Protein 6IXQ (pdb70)

InterPro domains:
  IPR000048 IQ motif, EF-hand binding site [SM00015] (783-805)
  IPR000048 IQ motif, EF-hand binding site [SM00015] (806-828)
  IPR000048 IQ motif, EF-hand binding site [SM00015] (831-853)
  IPR000048 IQ motif, EF-hand binding site [SM00015] (902-924)
  IPR001609 Myosin head, motor domain-like [PF00063] (72-769)
  IPR001609 Myosin head, motor domain-like [PR00193] (100-119)
  IPR001609 Myosin head, motor domain-like [PR00193] (157-182)
  IPR001609 Myosin head, motor domain-like [PR00193] (210-237)
  IPR001609 Myosin head, motor domain-like [PR00193] (443-471)
  IPR001609 Myosin head, motor domain-like [PR00193] (496-524)
  IPR001609 Myosin head, motor domain-like [PS51456] (70-781)
  IPR001609 Myosin head, motor domain-like [SM00242] (64-782)
  IPR002710 Dilute domain [PF01843] (1382-1481)
  IPR002710 Dilute domain [PS51126] (1226-1501)
  IPR002710 Dilute domain [SM01132] (1381-1484)
  IPR004009 Myosin, SH3 domain [PS51844] (4-57)
  IPR027417 P-loop containing nucleoside triphosphate hydrolase [SSF52540] (44-826)
  IPR027417 P-loop containing nucleoside triphosphate hydrolase [SSF52540] (832-932)
  IPR036103 Class V myosin, motor domain [cd01380] (84-769)
  IPR036961 Kinesin motor domain superfamily [G3DSA:3.40.850.10] (73-700)

Foldseek 3Di:
DLVCLLVVLVVLLLDCVQVLCCLLVFDQLVDDADDFLPDADDLCNQQQSLLLLLLSLVSCVVVVVQVSSVVSVVSVLVSNLVNLLPDDDPCLQQVLLSSLLNLLSNLLSLVLVLCCLPPPPCNCPVDDPVVSVVVNVRSVVVNVSSVVSSLSSLQSSLLNLLVVCLVALLCAQQPDFDDPPPPSHHLVVVLVSLSSNLRSCVNNVHDCLQVQVSVLQSLLQSLQSNLQVLLPDAPRLALSSLVRNLVSLVVQVVSCVVRPHPCNCVSNLSSNLLSVLRNFDQADLVSVVVSCVSNVVADLVSSLSSLVRYDADPPGDDHDPVSNVVSVVVVVVVVVVDDNHDDRDSDDDDNSSVVDDRDNDDDRQLDHDPPTDRVSSNSSSVSVNVVVVVD/DDPDDCPVPDDDDDD

GO terms:
  GO:0051015 actin filament binding (F, IDA)
  GO:0000146 microfilament motor activity (F, IDA)
  GO:0005516 calmodulin binding (F, IDA)
  GO:0031982 vesicle (C, IDA)
  GO:0043332 mating projection tip (C, IDA)
  GO:0000131 incipient cellular bud site (C, IDA)
  GO:0000329 fungal-type vacuole membrane (C, IDA)
  GO:0005934 cellular bud tip (C, IDA)
  GO:0005935 cellular bud neck (C, IDA)
  GO:0030133 transport vesicle (C, IDA)
  GO:0031941 filamentous actin (C, IDA)
  GO:0048312 intracellular distribution of mitochondria (P, IGI)
  GO:0006904 vesicle docking involved in exocytosis (P, IGI)
  GO:0007107 membrane addition at site of cytokinesis (P, IGI)
  GO:0000001 mitochondrion inheritance (P, IGI)
  GO:0000011 vacuole inheritance (P, IGI)
  GO:0032432 actin filament bundle (C, IMP)
  GO:0043332 mating projection tip (C, HDA)
  GO:0045033 peroxisome inheritance (P, IMP)
  GO:0034993 meiotic nuclear membrane microtubule tethering complex (C, IMP)

Structure (mmCIF, N/CA/C/O backbone):
data_6IXQ
#
_entry.id   6IXQ
#
_cell.length_a   93.510
_cell.length_b   93.510
_cell.length_c   204.136
_cell.angle_alpha   90.000
_cell.angle_beta   90.000
_cell.angle_gamma   120.000
#
_symmetry.space_group_name_H-M   'P 32 2 1'
#
loop_
_entity.id
_entity.type
_entity.pdbx_description
1 polymer Myosin-2
2 polymer 'Kinesin-related protein SMY1'
#
loop_
_atom_site.group_PDB
_atom_site.id
_atom_site.type_symbol
_atom_site.label_atom_id
_atom_site.label_alt_id
_atom_site.label_comp_id
_atom_site.label_asym_id
_atom_site.label_entity_id
_atom_site.label_seq_id
_atom_site.pdbx_PDB_ins_code
_atom_site.Cartn_x
_atom_site.Cartn_y
_atom_site.Cartn_z
_atom_site.occupancy
_atom_site.B_iso_or_equiv
_atom_site.auth_seq_id
_atom_site.auth_comp_id
_atom_site.auth_asym_id
_atom_site.auth_atom_id
_atom_site.pdbx_PDB_model_num
ATOM 1 N N . ASN A 1 14 ? 65.894 33.210 212.382 1.00 204.40 1152 ASN A N 1
ATOM 2 C CA . ASN A 1 14 ? 66.789 32.465 211.505 1.00 209.45 1152 ASN A CA 1
ATOM 3 C C . ASN A 1 14 ? 68.229 32.947 211.609 1.00 203.91 1152 ASN A C 1
ATOM 4 O O . ASN A 1 14 ? 68.480 34.138 211.779 1.00 204.66 1152 ASN A O 1
ATOM 9 N N . ALA A 1 15 ? 69.171 32.016 211.500 1.00 206.12 1153 ALA A N 1
ATOM 10 C CA . ALA A 1 15 ? 70.587 32.365 211.478 1.00 210.93 1153 ALA A CA 1
ATOM 11 C C . ALA A 1 15 ? 70.962 32.935 210.114 1.00 223.10 1153 ALA A C 1
ATOM 12 O O . ALA A 1 15 ? 71.973 33.625 209.971 1.00 217.14 1153 ALA A O 1
ATOM 14 N N . THR A 1 16 ? 70.130 32.645 209.118 1.00 247.34 1154 THR A N 1
ATOM 15 C CA . THR A 1 16 ? 70.346 33.120 207.757 1.00 255.07 1154 THR A CA 1
ATOM 16 C C . THR A 1 16 ? 70.069 34.618 207.651 1.00 251.52 1154 THR A C 1
ATOM 17 O O . THR A 1 16 ? 70.567 35.290 206.744 1.00 257.00 1154 THR A O 1
ATOM 21 N N . GLN A 1 17 ? 69.282 35.139 208.588 1.00 217.38 1155 GLN A N 1
ATOM 22 C CA . GLN A 1 17 ? 68.829 36.522 208.509 1.00 186.73 1155 GLN A CA 1
ATOM 23 C C . GLN A 1 17 ? 69.247 37.370 209.701 1.00 182.75 1155 GLN A C 1
ATOM 24 O O . GLN A 1 17 ? 68.678 38.436 209.932 1.00 175.77 1155 GLN A O 1
ATOM 30 N N . ILE A 1 18 ? 70.241 36.908 210.452 1.00 190.84 1156 ILE A N 1
ATOM 31 C CA . ILE A 1 18 ? 70.742 37.683 211.582 1.00 183.75 1156 ILE A CA 1
ATOM 32 C C . ILE A 1 18 ? 71.490 38.919 211.095 1.00 177.36 1156 ILE A C 1
ATOM 33 O O . ILE A 1 18 ? 70.978 40.040 211.191 1.00 175.36 1156 ILE A O 1
ATOM 38 N N . ASN A 1 19 ? 72.688 38.697 210.555 1.00 174.50 1157 ASN A N 1
ATOM 39 C CA . ASN A 1 19 ? 73.563 39.773 210.096 1.00 172.18 1157 ASN A CA 1
ATOM 40 C C . ASN A 1 19 ? 72.848 40.754 209.181 1.00 174.21 1157 ASN A C 1
ATOM 41 O O . ASN A 1 19 ? 73.164 41.942 209.173 1.00 174.03 1157 ASN A O 1
ATOM 46 N N . GLU A 1 20 ? 71.884 40.249 208.416 1.00 177.40 1158 GLU A N 1
ATOM 47 C CA . GLU A 1 20 ? 71.041 41.092 207.579 1.00 164.14 1158 GLU A CA 1
ATOM 48 C C . GLU A 1 20 ? 70.263 42.106 208.426 1.00 156.65 1158 GLU A C 1
ATOM 49 O O . GLU A 1 20 ? 70.477 43.316 208.303 1.00 138.44 1158 GLU A O 1
ATOM 55 N N . GLU A 1 21 ? 69.383 41.608 209.296 1.00 167.43 1159 GLU A N 1
ATOM 56 C CA . GLU A 1 21 ? 68.578 42.471 210.166 1.00 171.42 1159 GLU A CA 1
ATOM 57 C C . GLU A 1 21 ? 69.445 43.432 210.971 1.00 151.93 1159 GLU A C 1
ATOM 58 O O . GLU A 1 21 ? 69.207 44.643 210.975 1.00 145.17 1159 GLU A O 1
ATOM 64 N N . LEU A 1 22 ? 70.451 42.876 211.642 1.00 139.50 1160 LEU A N 1
ATOM 65 C CA . LEU A 1 22 ? 71.450 43.663 212.354 1.00 142.97 1160 LEU A CA 1
ATOM 66 C C . LEU A 1 22 ? 71.985 44.809 211.483 1.00 146.98 1160 LEU A C 1
ATOM 67 O O . LEU A 1 22 ? 72.032 45.956 211.933 1.00 147.53 1160 LEU A O 1
ATOM 72 N N . TYR A 1 23 ? 72.351 44.505 210.235 1.00 145.93 1161 TYR A N 1
ATOM 73 C CA . TYR A 1 23 ? 72.837 45.525 209.299 1.00 146.60 1161 TYR A CA 1
ATOM 74 C C . TYR A 1 23 ? 71.786 46.621 209.169 1.00 141.40 1161 TYR A C 1
ATOM 75 O O . TYR A 1 23 ? 72.074 47.807 209.368 1.00 137.10 1161 TYR A O 1
ATOM 84 N N . ARG A 1 24 ? 70.553 46.205 208.893 1.00 145.87 1162 ARG A N 1
ATOM 85 C CA . ARG A 1 24 ? 69.452 47.137 208.692 1.00 153.82 1162 ARG A CA 1
ATOM 86 C C . ARG A 1 24 ? 69.155 47.937 209.959 1.00 163.75 1162 ARG A C 1
ATOM 87 O O . ARG A 1 24 ? 68.495 48.973 209.901 1.00 168.07 1162 ARG A O 1
ATOM 95 N N . LEU A 1 25 ? 69.657 47.462 211.097 1.00 162.23 1163 LEU A N 1
ATOM 96 C CA . LEU A 1 25 ? 69.508 48.181 212.362 1.00 158.83 1163 LEU A CA 1
ATOM 97 C C . LEU A 1 25 ? 70.584 49.244 212.515 1.00 155.51 1163 LEU A C 1
ATOM 98 O O . LEU A 1 25 ? 70.319 50.345 213.000 1.00 159.74 1163 LEU A O 1
ATOM 103 N N . LEU A 1 26 ? 71.799 48.907 212.095 1.00 153.39 1164 LEU A N 1
ATOM 104 C CA . LEU A 1 26 ? 72.938 49.793 212.284 1.00 158.66 1164 LEU A CA 1
ATOM 105 C C . LEU A 1 26 ? 72.960 50.871 211.209 1.00 169.75 1164 LEU A C 1
ATOM 106 O O . LEU A 1 26 ? 73.660 51.875 211.335 1.00 167.80 1164 LEU A O 1
ATOM 111 N N . GLU A 1 27 ? 72.177 50.657 210.157 1.00 183.13 1165 GLU A N 1
ATOM 112 C CA . GLU A 1 27 ? 72.137 51.572 209.022 1.00 191.05 1165 GLU A CA 1
ATOM 113 C C . GLU A 1 27 ? 71.276 52.796 209.326 1.00 192.43 1165 GLU A C 1
ATOM 114 O O . GLU A 1 27 ? 71.408 53.835 208.680 1.00 199.14 1165 GLU A O 1
ATOM 120 N N . ASP A 1 28 ? 70.402 52.668 210.318 1.00 189.45 1166 ASP A N 1
ATOM 121 C CA . ASP A 1 28 ? 69.482 53.741 210.672 1.00 190.23 1166 ASP A CA 1
ATOM 122 C C . ASP A 1 28 ? 70.035 54.584 211.818 1.00 199.85 1166 ASP A C 1
ATOM 123 O O . ASP A 1 28 ? 69.846 54.258 212.994 1.00 200.50 1166 ASP A O 1
ATOM 128 N N . THR A 1 29 ? 70.711 55.675 211.472 1.00 203.05 1167 THR A N 1
ATOM 129 C CA . THR A 1 29 ? 71.335 56.532 212.472 1.00 195.56 1167 THR A CA 1
ATOM 130 C C . THR A 1 29 ? 70.441 57.696 212.889 1.00 190.41 1167 THR A C 1
ATOM 131 O O . THR A 1 29 ? 70.923 58.682 213.440 1.00 197.85 1167 THR A O 1
ATOM 135 N N . GLU A 1 30 ? 69.143 57.588 212.621 1.00 182.11 1168 GLU A N 1
ATOM 136 C CA . GLU A 1 30 ? 68.197 58.585 213.110 1.00 180.14 1168 GLU A CA 1
ATOM 137 C C . GLU A 1 30 ? 67.432 58.029 214.300 1.00 185.21 1168 GLU A C 1
ATOM 138 O O . GLU A 1 30 ? 66.975 58.777 215.166 1.00 182.16 1168 GLU A O 1
ATOM 144 N N . ILE A 1 31 ? 67.299 56.708 214.337 1.00 180.81 1169 ILE A N 1
ATOM 145 C CA . ILE A 1 31 ? 66.699 56.032 215.480 1.00 173.20 1169 ILE A CA 1
ATOM 146 C C . ILE A 1 31 ? 67.765 55.677 216.510 1.00 166.97 1169 ILE A C 1
ATOM 147 O O . ILE A 1 31 ? 67.619 55.966 217.696 1.00 168.55 1169 ILE A O 1
ATOM 152 N N . LEU A 1 32 ? 68.842 55.056 216.041 1.00 165.84 1170 LEU A N 1
ATOM 153 C CA . LEU A 1 32 ? 69.925 54.620 216.911 1.00 161.04 1170 LEU A CA 1
ATOM 154 C C . LEU A 1 32 ? 70.574 55.791 217.638 1.00 164.00 1170 LEU A C 1
ATOM 155 O O . LEU A 1 32 ? 70.895 55.693 218.820 1.00 168.80 1170 LEU A O 1
ATOM 160 N N . ASN A 1 33 ? 70.763 56.900 216.931 1.00 164.76 1171 ASN A N 1
ATOM 161 C CA . ASN A 1 33 ? 71.373 58.084 217.527 1.00 167.62 1171 ASN A CA 1
ATOM 162 C C . ASN A 1 33 ? 70.489 58.698 218.604 1.00 163.75 1171 ASN A C 1
ATOM 163 O O . ASN A 1 33 ? 70.986 59.199 219.613 1.00 171.68 1171 ASN A O 1
ATOM 168 N N . GLN A 1 34 ? 69.178 58.646 218.391 1.00 165.84 1172 GLN A N 1
ATOM 169 C CA . GLN A 1 34 ? 68.222 59.155 219.367 1.00 167.54 1172 GLN A CA 1
ATOM 170 C C . GLN A 1 34 ? 68.290 58.331 220.654 1.00 167.41 1172 GLN A C 1
ATOM 171 O O . GLN A 1 34 ? 68.451 58.880 221.746 1.00 168.30 1172 GLN A O 1
ATOM 177 N N . GLU A 1 35 ? 68.187 57.011 220.518 1.00 164.95 1173 GLU A N 1
ATOM 178 C CA . GLU A 1 35 ? 68.230 56.119 221.674 1.00 163.80 1173 GLU A CA 1
ATOM 179 C C . GLU A 1 35 ? 69.565 56.197 222.409 1.00 162.49 1173 GLU A C 1
ATOM 180 O O . GLU A 1 35 ? 69.602 56.223 223.636 1.00 166.16 1173 GLU A O 1
ATOM 186 N N . ILE A 1 36 ? 70.660 56.234 221.657 1.00 157.14 1174 ILE A N 1
ATOM 187 C CA . ILE A 1 36 ? 71.990 56.261 222.256 1.00 155.39 1174 ILE A CA 1
ATOM 188 C C . ILE A 1 36 ? 72.281 57.574 222.977 1.00 156.08 1174 ILE A C 1
ATOM 189 O O . ILE A 1 36 ? 72.717 57.565 224.128 1.00 157.98 1174 ILE A O 1
ATOM 194 N N . THR A 1 37 ? 72.035 58.699 222.311 1.00 156.83 1175 THR A N 1
ATOM 195 C CA . THR A 1 37 ? 72.420 59.990 222.877 1.00 159.98 1175 THR A CA 1
ATOM 196 C C . THR A 1 37 ? 71.421 60.510 223.903 1.00 166.48 1175 THR A C 1
ATOM 197 O O . THR A 1 37 ? 71.813 61.151 224.879 1.00 165.32 1175 THR A O 1
ATOM 201 N N . GLU A 1 38 ? 70.138 60.236 223.695 1.00 172.38 1176 GLU A N 1
ATOM 202 C CA . GLU A 1 38 ? 69.116 60.761 224.595 1.00 179.74 1176 GLU A CA 1
ATOM 203 C C . GLU A 1 38 ? 68.756 59.755 225.688 1.00 181.19 1176 GLU A C 1
ATOM 204 O O . GLU A 1 38 ? 68.544 60.130 226.838 1.00 186.44 1176 GLU A O 1
ATOM 210 N N . GLY A 1 39 ? 68.706 58.477 225.330 1.00 178.64 1177 GLY A N 1
ATOM 211 C CA . GLY A 1 39 ? 68.314 57.440 226.268 1.00 175.39 1177 GLY A CA 1
ATOM 212 C C . GLY A 1 39 ? 69.461 56.868 227.080 1.00 169.34 1177 GLY A C 1
ATOM 213 O O . GLY A 1 39 ? 69.401 56.821 228.308 1.00 178.47 1177 GLY A O 1
ATOM 214 N N . LEU A 1 40 ? 70.507 56.427 226.390 1.00 162.08 1178 LEU A N 1
ATOM 215 C CA . LEU A 1 40 ? 71.646 55.799 227.046 1.00 155.56 1178 LEU A CA 1
ATOM 216 C C . LEU A 1 40 ? 72.535 56.820 227.749 1.00 156.70 1178 LEU A C 1
ATOM 217 O O . LEU A 1 40 ? 72.830 56.679 228.937 1.00 163.21 1178 LEU A O 1
ATOM 222 N N . LEU A 1 41 ? 72.952 57.847 227.014 1.00 151.53 1179 LEU A N 1
ATOM 223 C CA . LEU A 1 41 ? 73.925 58.812 227.522 1.00 146.04 1179 LEU A CA 1
ATOM 224 C C . LEU A 1 41 ? 73.314 59.851 228.467 1.00 147.57 1179 LEU A C 1
ATOM 225 O O . LEU A 1 41 ? 73.706 59.939 229.631 1.00 160.83 1179 LEU A O 1
ATOM 230 N N . LYS A 1 42 ? 72.364 60.639 227.972 1.00 142.80 1180 LYS A N 1
ATOM 231 C CA . LYS A 1 42 ? 71.739 61.681 228.789 1.00 146.54 1180 LYS A CA 1
ATOM 232 C C . LYS A 1 42 ? 70.873 61.091 229.905 1.00 157.93 1180 LYS A C 1
ATOM 233 O O . LYS A 1 42 ? 70.719 61.694 230.968 1.00 162.58 1180 LYS A O 1
ATOM 239 N N . GLY A 1 43 ? 70.306 59.916 229.653 1.00 159.90 1181 GLY A N 1
ATOM 240 C CA . GLY A 1 43 ? 69.482 59.236 230.637 1.00 169.62 1181 GLY A CA 1
ATOM 241 C C . GLY A 1 43 ? 70.261 58.141 231.338 1.00 176.46 1181 GLY A C 1
ATOM 242 O O . GLY A 1 43 ? 69.833 56.988 231.389 1.00 180.36 1181 GLY A O 1
ATOM 243 N N . PHE A 1 44 ? 71.417 58.511 231.878 1.00 176.24 1182 PHE A N 1
ATOM 244 C CA . PHE A 1 44 ? 72.290 57.563 232.555 1.00 172.15 1182 PHE A CA 1
ATOM 245 C C . PHE A 1 44 ? 71.984 57.503 234.046 1.00 170.19 1182 PHE A C 1
ATOM 246 O O . PHE A 1 44 ? 71.558 58.493 234.640 1.00 162.94 1182 PHE A O 1
ATOM 254 N N . GLU A 1 45 ? 72.201 56.334 234.640 1.00 171.08 1183 GLU A N 1
ATOM 255 C CA . GLU A 1 45 ? 71.985 56.138 236.069 1.00 172.03 1183 GLU A CA 1
ATOM 256 C C . GLU A 1 45 ? 73.250 55.610 236.737 1.00 162.73 1183 GLU A C 1
ATOM 257 O O . GLU A 1 45 ? 73.764 54.553 236.366 1.00 156.74 1183 GLU A O 1
ATOM 263 N N . VAL A 1 46 ? 73.748 56.353 237.720 1.00 162.80 1184 VAL A N 1
ATOM 264 C CA . VAL A 1 46 ? 74.976 55.984 238.408 1.00 159.38 1184 VAL A CA 1
ATOM 265 C C . VAL A 1 46 ? 74.685 54.991 239.533 1.00 174.83 1184 VAL A C 1
ATOM 266 O O . VAL A 1 46 ? 73.784 55.213 240.343 1.00 178.38 1184 VAL A O 1
ATOM 270 N N . PRO A 1 47 ? 75.440 53.882 239.574 1.00 182.90 1185 PRO A N 1
ATOM 271 C CA . PRO A 1 47 ? 75.293 52.850 240.609 1.00 197.29 1185 PRO A CA 1
ATOM 272 C C . PRO A 1 47 ? 75.711 53.326 242.004 1.00 220.76 1185 PRO A C 1
ATOM 273 O O . PRO A 1 47 ? 76.326 54.384 242.134 1.00 220.10 1185 PRO A O 1
ATOM 277 N N . ASP A 1 48 ? 75.374 52.543 243.028 1.00 243.52 1186 ASP A N 1
ATOM 278 C CA . ASP A 1 48 ? 75.697 52.881 244.413 1.00 252.35 1186 ASP A CA 1
ATOM 279 C C . ASP A 1 48 ? 77.134 52.506 244.767 1.00 245.42 1186 ASP A C 1
ATOM 280 O O . ASP A 1 48 ? 77.540 51.354 244.615 1.00 251.50 1186 ASP A O 1
ATOM 285 N N . ALA A 1 49 ? 77.898 53.485 245.242 1.00 231.46 1187 ALA A N 1
ATOM 286 C CA . ALA A 1 49 ? 79.266 53.242 245.688 1.00 216.18 1187 ALA A CA 1
ATOM 287 C C . ALA A 1 49 ? 79.342 53.172 247.217 1.00 213.38 1187 ALA A C 1
ATOM 288 O O . ALA A 1 49 ? 80.398 53.390 247.817 1.00 205.11 1187 ALA A O 1
ATOM 290 N N . VAL A 1 51 ? 80.148 53.799 251.694 1.00 316.23 1189 VAL A N 1
ATOM 291 C CA . VAL A 1 51 ? 81.496 53.453 252.129 1.00 313.30 1189 VAL A CA 1
ATOM 292 C C . VAL A 1 51 ? 82.025 52.264 251.330 1.00 303.01 1189 VAL A C 1
ATOM 293 O O . VAL A 1 51 ? 82.367 52.399 250.154 1.00 301.58 1189 VAL A O 1
ATOM 297 N N . ALA A 1 52 ? 82.078 51.098 251.968 1.00 281.09 1190 ALA A N 1
ATOM 298 C CA . ALA A 1 52 ? 82.603 49.899 251.327 1.00 255.34 1190 ALA A CA 1
ATOM 299 C C . ALA A 1 52 ? 81.507 49.117 250.608 1.00 253.71 1190 ALA A C 1
ATOM 300 O O . ALA A 1 52 ? 80.904 48.207 251.178 1.00 248.26 1190 ALA A O 1
ATOM 302 N N . ILE A 1 53 ? 81.256 49.481 249.354 1.00 258.29 1191 ILE A N 1
ATOM 303 C CA . ILE A 1 53 ? 80.301 48.767 248.515 1.00 259.07 1191 ILE A CA 1
ATOM 304 C C . ILE A 1 53 ? 80.993 48.260 247.254 1.00 254.96 1191 ILE A C 1
ATOM 305 O O . ILE A 1 53 ? 81.557 49.043 246.491 1.00 252.56 1191 ILE A O 1
ATOM 310 N N . GLN A 1 54 ? 80.950 46.948 247.042 1.00 256.68 1192 GLN A N 1
ATOM 311 C CA . GLN A 1 54 ? 81.629 46.333 245.905 1.00 252.78 1192 GLN A CA 1
ATOM 312 C C . GLN A 1 54 ? 80.792 46.345 244.629 1.00 244.08 1192 GLN A C 1
ATOM 313 O O . GLN A 1 54 ? 79.618 45.974 244.639 1.00 247.71 1192 GLN A O 1
ATOM 316 N N . LEU A 1 55 ? 81.411 46.772 243.532 1.00 229.25 1193 LEU A N 1
ATOM 317 C CA . LEU A 1 55 ? 80.747 46.825 242.233 1.00 216.96 1193 LEU A CA 1
ATOM 318 C C . LEU A 1 55 ? 81.574 46.141 241.152 1.00 216.66 1193 LEU A C 1
ATOM 319 O O . LEU A 1 55 ? 82.756 46.441 240.984 1.00 214.23 1193 LEU A O 1
ATOM 324 N N . SER A 1 56 ? 80.948 45.227 240.417 1.00 219.34 1194 SER A N 1
ATOM 325 C CA . SER A 1 56 ? 81.598 44.614 239.265 1.00 218.42 1194 SER A CA 1
ATOM 326 C C . SER A 1 56 ? 81.784 45.666 238.177 1.00 210.17 1194 SER A C 1
ATOM 327 O O . SER A 1 56 ? 81.026 46.633 238.106 1.00 209.89 1194 SER A O 1
ATOM 330 N N . LYS A 1 57 ? 82.794 45.476 237.333 1.00 204.57 1195 LYS A N 1
ATOM 331 C CA . LYS A 1 57 ? 83.139 46.470 236.319 1.00 194.32 1195 LYS A CA 1
ATOM 332 C C . LYS A 1 57 ? 82.036 46.641 235.279 1.00 187.80 1195 LYS A C 1
ATOM 333 O O . LYS A 1 57 ? 81.970 47.661 234.600 1.00 186.08 1195 LYS A O 1
ATOM 339 N N . ARG A 1 58 ? 81.164 45.644 235.171 1.00 184.54 1196 ARG A N 1
ATOM 340 C CA . ARG A 1 58 ? 80.077 45.672 234.197 1.00 181.23 1196 ARG A CA 1
ATOM 341 C C . ARG A 1 58 ? 78.893 46.527 234.652 1.00 180.44 1196 ARG A C 1
ATOM 342 O O . ARG A 1 58 ? 78.045 46.901 233.845 1.00 173.62 1196 ARG A O 1
ATOM 350 N N . ASP A 1 59 ? 78.838 46.837 235.943 1.00 191.00 1197 ASP A N 1
ATOM 351 C CA . ASP A 1 59 ? 77.767 47.674 236.481 1.00 196.23 1197 ASP A CA 1
ATOM 352 C C . ASP A 1 59 ? 78.099 49.159 236.362 1.00 181.56 1197 ASP A C 1
ATOM 353 O O . ASP A 1 59 ? 77.261 50.014 236.644 1.00 175.48 1197 ASP A O 1
ATOM 358 N N . VAL A 1 60 ? 79.323 49.459 235.942 1.00 175.26 1198 VAL A N 1
ATOM 359 C CA . VAL A 1 60 ? 79.801 50.836 235.899 1.00 169.36 1198 VAL A CA 1
ATOM 360 C C . VAL A 1 60 ? 79.860 51.394 234.482 1.00 163.37 1198 VAL A C 1
ATOM 361 O O . VAL A 1 60 ? 79.291 52.446 234.198 1.00 163.30 1198 VAL A O 1
ATOM 365 N N . VAL A 1 61 ? 80.559 50.692 233.598 1.00 158.29 1199 VAL A N 1
ATOM 366 C CA . VAL A 1 61 ? 80.785 51.193 232.248 1.00 149.61 1199 VAL A CA 1
ATOM 367 C C . VAL A 1 61 ? 79.842 50.583 231.214 1.00 146.45 1199 VAL A C 1
ATOM 368 O O . VAL A 1 61 ? 80.261 50.277 230.099 1.00 148.73 1199 VAL A O 1
ATOM 372 N N . TYR A 1 62 ? 78.571 50.420 231.573 1.00 145.20 1200 TYR A N 1
ATOM 373 C CA . TYR A 1 62 ? 77.608 49.825 230.650 1.00 155.47 1200 TYR A CA 1
ATOM 374 C C . TYR A 1 62 ? 77.391 50.637 229.352 1.00 159.16 1200 TYR A C 1
ATOM 375 O O . TYR A 1 62 ? 77.262 50.032 228.274 1.00 160.46 1200 TYR A O 1
ATOM 384 N N . PRO A 1 63 ? 77.370 51.992 229.425 1.00 155.96 1201 PRO A N 1
ATOM 385 C CA . PRO A 1 63 ? 77.203 52.668 228.134 1.00 152.07 1201 PRO A CA 1
ATOM 386 C C . PRO A 1 63 ? 78.427 52.480 227.253 1.00 148.97 1201 PRO A C 1
ATOM 387 O O . PRO A 1 63 ? 78.289 52.355 226.039 1.00 145.67 1201 PRO A O 1
ATOM 391 N N . ALA A 1 64 ? 79.606 52.458 227.867 1.00 145.17 1202 ALA A N 1
ATOM 392 C CA . ALA A 1 64 ? 80.845 52.222 227.136 1.00 138.78 1202 ALA A CA 1
ATOM 393 C C . ALA A 1 64 ? 80.795 50.874 226.421 1.00 141.82 1202 ALA A C 1
ATOM 394 O O . ALA A 1 64 ? 81.155 50.772 225.251 1.00 137.90 1202 ALA A O 1
ATOM 396 N N . ARG A 1 65 ? 80.337 49.849 227.131 1.00 145.07 1203 ARG A N 1
ATOM 397 C CA . ARG A 1 65 ? 80.218 48.511 226.564 1.00 153.91 1203 ARG A CA 1
ATOM 398 C C . ARG A 1 65 ? 79.261 48.506 225.375 1.00 150.11 1203 ARG A C 1
ATOM 399 O O . ARG A 1 65 ? 79.581 47.967 224.311 1.00 153.76 1203 ARG A O 1
ATOM 407 N N . ILE A 1 66 ? 78.090 49.110 225.562 1.00 142.91 1204 ILE A N 1
ATOM 408 C CA . ILE A 1 66 ? 77.095 49.182 224.495 1.00 139.02 1204 ILE A CA 1
ATOM 409 C C . ILE A 1 66 ? 77.645 49.887 223.250 1.00 145.85 1204 ILE A C 1
ATOM 410 O O . ILE A 1 66 ? 77.545 49.368 222.127 1.00 145.65 1204 ILE A O 1
ATOM 415 N N . LEU A 1 67 ? 78.230 51.064 223.462 1.00 142.90 1205 LEU A N 1
ATOM 416 C CA . LEU A 1 67 ? 78.857 51.825 222.387 1.00 138.75 1205 LEU A CA 1
ATOM 417 C C . LEU A 1 67 ? 79.904 50.986 221.669 1.00 145.51 1205 LEU A C 1
ATOM 418 O O . LEU A 1 67 ? 79.976 50.994 220.442 1.00 153.73 1205 LEU A O 1
ATOM 423 N N . ILE A 1 68 ? 80.704 50.253 222.438 1.00 139.92 1206 ILE A N 1
ATOM 424 C CA . ILE A 1 68 ? 81.746 49.410 221.865 1.00 142.94 1206 ILE A CA 1
ATOM 425 C C . ILE A 1 68 ? 81.135 48.320 220.983 1.00 146.35 1206 ILE A C 1
ATOM 426 O O . ILE A 1 68 ? 81.648 48.032 219.898 1.00 149.37 1206 ILE A O 1
ATOM 431 N N . ILE A 1 69 ? 80.026 47.739 221.432 1.00 145.16 1207 ILE A N 1
ATOM 432 C CA . ILE A 1 69 ? 79.327 46.731 220.636 1.00 146.94 1207 ILE A CA 1
ATOM 433 C C . ILE A 1 69 ? 78.825 47.302 219.309 1.00 152.28 1207 ILE A C 1
ATOM 434 O O . ILE A 1 69 ? 79.143 46.775 218.237 1.00 160.52 1207 ILE A O 1
ATOM 439 N N . VAL A 1 70 ? 78.048 48.381 219.391 1.00 150.47 1208 VAL A N 1
ATOM 440 C CA . VAL A 1 70 ? 77.485 49.017 218.201 1.00 145.95 1208 VAL A CA 1
ATOM 441 C C . VAL A 1 70 ? 78.579 49.431 217.211 1.00 142.58 1208 VAL A C 1
ATOM 442 O O . VAL A 1 70 ? 78.470 49.195 216.004 1.00 138.64 1208 VAL A O 1
ATOM 446 N N . LEU A 1 71 ? 79.642 50.030 217.736 1.00 138.99 1209 LEU A N 1
ATOM 447 C CA . LEU A 1 71 ? 80.757 50.485 216.913 1.00 136.87 1209 LEU A CA 1
ATOM 448 C C . LEU A 1 71 ? 81.488 49.322 216.242 1.00 135.96 1209 LEU A C 1
ATOM 449 O O . LEU A 1 71 ? 81.829 49.387 215.059 1.00 145.01 1209 LEU A O 1
ATOM 454 N N . SER A 1 72 ? 81.728 48.260 217.004 1.00 138.78 1210 SER A N 1
ATOM 455 C CA . SER A 1 72 ? 82.380 47.069 216.472 1.00 142.32 1210 SER A CA 1
ATOM 456 C C . SER A 1 72 ? 81.569 46.468 215.332 1.00 143.76 1210 SER A C 1
ATOM 457 O O . SER A 1 72 ? 82.108 46.154 214.264 1.00 149.20 1210 SER A O 1
ATOM 460 N N . GLU A 1 73 ? 80.267 46.315 215.558 1.00 141.28 1211 GLU A N 1
ATOM 461 C CA . GLU A 1 73 ? 79.399 45.732 214.542 1.00 145.93 1211 GLU A CA 1
ATOM 462 C C . GLU A 1 73 ? 79.233 46.650 213.327 1.00 143.00 1211 GLU A C 1
ATOM 463 O O . GLU A 1 73 ? 78.991 46.180 212.219 1.00 139.90 1211 GLU A O 1
ATOM 469 N N . MET A 1 74 ? 79.367 47.957 213.532 1.00 139.68 1212 MET A N 1
ATOM 470 C CA . MET A 1 74 ? 79.345 48.903 212.418 1.00 133.80 1212 MET A CA 1
ATOM 471 C C . MET A 1 74 ? 80.598 48.762 211.568 1.00 139.15 1212 MET A C 1
ATOM 472 O O . MET A 1 74 ? 80.540 48.822 210.339 1.00 141.93 1212 MET A O 1
ATOM 477 N N . TRP A 1 75 ? 81.735 48.585 212.233 1.00 139.50 1213 TRP A N 1
ATOM 478 C CA . TRP A 1 75 ? 83.001 48.414 211.533 1.00 138.97 1213 TRP A CA 1
ATOM 479 C C . TRP A 1 75 ? 83.067 47.073 210.810 1.00 143.15 1213 TRP A C 1
ATOM 480 O O . TRP A 1 75 ? 83.731 46.945 209.779 1.00 143.38 1213 TRP A O 1
ATOM 491 N N . ARG A 1 76 ? 82.379 46.075 211.357 1.00 142.45 1214 ARG A N 1
ATOM 492 C CA . ARG A 1 76 ? 82.339 44.756 210.740 1.00 143.89 1214 ARG A CA 1
ATOM 493 C C . ARG A 1 76 ? 81.668 44.823 209.377 1.00 151.05 1214 ARG A C 1
ATOM 494 O O . ARG A 1 76 ? 82.103 44.175 208.425 1.00 158.26 1214 ARG A O 1
ATOM 502 N N . PHE A 1 77 ? 80.603 45.615 209.297 1.00 149.41 1215 PHE A N 1
ATOM 503 C CA . PHE A 1 77 ? 79.797 45.715 208.086 1.00 149.37 1215 PHE A CA 1
ATOM 504 C C . PHE A 1 77 ? 80.283 46.819 207.147 1.00 152.20 1215 PHE A C 1
ATOM 505 O O . PHE A 1 77 ? 79.686 47.060 206.094 1.00 166.11 1215 PHE A O 1
ATOM 513 N N . GLY A 1 78 ? 81.373 47.478 207.526 1.00 145.95 1216 GLY A N 1
ATOM 514 C CA . GLY A 1 78 ? 81.955 48.520 206.700 1.00 136.39 1216 GLY A CA 1
ATOM 515 C C . GLY A 1 78 ? 81.158 49.812 206.673 1.00 142.77 1216 GLY A C 1
ATOM 516 O O . GLY A 1 78 ? 81.396 50.676 205.832 1.00 145.62 1216 GLY A O 1
ATOM 517 N N . LEU A 1 79 ? 80.210 49.945 207.596 1.00 143.83 1217 LEU A N 1
ATOM 518 C CA . LEU A 1 79 ? 79.409 51.157 207.707 1.00 138.29 1217 LEU A CA 1
ATOM 519 C C . LEU A 1 79 ? 80.235 52.286 208.309 1.00 144.20 1217 LEU A C 1
ATOM 520 O O . LEU A 1 79 ? 80.086 52.615 209.488 1.00 151.90 1217 LEU A O 1
ATOM 525 N N . THR A 1 80 ? 81.102 52.879 207.493 1.00 145.11 1218 THR A N 1
ATOM 526 C CA . THR A 1 80 ? 82.086 53.833 207.991 1.00 156.14 1218 THR A CA 1
ATOM 527 C C . THR A 1 80 ? 81.496 55.205 208.300 1.00 163.43 1218 THR A C 1
ATOM 528 O O . THR A 1 80 ? 81.606 55.687 209.430 1.00 168.53 1218 THR A O 1
ATOM 532 N N . LYS A 1 81 ? 80.881 55.830 207.299 1.00 165.02 1219 LYS A N 1
ATOM 533 C CA . LYS A 1 81 ? 80.343 57.180 207.449 1.00 168.41 1219 LYS A CA 1
ATOM 534 C C . LYS A 1 81 ? 79.309 57.248 208.574 1.00 173.87 1219 LYS A C 1
ATOM 535 O O . LYS A 1 81 ? 79.263 58.215 209.349 1.00 176.48 1219 LYS A O 1
ATOM 537 N N . GLN A 1 82 ? 78.498 56.200 208.666 1.00 171.40 1220 GLN A N 1
ATOM 538 C CA . GLN A 1 82 ? 77.453 56.111 209.677 1.00 172.54 1220 GLN A CA 1
ATOM 539 C C . GLN A 1 82 ? 78.046 56.021 211.080 1.00 161.14 1220 GLN A C 1
ATOM 540 O O . GLN A 1 82 ? 77.567 56.677 212.008 1.00 158.66 1220 GLN A O 1
ATOM 546 N N . SER A 1 83 ? 79.097 55.218 211.225 1.00 156.41 1221 SER A N 1
ATOM 547 C CA . SER A 1 83 ? 79.804 55.112 212.496 1.00 147.95 1221 SER A CA 1
ATOM 548 C C . SER A 1 83 ? 80.458 56.442 212.847 1.00 142.31 1221 SER A C 1
ATOM 549 O O . SER A 1 83 ? 80.557 56.796 214.015 1.00 140.90 1221 SER A O 1
ATOM 552 N N . GLU A 1 84 ? 80.892 57.179 211.829 1.00 145.46 1222 GLU A N 1
ATOM 553 C CA . GLU A 1 84 ? 81.529 58.476 212.037 1.00 150.72 1222 GLU A CA 1
ATOM 554 C C . GLU A 1 84 ? 80.521 59.494 212.585 1.00 147.95 1222 GLU A C 1
ATOM 555 O O . GLU A 1 84 ? 80.827 60.240 213.522 1.00 151.88 1222 GLU A O 1
ATOM 561 N N . SER A 1 85 ? 79.320 59.515 212.010 1.00 153.50 1223 SER A N 1
ATOM 562 C CA . SER A 1 85 ? 78.253 60.388 212.509 1.00 165.37 1223 SER A CA 1
ATOM 563 C C . SER A 1 85 ? 77.862 60.000 213.929 1.00 168.31 1223 SER A C 1
ATOM 564 O O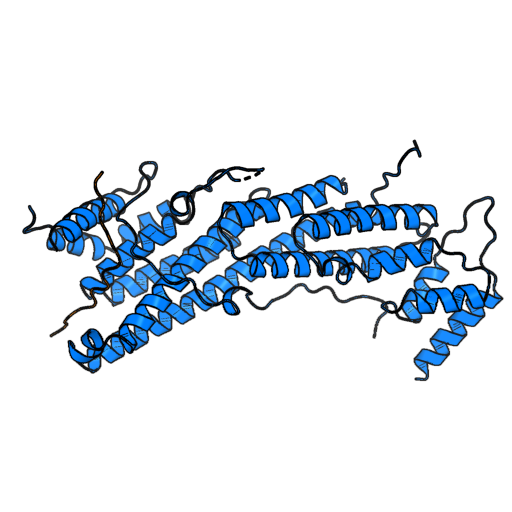 . SER A 1 85 ? 77.752 60.852 214.825 1.00 173.68 1223 SER A O 1
ATOM 567 N N . PHE A 1 86 ? 77.650 58.699 214.110 1.00 160.70 1224 PHE A N 1
ATOM 568 C CA . PHE A 1 86 ? 77.320 58.112 215.402 1.00 149.01 1224 PHE A CA 1
ATOM 569 C C . PHE A 1 86 ? 78.290 58.570 216.489 1.00 147.69 1224 PHE A C 1
ATOM 570 O O . PHE A 1 86 ? 77.881 59.122 217.514 1.00 157.01 1224 PHE A O 1
ATOM 578 N N . LEU A 1 87 ? 79.578 58.358 216.245 1.00 133.77 1225 LEU A N 1
ATOM 579 C CA . LEU A 1 87 ? 80.611 58.711 217.210 1.00 133.58 1225 LEU A CA 1
ATOM 580 C C . LEU A 1 87 ? 80.716 60.218 217.418 1.00 138.78 1225 LEU A C 1
ATOM 581 O O . LEU A 1 87 ? 81.005 60.672 218.523 1.00 152.81 1225 LEU A O 1
ATOM 586 N N . ALA A 1 88 ? 80.483 60.995 216.363 1.00 135.30 1226 ALA A N 1
ATOM 587 C CA . ALA A 1 88 ? 80.500 62.454 216.495 1.00 134.03 1226 ALA A CA 1
ATOM 588 C C . ALA A 1 88 ? 79.441 62.920 217.497 1.00 133.91 1226 ALA A C 1
ATOM 589 O O . ALA A 1 88 ? 79.727 63.694 218.433 1.00 130.15 1226 ALA A O 1
ATOM 591 N N . GLN A 1 89 ? 78.220 62.428 217.304 1.00 139.86 1227 GLN A N 1
ATOM 592 C CA . GLN A 1 89 ? 77.116 62.791 218.184 1.00 148.01 1227 GLN A CA 1
ATOM 593 C C . GLN A 1 89 ? 77.334 62.232 219.593 1.00 151.52 1227 GLN A C 1
ATOM 594 O O . GLN A 1 89 ? 76.935 62.853 220.580 1.00 151.70 1227 GLN A O 1
ATOM 600 N N . VAL A 1 90 ? 77.979 61.071 219.686 1.00 147.38 1228 VAL A N 1
ATOM 601 C CA . VAL A 1 90 ? 78.292 60.485 220.989 1.00 146.10 1228 VAL A CA 1
ATOM 602 C C . VAL A 1 90 ? 79.268 61.371 221.769 1.00 146.36 1228 VAL A C 1
ATOM 603 O O . VAL A 1 90 ? 79.034 61.680 222.938 1.00 148.50 1228 VAL A O 1
ATOM 607 N N . LEU A 1 91 ? 80.356 61.776 221.117 1.00 142.25 1229 LEU A N 1
ATOM 608 C CA . LEU A 1 91 ? 81.338 62.678 221.719 1.00 140.36 1229 LEU A CA 1
ATOM 609 C C . LEU A 1 91 ? 80.688 63.965 222.205 1.00 141.25 1229 LEU A C 1
ATOM 610 O O . LEU A 1 91 ? 80.844 64.357 223.375 1.00 147.77 1229 LEU A O 1
ATOM 615 N N . THR A 1 92 ? 79.965 64.620 221.298 1.00 134.88 1230 THR A N 1
ATOM 616 C CA . THR A 1 92 ? 79.281 65.864 221.634 1.00 137.98 1230 THR A CA 1
ATOM 617 C C . THR A 1 92 ? 78.364 65.678 222.839 1.00 137.24 1230 THR A C 1
ATOM 618 O O . THR A 1 92 ? 78.380 66.488 223.774 1.00 136.33 1230 THR A O 1
ATOM 622 N N . THR A 1 93 ? 77.593 64.594 222.826 1.00 138.61 1231 THR A N 1
ATOM 623 C CA . THR A 1 93 ? 76.653 64.313 223.906 1.00 138.27 1231 THR A CA 1
ATOM 624 C C . THR A 1 93 ? 77.362 64.099 225.248 1.00 142.05 1231 THR A C 1
ATOM 625 O O . THR A 1 93 ? 76.958 64.676 226.257 1.00 141.28 1231 THR A O 1
ATOM 629 N N . ILE A 1 94 ? 78.415 63.284 225.262 1.00 137.69 1232 ILE A N 1
ATOM 630 C CA . ILE A 1 94 ? 79.149 63.014 226.499 1.00 136.05 1232 ILE A CA 1
ATOM 631 C C . ILE A 1 94 ? 79.727 64.300 227.083 1.00 139.32 1232 ILE A C 1
ATOM 632 O O . ILE A 1 94 ? 79.524 64.606 228.267 1.00 144.49 1232 ILE A O 1
ATOM 637 N N . GLN A 1 95 ? 80.438 65.060 226.254 1.00 132.77 1233 GLN A N 1
ATOM 638 C CA . GLN A 1 95 ? 81.012 66.318 226.722 1.00 131.64 1233 GLN A CA 1
ATOM 639 C C . GLN A 1 95 ?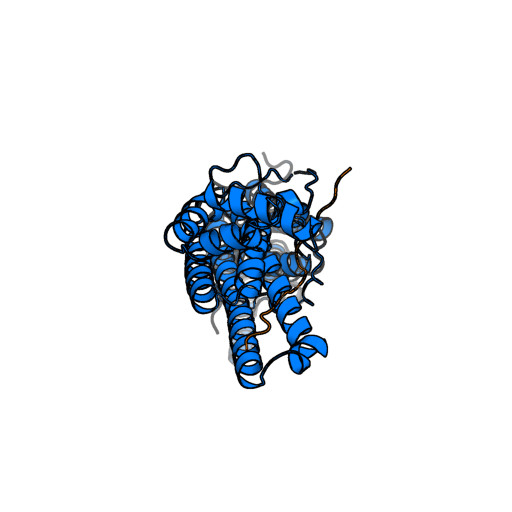 79.931 67.262 227.256 1.00 133.17 1233 GLN A C 1
ATOM 640 O O . GLN A 1 95 ? 80.123 67.913 228.285 1.00 129.22 1233 GLN A O 1
ATOM 646 N N . LYS A 1 96 ? 78.795 67.325 226.564 1.00 137.11 1234 LYS A N 1
ATOM 647 C CA . LYS A 1 96 ? 77.688 68.181 226.991 1.00 153.01 1234 LYS A CA 1
ATOM 648 C C . LYS A 1 96 ? 77.148 67.747 228.352 1.00 156.49 1234 LYS A C 1
ATOM 649 O O . LYS A 1 96 ? 76.861 68.581 229.211 1.00 161.32 1234 LYS A O 1
ATOM 655 N N . VAL A 1 97 ? 77.008 66.438 228.536 1.00 151.46 1235 VAL A N 1
ATOM 656 C CA . VAL A 1 97 ? 76.501 65.874 229.782 1.00 142.01 1235 VAL A CA 1
ATOM 657 C C . VAL A 1 97 ? 77.419 66.212 230.951 1.00 136.28 1235 VAL A C 1
ATOM 658 O O . VAL A 1 97 ? 76.956 66.692 231.989 1.00 146.82 1235 VAL A O 1
ATOM 662 N N . VAL A 1 98 ? 78.716 65.967 230.779 1.00 124.86 1236 VAL A N 1
ATOM 663 C CA . VAL A 1 98 ? 79.689 66.321 231.810 1.00 129.06 1236 VAL A CA 1
ATOM 664 C C . VAL A 1 98 ? 79.645 67.823 232.103 1.00 133.32 1236 VAL A C 1
ATOM 665 O O . VAL A 1 98 ? 79.746 68.241 233.255 1.00 137.24 1236 VAL A O 1
ATOM 669 N N . THR A 1 99 ? 79.467 68.628 231.060 1.00 138.59 1237 THR A N 1
ATOM 670 C CA . THR A 1 99 ? 79.401 70.080 231.210 1.00 140.32 1237 THR A CA 1
ATOM 671 C C . THR A 1 99 ? 78.228 70.533 232.084 1.00 146.43 1237 THR A C 1
ATOM 672 O O . THR A 1 99 ? 78.362 71.458 232.887 1.00 139.26 1237 THR A O 1
ATOM 676 N N . GLN A 1 100 ? 77.085 69.871 231.939 1.00 157.34 1238 GLN A N 1
ATOM 677 C CA . GLN A 1 100 ? 75.881 70.281 232.656 1.00 165.05 1238 GLN A CA 1
ATOM 678 C C . GLN A 1 100 ? 75.824 69.747 234.088 1.00 168.35 1238 GLN A C 1
ATOM 679 O O . GLN A 1 100 ? 74.858 70.000 234.816 1.00 168.40 1238 GLN A O 1
ATOM 685 N N . LEU A 1 101 ? 76.864 69.021 234.491 1.00 166.83 1239 LEU A N 1
ATOM 686 C CA . LEU A 1 101 ? 76.948 68.476 235.844 1.00 160.21 1239 LEU A CA 1
ATOM 687 C C . LEU A 1 101 ? 77.066 69.562 236.903 1.00 166.79 1239 LEU A C 1
ATOM 688 O O . LEU A 1 101 ? 77.943 70.423 236.829 1.00 168.67 1239 LEU A O 1
ATOM 693 N N . LYS A 1 102 ? 76.182 69.511 237.893 1.00 165.82 1240 LYS A N 1
ATOM 694 C CA . LYS A 1 102 ? 76.225 70.456 239.001 1.00 161.62 1240 LYS A CA 1
ATOM 695 C C . LYS A 1 102 ? 75.531 69.889 240.232 1.00 158.30 1240 LYS A C 1
ATOM 696 O O . LYS A 1 102 ? 74.713 68.972 240.132 1.00 147.93 1240 LYS A O 1
ATOM 702 N N . GLY A 1 103 ? 75.871 70.434 241.396 1.00 161.14 1241 GLY A N 1
ATOM 703 C CA . GLY A 1 103 ? 75.235 70.029 242.634 1.00 161.50 1241 GLY A CA 1
ATOM 704 C C . GLY A 1 103 ? 75.837 68.784 243.258 1.00 159.99 1241 GLY A C 1
ATOM 705 O O . GLY A 1 103 ? 76.989 68.434 242.990 1.00 158.65 1241 GLY A O 1
ATOM 706 N N . ASN A 1 104 ? 75.039 68.107 244.079 1.00 166.15 1242 ASN A N 1
ATOM 707 C CA . ASN A 1 104 ? 75.503 66.969 244.867 1.00 169.36 1242 ASN A CA 1
ATOM 708 C C . ASN A 1 104 ? 76.017 65.809 244.025 1.00 161.95 1242 ASN A C 1
ATOM 709 O O . ASN A 1 104 ? 76.795 64.984 244.506 1.00 157.01 1242 ASN A O 1
ATOM 714 N N . ASP A 1 105 ? 75.585 65.753 242.769 1.00 164.76 1243 ASP A N 1
ATOM 715 C CA . ASP A 1 105 ? 75.975 64.673 241.872 1.00 165.01 1243 ASP A CA 1
ATOM 716 C C . ASP A 1 105 ? 77.302 64.951 241.167 1.00 151.87 1243 ASP A C 1
ATOM 717 O O . ASP A 1 105 ? 77.773 64.122 240.386 1.00 153.16 1243 ASP A O 1
ATOM 722 N N . LEU A 1 106 ? 77.899 66.111 241.442 1.00 144.21 1244 LEU A N 1
ATOM 723 C CA . LEU A 1 106 ? 79.119 66.531 240.748 1.00 142.10 1244 LEU A CA 1
ATOM 724 C C . LEU A 1 106 ? 80.232 65.486 240.801 1.00 149.21 1244 LEU A C 1
ATOM 725 O O . LEU A 1 106 ? 80.845 65.161 239.779 1.00 152.67 1244 LEU A O 1
ATOM 730 N N . ILE A 1 107 ? 80.485 64.958 241.993 1.00 149.64 1245 ILE A N 1
ATOM 731 C CA . ILE A 1 107 ? 81.584 64.019 242.191 1.00 148.58 1245 ILE A CA 1
ATOM 732 C C . ILE A 1 107 ? 81.314 62.620 241.605 1.00 149.86 1245 ILE A C 1
ATOM 733 O O . ILE A 1 107 ? 82.123 62.132 240.815 1.00 148.04 1245 ILE A O 1
ATOM 738 N N . PRO A 1 108 ? 80.188 61.971 241.970 1.00 151.08 1246 PRO A N 1
ATOM 739 C CA . PRO A 1 108 ? 80.031 60.617 241.424 1.00 154.09 1246 PRO A CA 1
ATOM 740 C C . PRO A 1 108 ? 79.872 60.598 239.898 1.00 147.40 1246 PRO A C 1
ATOM 741 O O . PRO A 1 108 ? 80.704 59.976 239.226 1.00 145.59 1246 PRO A O 1
ATOM 745 N N . SER A 1 109 ? 78.853 61.282 239.376 1.00 142.82 1247 SER A N 1
ATOM 746 C CA . SER A 1 109 ? 78.593 61.338 237.934 1.00 146.55 1247 SER A CA 1
ATOM 747 C C . SER A 1 109 ? 79.865 61.588 237.133 1.00 143.11 1247 SER A C 1
ATOM 748 O O . SER A 1 109 ? 80.205 60.813 236.239 1.00 141.47 1247 SER A O 1
ATOM 751 N N . GLY A 1 110 ? 80.564 62.667 237.476 1.00 140.57 1248 GLY A N 1
ATOM 752 C CA . GLY A 1 110 ? 81.844 62.982 236.871 1.00 137.23 1248 GLY A CA 1
ATOM 753 C C . GLY A 1 110 ? 82.741 61.763 236.791 1.00 141.00 1248 GLY A C 1
ATOM 754 O O . GLY A 1 110 ? 83.093 61.323 235.688 1.00 154.46 1248 GLY A O 1
ATOM 755 N N . VAL A 1 111 ? 83.065 61.191 237.952 1.00 138.45 1249 VAL A N 1
ATOM 756 C CA . VAL A 1 111 ? 83.932 60.019 238.017 1.00 136.32 1249 VAL A CA 1
ATOM 757 C C . VAL A 1 111 ? 83.394 58.935 237.094 1.00 131.07 1249 VAL A C 1
ATOM 758 O O . VAL A 1 111 ? 84.146 58.361 236.300 1.00 132.17 1249 VAL A O 1
ATOM 762 N N . PHE A 1 112 ? 82.082 58.708 237.171 1.00 136.96 1250 PHE A N 1
ATOM 763 C CA . PHE A 1 112 ? 81.401 57.717 236.339 1.00 146.69 1250 PHE A CA 1
ATOM 764 C C . PHE A 1 112 ? 81.800 57.901 234.878 1.00 142.27 1250 PHE A C 1
ATOM 765 O O . PHE A 1 112 ? 82.325 56.976 234.249 1.00 142.41 1250 PHE A O 1
ATOM 773 N N . TRP A 1 113 ? 81.621 59.113 234.361 1.00 139.74 1251 TRP A N 1
ATOM 774 C CA . TRP A 1 113 ? 81.944 59.368 232.965 1.00 138.81 1251 TRP A CA 1
ATOM 775 C C . TRP A 1 113 ? 83.436 59.209 232.712 1.00 138.22 1251 TRP A C 1
ATOM 776 O O . TRP A 1 113 ? 83.840 58.618 231.705 1.00 145.35 1251 TRP A O 1
ATOM 787 N N . LEU A 1 114 ? 84.248 59.691 233.649 1.00 128.50 1252 LEU A N 1
ATOM 788 C CA . LEU A 1 114 ? 85.697 59.572 233.532 1.00 128.18 1252 LEU A CA 1
ATOM 789 C C . LEU A 1 114 ? 86.100 58.113 233.371 1.00 139.19 1252 LEU A C 1
ATOM 790 O O . LEU A 1 114 ? 87.134 57.815 232.772 1.00 144.23 1252 LEU A O 1
ATOM 795 N N . ALA A 1 115 ? 85.276 57.203 233.889 1.00 142.46 1253 ALA A N 1
ATOM 796 C CA . ALA A 1 115 ? 85.542 55.787 233.702 1.00 141.21 1253 ALA A CA 1
ATOM 797 C C . ALA A 1 115 ? 85.201 55.406 232.273 1.00 138.41 1253 ALA A C 1
ATOM 798 O O . ALA A 1 115 ? 86.058 54.923 231.527 1.00 140.27 1253 ALA A O 1
ATOM 800 N N . ASN A 1 116 ? 83.952 55.669 231.893 1.00 134.95 1254 ASN A N 1
ATOM 801 C CA . ASN A 1 116 ? 83.417 55.240 230.605 1.00 136.52 1254 ASN A CA 1
ATOM 802 C C . ASN A 1 116 ? 84.278 55.664 229.426 1.00 135.03 1254 ASN A C 1
ATOM 803 O O . ASN A 1 116 ? 84.744 54.822 228.651 1.00 136.53 1254 ASN A O 1
ATOM 808 N N . VAL A 1 117 ? 84.482 56.972 229.308 1.00 128.56 1255 VAL A N 1
ATOM 809 C CA . VAL A 1 117 ? 85.356 57.536 228.295 1.00 126.80 1255 VAL A CA 1
ATOM 810 C C . VAL A 1 117 ? 86.670 56.768 228.253 1.00 131.89 1255 VAL A C 1
ATOM 811 O O . VAL A 1 117 ? 87.075 56.286 227.189 1.00 142.47 1255 VAL A O 1
ATOM 815 N N . ARG A 1 118 ? 87.298 56.607 229.419 1.00 127.25 1256 ARG A N 1
ATOM 816 C CA . ARG A 1 118 ? 88.585 55.919 229.494 1.00 128.85 1256 ARG A CA 1
ATOM 817 C C . ARG A 1 118 ? 88.474 54.527 228.881 1.00 132.16 1256 ARG A C 1
ATOM 818 O O . ARG A 1 118 ? 89.292 54.144 228.039 1.00 136.45 1256 ARG A O 1
ATOM 826 N N . GLU A 1 119 ? 87.432 53.800 229.280 1.00 135.08 1257 GLU A N 1
ATOM 827 C CA . GLU A 1 119 ? 87.156 52.476 228.735 1.00 149.35 1257 GLU A CA 1
ATOM 828 C C . GLU A 1 119 ? 87.154 52.536 227.219 1.00 150.84 1257 GLU A C 1
ATOM 829 O O . GLU A 1 119 ? 87.899 51.798 226.558 1.00 153.46 1257 GLU A O 1
ATOM 835 N N . LEU A 1 120 ? 86.341 53.448 226.684 1.00 146.07 1258 LEU A N 1
ATOM 836 C CA . LEU A 1 120 ? 86.239 53.637 225.244 1.00 138.47 1258 LEU A CA 1
ATOM 837 C C . LEU A 1 120 ? 87.627 53.783 224.648 1.00 137.89 1258 LEU A C 1
ATOM 838 O O . LEU A 1 120 ? 87.984 53.056 223.712 1.00 142.98 1258 LEU A O 1
ATOM 843 N N . TYR A 1 121 ? 88.420 54.681 225.234 1.00 133.39 1259 TYR A N 1
ATOM 844 C CA . TYR A 1 121 ? 89.747 54.975 224.713 1.00 136.15 1259 TYR A CA 1
ATOM 845 C C . TYR A 1 121 ? 90.523 53.681 224.549 1.00 142.65 1259 TYR A C 1
ATOM 846 O O . TYR A 1 121 ? 91.047 53.400 223.466 1.00 149.67 1259 TYR A O 1
ATOM 855 N N . SER A 1 122 ? 90.525 52.867 225.606 1.00 145.33 1260 SER A N 1
ATOM 856 C CA . SER A 1 122 ? 91.282 51.621 225.606 1.00 152.35 1260 SER A CA 1
ATOM 857 C C . SER A 1 122 ? 90.907 50.797 224.386 1.00 151.15 1260 SER A C 1
ATOM 858 O O . SER A 1 122 ? 91.782 50.392 223.610 1.00 150.11 1260 SER A O 1
ATOM 861 N N . PHE A 1 123 ? 89.602 50.611 224.191 1.00 146.47 1261 PHE A N 1
ATOM 862 C CA . PHE A 1 123 ? 89.099 49.846 223.059 1.00 145.35 1261 PHE A CA 1
ATOM 863 C C . PHE A 1 123 ? 89.714 50.339 221.760 1.00 142.63 1261 PHE A C 1
ATOM 864 O O . PHE A 1 123 ? 90.305 49.557 221.005 1.00 144.20 1261 PHE A O 1
ATOM 872 N N . VAL A 1 124 ? 89.612 51.645 221.527 1.00 134.58 1262 VAL A N 1
ATOM 873 C CA . VAL A 1 124 ? 90.096 52.217 220.283 1.00 128.59 1262 VAL A CA 1
ATOM 874 C C . VAL A 1 124 ? 91.579 51.916 220.124 1.00 138.82 1262 VAL A C 1
ATOM 875 O O . VAL A 1 124 ? 92.018 51.498 219.046 1.00 152.37 1262 VAL A O 1
ATOM 879 N N . VAL A 1 125 ? 92.334 52.082 221.210 1.00 137.10 1263 VAL A N 1
ATOM 880 C CA . VAL A 1 125 ? 93.762 51.792 221.187 1.00 142.92 1263 VAL A CA 1
ATOM 881 C C . VAL A 1 125 ? 93.962 50.365 220.709 1.00 152.27 1263 VAL A C 1
ATOM 882 O O . VAL A 1 125 ? 94.700 50.119 219.749 1.00 154.55 1263 VAL A O 1
ATOM 886 N N . PHE A 1 126 ? 93.248 49.442 221.352 1.00 156.71 1264 PHE A N 1
ATOM 887 C CA . PHE A 1 126 ? 93.292 48.033 220.991 1.00 164.60 1264 PHE A CA 1
ATOM 888 C C . PHE A 1 126 ? 93.034 47.875 219.504 1.00 170.37 1264 PHE A C 1
ATOM 889 O O . PHE A 1 126 ? 93.813 47.222 218.800 1.00 179.38 1264 PHE A O 1
ATOM 897 N N . ALA A 1 127 ? 91.972 48.525 219.027 1.00 165.47 1265 ALA A N 1
ATOM 898 C CA . ALA A 1 127 ? 91.605 48.454 217.619 1.00 155.43 1265 ALA A CA 1
ATOM 899 C C . ALA A 1 127 ? 92.801 48.832 216.762 1.00 146.62 1265 ALA A C 1
ATOM 900 O O . ALA A 1 127 ? 93.195 48.079 215.869 1.00 154.27 1265 ALA A O 1
ATOM 902 N N . LEU A 1 128 ? 93.403 49.976 217.073 1.00 138.99 1266 LEU A N 1
ATOM 903 C CA . LEU A 1 128 ? 94.542 50.454 216.307 1.00 143.59 1266 LEU A CA 1
ATOM 904 C C . LEU A 1 128 ? 95.674 49.436 216.400 1.00 160.83 1266 LEU A C 1
ATOM 905 O O . LEU A 1 128 ? 96.276 49.072 215.387 1.00 164.27 1266 LEU A O 1
ATOM 910 N N . ASN A 1 129 ? 95.920 48.938 217.610 1.00 178.72 1267 ASN A N 1
ATOM 911 C CA . ASN A 1 129 ? 97.001 47.985 217.830 1.00 190.70 1267 ASN A CA 1
ATOM 912 C C . ASN A 1 129 ? 96.722 46.658 217.146 1.00 193.52 1267 ASN A C 1
ATOM 913 O O . ASN A 1 129 ? 97.628 45.849 216.959 1.00 203.21 1267 ASN A O 1
ATOM 918 N N . SER A 1 130 ? 95.466 46.436 216.773 1.00 186.15 1268 SER A N 1
ATOM 919 C CA . SER A 1 130 ? 95.123 45.245 216.012 1.00 184.61 1268 SER A CA 1
ATOM 920 C C . SER A 1 130 ? 95.397 45.490 214.535 1.00 182.84 1268 SER A C 1
ATOM 921 O O . SER A 1 130 ? 95.876 44.607 213.826 1.00 182.12 1268 SER A O 1
ATOM 924 N N . ILE A 1 131 ? 95.109 46.705 214.082 1.00 178.44 1269 ILE A N 1
ATOM 925 C CA . ILE A 1 131 ? 95.206 47.029 212.665 1.00 175.57 1269 ILE A CA 1
ATOM 926 C C . ILE A 1 131 ? 96.656 47.036 212.191 1.00 181.92 1269 ILE A C 1
ATOM 927 O O . ILE A 1 131 ? 96.956 46.617 211.069 1.00 195.74 1269 ILE A O 1
ATOM 932 N N . LEU A 1 132 ? 97.558 47.483 213.057 1.00 174.18 1270 LEU A N 1
ATOM 933 C CA . LEU A 1 132 ? 98.949 47.667 212.667 1.00 172.55 1270 LEU A CA 1
ATOM 934 C C . LEU A 1 132 ? 99.834 46.463 212.987 1.00 181.51 1270 LEU A C 1
ATOM 935 O O . LEU A 1 132 ? 100.769 46.163 212.244 1.00 184.96 1270 LEU A O 1
ATOM 940 N N . THR A 1 133 ? 99.543 45.774 214.087 1.00 187.84 1271 THR A N 1
ATOM 941 C CA . THR A 1 133 ? 100.362 44.639 214.506 1.00 202.68 1271 THR A CA 1
ATOM 942 C C . THR A 1 133 ? 99.974 43.354 213.783 1.00 211.74 1271 THR A C 1
ATOM 943 O O . THR A 1 133 ? 100.821 42.688 213.187 1.00 213.09 1271 THR A O 1
ATOM 947 N N . GLU A 1 134 ? 98.692 43.009 213.846 1.00 221.99 1272 GLU A N 1
ATOM 948 C CA . GLU A 1 134 ? 98.200 41.781 213.233 1.00 235.45 1272 GLU A CA 1
ATOM 949 C C . GLU A 1 134 ? 98.337 41.842 211.716 1.00 238.22 1272 GLU A C 1
ATOM 950 O O . GLU A 1 134 ? 97.831 42.760 211.069 1.00 237.53 1272 GLU A O 1
ATOM 956 N N . GLU A 1 135 ? 99.028 40.854 211.159 1.00 240.83 1273 GLU A N 1
ATOM 957 C CA . GLU A 1 135 ? 99.322 40.816 209.733 1.00 237.89 1273 GLU A CA 1
ATOM 958 C C . GLU A 1 135 ? 98.063 40.636 208.887 1.00 226.19 1273 GLU A C 1
ATOM 959 O O . GLU A 1 135 ? 97.958 41.190 207.791 1.00 233.81 1273 GLU A O 1
ATOM 965 N N . THR A 1 136 ? 97.110 39.872 209.414 1.00 212.24 1274 THR A N 1
ATOM 966 C CA . THR A 1 136 ? 95.900 39.503 208.680 1.00 200.89 1274 THR A CA 1
ATOM 967 C C . THR A 1 136 ? 95.093 40.698 208.174 1.00 197.41 1274 THR A C 1
ATOM 968 O O . THR A 1 136 ? 94.448 40.622 207.129 1.00 195.33 1274 THR A O 1
ATOM 972 N N . PHE A 1 137 ? 95.129 41.800 208.914 1.00 201.28 1275 PHE A N 1
ATOM 973 C CA . PHE A 1 137 ? 94.368 42.984 208.533 1.00 201.96 1275 PHE A CA 1
ATOM 974 C C . PHE A 1 137 ? 95.026 43.719 207.366 1.00 204.32 1275 PHE A C 1
ATOM 975 O O . PHE A 1 137 ? 94.376 44.006 206.362 1.00 195.35 1275 PHE A O 1
ATOM 983 N N . LYS A 1 138 ? 96.317 44.008 207.497 1.00 218.34 1276 LYS A N 1
ATOM 984 C CA . LYS A 1 138 ? 97.054 44.707 206.448 1.00 226.51 1276 LYS A CA 1
ATOM 985 C C . LYS A 1 138 ? 97.180 43.854 205.191 1.00 233.21 1276 LYS A C 1
ATOM 986 O O . LYS A 1 138 ? 97.362 44.379 204.092 1.00 232.30 1276 LYS A O 1
ATOM 988 N N . ASN A 1 139 ? 97.076 42.539 205.360 1.00 240.49 1277 ASN A N 1
ATOM 989 C CA . ASN A 1 139 ? 97.241 41.606 204.252 1.00 248.13 1277 ASN A CA 1
ATOM 990 C C . ASN A 1 139 ? 95.922 41.233 203.573 1.00 240.85 1277 ASN A C 1
ATOM 991 O O . ASN A 1 139 ? 95.897 40.925 202.381 1.00 251.70 1277 ASN A O 1
ATOM 996 N N . GLY A 1 140 ? 94.829 41.274 204.328 1.00 223.15 1278 GLY A N 1
ATOM 997 C CA . GLY A 1 140 ? 93.555 40.764 203.850 1.00 209.77 1278 GLY A CA 1
ATOM 998 C C . GLY A 1 140 ? 92.688 41.718 203.046 1.00 193.48 1278 GLY A C 1
ATOM 999 O O . GLY A 1 140 ? 91.650 41.316 202.517 1.00 188.86 1278 GLY A O 1
ATOM 1000 N N . MET A 1 141 ? 93.100 42.978 202.948 1.00 189.29 1279 MET A N 1
ATOM 1001 C CA . MET A 1 141 ? 92.307 43.975 202.233 1.00 187.49 1279 MET A CA 1
ATOM 1002 C C . MET A 1 141 ? 93.178 44.951 201.451 1.00 187.33 1279 MET A C 1
ATOM 1003 O O . MET A 1 141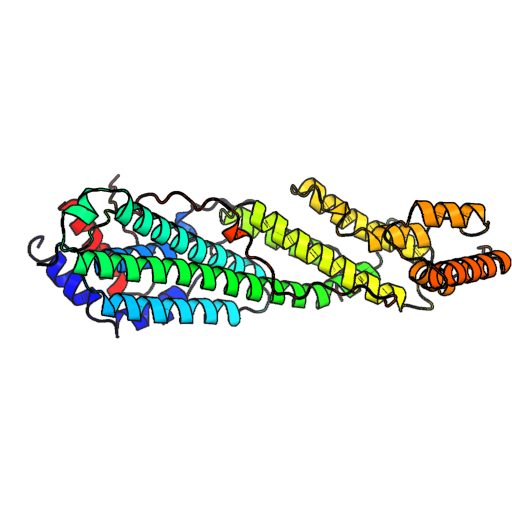 ? 94.392 45.006 201.645 1.00 181.33 1279 MET A O 1
ATOM 1008 N N . THR A 1 142 ? 92.541 45.722 200.573 1.00 193.68 1280 THR A N 1
ATOM 1009 C CA . THR A 1 142 ? 93.242 46.662 199.703 1.00 205.54 1280 THR A CA 1
ATOM 1010 C C . THR A 1 142 ? 93.996 47.718 200.505 1.00 219.03 1280 THR A C 1
ATOM 1011 O O . THR A 1 142 ? 93.619 48.038 201.630 1.00 219.33 1280 THR A O 1
ATOM 1015 N N . ASP A 1 143 ? 95.061 48.257 199.921 1.00 229.83 1281 ASP A N 1
ATOM 1016 C CA . ASP A 1 143 ? 95.867 49.272 200.590 1.00 232.47 1281 ASP A CA 1
ATOM 1017 C C . ASP A 1 143 ? 95.094 50.575 200.762 1.00 230.85 1281 ASP A C 1
ATOM 1018 O O . ASP A 1 143 ? 95.350 51.343 201.691 1.00 237.03 1281 ASP A O 1
ATOM 1023 N N . GLU A 1 144 ? 94.142 50.816 199.867 1.00 225.05 1282 GLU A N 1
ATOM 1024 C CA . GLU A 1 144 ? 93.309 52.010 199.936 1.00 221.67 1282 GLU A CA 1
ATOM 1025 C C . GLU A 1 144 ? 92.346 51.932 201.118 1.00 206.46 1282 GLU A C 1
ATOM 1026 O O . GLU A 1 144 ? 92.239 52.869 201.916 1.00 203.33 1282 GLU A O 1
ATOM 1032 N N . GLU A 1 145 ? 91.648 50.805 201.219 1.00 198.34 1283 GLU A N 1
ATOM 1033 C CA . GLU A 1 145 ? 90.730 50.552 202.324 1.00 193.79 1283 GLU A CA 1
ATOM 1034 C C . GLU A 1 145 ? 91.472 50.519 203.658 1.00 185.81 1283 GLU A C 1
ATOM 1035 O O . GLU A 1 145 ? 90.998 51.056 204.658 1.00 182.75 1283 GLU A O 1
ATOM 1041 N N . TYR A 1 146 ? 92.641 49.885 203.657 1.00 182.39 1284 TYR A N 1
ATOM 1042 C CA . TYR A 1 146 ? 93.502 49.833 204.832 1.00 181.80 1284 TYR A CA 1
ATOM 1043 C C . TYR A 1 146 ? 93.901 51.239 205.264 1.00 184.31 1284 TYR A C 1
ATOM 1044 O O . TYR A 1 146 ? 93.859 51.565 206.451 1.00 186.21 1284 TYR A O 1
ATOM 1053 N N . LYS A 1 147 ? 94.273 52.073 204.295 1.00 186.62 1285 LYS A N 1
ATOM 1054 C CA . LYS A 1 147 ? 94.616 53.464 204.577 1.00 188.51 1285 LYS A CA 1
ATOM 1055 C C . LYS A 1 147 ? 93.430 54.192 205.208 1.00 190.44 1285 LYS A C 1
ATOM 1056 O O . LYS A 1 147 ? 93.582 54.929 206.192 1.00 192.30 1285 LYS A O 1
ATOM 1058 N N . GLU A 1 148 ? 92.246 53.965 204.643 1.00 188.42 1286 GLU A N 1
ATOM 1059 C CA . GLU A 1 148 ? 91.019 54.560 205.165 1.00 186.90 1286 GLU A CA 1
ATOM 1060 C C . GLU A 1 148 ? 90.769 54.171 206.619 1.00 177.00 1286 GLU A C 1
ATOM 1061 O O . GLU A 1 148 ? 90.511 55.030 207.461 1.00 182.05 1286 GLU A O 1
ATOM 1067 N N . TYR A 1 149 ? 90.850 52.874 206.905 1.00 164.68 1287 TYR A N 1
ATOM 1068 C CA . TYR A 1 149 ? 90.598 52.360 208.248 1.00 160.81 1287 TYR A CA 1
ATOM 1069 C C . TYR A 1 149 ? 91.617 52.876 209.263 1.00 161.48 1287 TYR A C 1
ATOM 1070 O O . TYR A 1 149 ? 91.253 53.250 210.380 1.00 153.81 1287 TYR A O 1
ATOM 1079 N N . VAL A 1 150 ? 92.889 52.888 208.874 1.00 164.19 1288 VAL A N 1
ATOM 1080 C CA . VAL A 1 150 ? 93.934 53.433 209.733 1.00 163.39 1288 VAL A CA 1
ATOM 1081 C C . VAL A 1 150 ? 93.638 54.894 210.057 1.00 167.54 1288 VAL A C 1
ATOM 1082 O O . VAL A 1 150 ? 93.632 55.284 211.228 1.00 167.84 1288 VAL A O 1
ATOM 1086 N N . SER A 1 151 ? 93.376 55.691 209.022 1.00 177.99 1289 SER A N 1
ATOM 1087 C CA . SER A 1 151 ? 93.051 57.105 209.204 1.00 185.37 1289 SER A CA 1
ATOM 1088 C C . SER A 1 151 ? 91.869 57.298 210.163 1.00 177.78 1289 SER A C 1
ATOM 1089 O O . SER A 1 151 ? 91.929 58.107 211.100 1.00 174.01 1289 SER A O 1
ATOM 1092 N N . LEU A 1 152 ? 90.808 56.530 209.930 1.00 169.72 1290 LEU A N 1
ATOM 1093 C CA . LEU A 1 152 ? 89.590 56.604 210.731 1.00 166.69 1290 LEU A CA 1
ATOM 1094 C C . LEU A 1 152 ? 89.831 56.278 212.201 1.00 159.71 1290 LEU A C 1
ATOM 1095 O O . LEU A 1 152 ? 89.520 57.085 213.085 1.00 148.95 1290 LEU A O 1
ATOM 1100 N N . VAL A 1 153 ? 90.382 55.093 212.453 1.00 160.56 1291 VAL A N 1
ATOM 1101 C CA . VAL A 1 153 ? 90.635 54.626 213.816 1.00 151.10 1291 VAL A CA 1
ATOM 1102 C C . VAL A 1 153 ? 91.592 55.550 214.562 1.00 156.40 1291 VAL A C 1
ATOM 1103 O O . VAL A 1 153 ? 91.362 55.873 215.724 1.00 164.88 1291 VAL A O 1
ATOM 1107 N N . THR A 1 154 ? 92.656 55.983 213.890 1.00 155.37 1292 THR A N 1
ATOM 1108 C CA . THR A 1 154 ? 93.599 56.928 214.487 1.00 157.19 1292 THR A CA 1
ATOM 1109 C C . THR A 1 154 ? 92.900 58.221 214.900 1.00 161.52 1292 THR A C 1
ATOM 1110 O O . THR A 1 154 ? 93.048 58.691 216.040 1.00 175.99 1292 THR A O 1
ATOM 1114 N N . GLU A 1 155 ? 92.135 58.784 213.967 1.00 161.81 1293 GLU A N 1
ATOM 1115 C CA . GLU A 1 155 ? 91.377 60.006 214.224 1.00 167.43 1293 GLU A CA 1
ATOM 1116 C C . GLU A 1 155 ? 90.441 59.831 215.419 1.00 158.71 1293 GLU A C 1
ATOM 1117 O O . GLU A 1 155 ? 90.251 60.754 216.212 1.00 156.13 1293 GLU A O 1
ATOM 1123 N N . LEU A 1 156 ? 89.873 58.636 215.548 1.00 151.11 1294 LEU A N 1
ATOM 1124 C CA . LEU A 1 156 ? 88.994 58.319 216.668 1.00 145.78 1294 LEU A CA 1
ATOM 1125 C C . LEU A 1 156 ? 89.750 58.249 217.999 1.00 156.60 1294 LEU A C 1
ATOM 1126 O O . LEU A 1 156 ? 89.270 58.738 219.025 1.00 164.13 1294 LEU A O 1
ATOM 1131 N N . LYS A 1 157 ? 90.926 57.627 217.972 1.00 153.77 1295 LYS A N 1
ATOM 1132 C CA . LYS A 1 157 ? 91.793 57.541 219.144 1.00 152.66 1295 LYS A CA 1
ATOM 1133 C C . LYS A 1 157 ? 92.117 58.934 219.662 1.00 153.89 1295 LYS A C 1
ATOM 1134 O O . LYS A 1 157 ? 91.921 59.234 220.851 1.00 154.37 1295 LYS A O 1
ATOM 1140 N N . ASP A 1 158 ? 92.601 59.786 218.761 1.00 154.28 1296 ASP A N 1
ATOM 1141 C CA . ASP A 1 158 ? 92.873 61.176 219.109 1.00 157.80 1296 ASP A CA 1
ATOM 1142 C C . ASP A 1 158 ? 91.603 61.878 219.611 1.00 154.72 1296 ASP A C 1
ATOM 1143 O O . ASP A 1 158 ? 91.660 62.703 220.540 1.00 150.90 1296 ASP A O 1
ATOM 1148 N N . ASP A 1 159 ? 90.467 61.552 218.993 1.00 158.75 1297 ASP A N 1
ATOM 1149 C CA . ASP A 1 159 ? 89.182 62.120 219.395 1.00 163.37 1297 ASP A CA 1
ATOM 1150 C C . ASP A 1 159 ? 88.861 61.850 220.864 1.00 159.38 1297 ASP A C 1
ATOM 1151 O O . ASP A 1 159 ? 88.495 62.771 221.610 1.00 158.99 1297 ASP A O 1
ATOM 1156 N N . PHE A 1 160 ? 88.993 60.590 221.272 1.00 152.65 1298 PHE A N 1
ATOM 1157 C CA . PHE A 1 160 ? 88.716 60.203 222.656 1.00 137.57 1298 PHE A CA 1
ATOM 1158 C C . PHE A 1 160 ? 89.754 60.755 223.622 1.00 132.70 1298 PHE A C 1
ATOM 1159 O O . PHE A 1 160 ? 89.423 61.099 224.758 1.00 137.88 1298 PHE A O 1
ATOM 1167 N N . GLU A 1 161 ? 91.002 60.841 223.168 1.00 128.45 1299 GLU A N 1
ATOM 1168 C CA . GLU A 1 161 ? 92.042 61.514 223.940 1.00 136.11 1299 GLU A CA 1
ATOM 1169 C C . GLU A 1 161 ? 91.574 62.931 224.307 1.00 146.51 1299 GLU A C 1
ATOM 1170 O O . GLU A 1 161 ? 91.566 63.326 225.497 1.00 152.77 1299 GLU A O 1
ATOM 1176 N N . ALA A 1 162 ? 91.143 63.671 223.286 1.00 144.58 1300 ALA A N 1
ATOM 1177 C CA . ALA A 1 162 ? 90.662 65.037 223.481 1.00 145.12 1300 ALA A CA 1
ATOM 1178 C C . ALA A 1 162 ? 89.435 65.090 224.394 1.00 141.39 1300 ALA A C 1
ATOM 1179 O O . ALA A 1 162 ? 89.314 66.001 225.227 1.00 137.61 1300 ALA A O 1
ATOM 1181 N N . LEU A 1 163 ? 88.530 64.122 224.239 1.00 138.81 1301 LEU A N 1
ATOM 1182 C CA . LEU A 1 163 ? 87.334 64.063 225.084 1.00 137.34 1301 LEU A CA 1
ATOM 1183 C C . LEU A 1 163 ? 87.680 63.895 226.566 1.00 145.77 1301 LEU A C 1
ATOM 1184 O O . LEU A 1 163 ? 87.180 64.638 227.415 1.00 148.23 1301 LEU A O 1
ATOM 1189 N N . SER A 1 164 ? 88.530 62.915 226.867 1.00 149.13 1302 SER A N 1
ATOM 1190 C CA . SER A 1 164 ? 88.954 62.662 228.242 1.00 152.06 1302 SER A CA 1
ATOM 1191 C C . SER A 1 164 ? 89.612 63.905 228.829 1.00 149.64 1302 SER A C 1
ATOM 1192 O O . SER A 1 164 ? 89.316 64.293 229.967 1.00 159.29 1302 SER A O 1
ATOM 1195 N N . TYR A 1 165 ? 90.492 64.534 228.047 1.00 143.05 1303 TYR A N 1
ATOM 1196 C CA . TYR A 1 165 ? 91.110 65.791 228.476 1.00 143.23 1303 TYR A CA 1
ATOM 1197 C C . TYR A 1 165 ? 90.049 66.825 228.866 1.00 147.79 1303 TYR A C 1
ATOM 1198 O O . TYR A 1 165 ? 90.098 67.431 229.955 1.00 144.02 1303 TYR A O 1
ATOM 1207 N N . ASN A 1 166 ? 89.080 67.005 227.972 1.00 152.68 1304 ASN A N 1
ATOM 1208 C CA . ASN A 1 166 ? 88.021 67.984 228.172 1.00 154.39 1304 ASN A CA 1
ATOM 1209 C C . ASN A 1 166 ? 87.209 67.726 229.439 1.00 140.98 1304 ASN A C 1
ATOM 1210 O O . ASN A 1 166 ? 87.149 68.590 230.317 1.00 139.66 1304 ASN A O 1
ATOM 1215 N N . ILE A 1 167 ? 86.607 66.541 229.547 1.00 135.97 1305 ILE A N 1
ATOM 1216 C CA . ILE A 1 167 ? 85.748 66.240 230.692 1.00 139.12 1305 ILE A CA 1
ATOM 1217 C C . ILE A 1 167 ? 86.530 66.252 232.004 1.00 142.08 1305 ILE A C 1
ATOM 1218 O O . ILE A 1 167 ? 85.998 66.669 233.037 1.00 146.16 1305 ILE A O 1
ATOM 1223 N N . TYR A 1 168 ? 87.790 65.818 231.967 1.00 136.34 1306 TYR A N 1
ATOM 1224 C CA . TYR A 1 168 ? 88.616 65.878 233.166 1.00 126.78 1306 TYR A CA 1
ATOM 1225 C C . TYR A 1 168 ? 88.744 67.327 233.613 1.00 115.34 1306 TYR A C 1
ATOM 1226 O O . TYR A 1 168 ? 88.444 67.653 234.761 1.00 126.83 1306 TYR A O 1
ATOM 1235 N N . ASN A 1 169 ? 89.171 68.201 232.704 1.00 118.68 1307 ASN A N 1
ATOM 1236 C CA . ASN A 1 169 ? 89.382 69.597 233.085 1.00 126.22 1307 ASN A CA 1
ATOM 1237 C C . ASN A 1 169 ? 88.100 70.329 233.497 1.00 131.15 1307 ASN A C 1
ATOM 1238 O O . ASN A 1 169 ? 88.125 71.191 234.383 1.00 132.11 1307 ASN A O 1
ATOM 1243 N N . ILE A 1 170 ? 86.987 69.975 232.864 1.00 136.50 1308 ILE A N 1
ATOM 1244 C CA . ILE A 1 170 ? 85.689 70.550 233.200 1.00 142.22 1308 ILE A CA 1
ATOM 1245 C C . ILE A 1 170 ? 85.295 70.167 234.619 1.00 136.42 1308 ILE A C 1
ATOM 1246 O O . ILE A 1 170 ? 85.014 71.032 235.462 1.00 140.49 1308 ILE A O 1
ATOM 1251 N N . TRP A 1 171 ? 85.296 68.858 234.865 1.00 132.99 1309 TRP A N 1
ATOM 1252 C CA . TRP A 1 171 ? 84.965 68.290 236.168 1.00 133.76 1309 TRP A CA 1
ATOM 1253 C C . TRP A 1 171 ? 85.838 68.869 237.277 1.00 131.54 1309 TRP A C 1
ATOM 1254 O O . TRP A 1 171 ? 85.334 69.366 238.284 1.00 124.20 1309 TRP A O 1
ATOM 1265 N N . LEU A 1 172 ? 87.150 68.816 237.070 1.00 125.22 1310 LEU A N 1
ATOM 1266 C CA . LEU A 1 172 ? 88.106 69.333 238.038 1.00 124.08 1310 LEU A CA 1
ATOM 1267 C C . LEU A 1 172 ? 87.867 70.817 238.319 1.00 133.07 1310 LEU A C 1
ATOM 1268 O O . LEU A 1 172 ? 87.924 71.253 239.473 1.00 144.76 1310 LEU A O 1
ATOM 1273 N N . LYS A 1 173 ? 87.581 71.589 237.273 1.00 134.48 1311 LYS A N 1
ATOM 1274 C CA . LYS A 1 173 ? 87.281 73.010 237.460 1.00 141.10 1311 LYS A CA 1
ATOM 1275 C C . LYS A 1 173 ? 86.028 73.211 238.320 1.00 134.64 1311 LYS A C 1
ATOM 1276 O O . LYS A 1 173 ? 85.987 74.107 239.175 1.00 138.57 1311 LYS A O 1
ATOM 1282 N N . LYS A 1 174 ? 85.012 72.377 238.104 1.00 123.72 1312 LYS A N 1
ATOM 1283 C CA . LYS A 1 174 ? 83.794 72.464 238.910 1.00 128.00 1312 LYS A CA 1
ATOM 1284 C C . LYS A 1 174 ? 84.071 72.131 240.382 1.00 135.27 1312 LYS A C 1
ATOM 1285 O O . LYS A 1 174 ? 83.640 72.857 241.295 1.00 136.26 1312 LYS A O 1
ATOM 1291 N N . LEU A 1 175 ? 84.795 71.035 240.602 1.00 131.22 1313 LEU A N 1
ATOM 1292 C CA . LEU A 1 175 ? 85.224 70.639 241.941 1.00 120.17 1313 LEU A CA 1
ATOM 1293 C C . LEU A 1 175 ? 85.935 71.792 242.645 1.00 132.05 1313 LEU A C 1
ATOM 1294 O O . LEU A 1 175 ? 85.661 72.086 243.813 1.00 144.95 1313 LEU A O 1
ATOM 1299 N N . GLN A 1 176 ? 86.843 72.448 241.928 1.00 122.62 1314 GLN A N 1
ATOM 1300 C CA . GLN A 1 176 ? 87.509 73.627 242.468 1.00 129.59 1314 GLN A CA 1
ATOM 1301 C C . GLN A 1 176 ? 86.499 74.712 242.825 1.00 142.74 1314 GLN A C 1
ATOM 1302 O O . GLN A 1 176 ? 86.633 75.380 243.853 1.00 147.28 1314 GLN A O 1
ATOM 1308 N N . LYS A 1 177 ? 85.486 74.884 241.977 1.00 146.55 1315 LYS A N 1
ATOM 1309 C CA . LYS A 1 177 ? 84.500 75.938 242.203 1.00 158.91 1315 LYS A CA 1
ATOM 1310 C C . LYS A 1 177 ? 83.682 75.678 243.468 1.00 154.24 1315 LYS A C 1
ATOM 1311 O O . LYS A 1 177 ? 83.232 76.625 244.117 1.00 152.84 1315 LYS A O 1
ATOM 1317 N N . GLN A 1 178 ? 83.493 74.408 243.826 1.00 151.89 1316 GLN A N 1
ATOM 1318 C CA . GLN A 1 178 ? 82.806 74.092 245.086 1.00 146.34 1316 GLN A CA 1
ATOM 1319 C C . GLN A 1 178 ? 83.740 74.209 246.292 1.00 142.80 1316 GLN A C 1
ATOM 1320 O O . GLN A 1 178 ? 83.363 74.752 247.340 1.00 136.93 1316 GLN A O 1
ATOM 1326 N N . LEU A 1 179 ? 84.962 73.705 246.141 1.00 146.28 1317 LEU A N 1
ATOM 1327 C CA . LEU A 1 179 ? 85.954 73.807 247.209 1.00 144.74 1317 LEU A CA 1
ATOM 1328 C C . LEU A 1 179 ? 86.218 75.257 247.595 1.00 145.92 1317 LEU A C 1
ATOM 1329 O O . LEU A 1 179 ? 86.467 75.548 248.756 1.00 145.35 1317 LEU A O 1
ATOM 1334 N N . GLN A 1 180 ? 86.162 76.169 246.630 1.00 151.23 1318 GLN A N 1
ATOM 1335 C CA . GLN A 1 180 ? 86.336 77.584 246.947 1.00 155.73 1318 GLN A CA 1
ATOM 1336 C C . GLN A 1 180 ? 85.161 78.087 247.782 1.00 158.03 1318 GLN A C 1
ATOM 1337 O O . GLN A 1 180 ? 85.297 79.035 248.554 1.00 159.64 1318 GLN A O 1
ATOM 1343 N N . LYS A 1 181 ? 84.010 77.437 247.632 1.00 164.21 1319 LYS A N 1
ATOM 1344 C CA . LYS A 1 181 ? 82.799 77.860 248.327 1.00 168.18 1319 LYS A CA 1
ATOM 1345 C C . LYS A 1 181 ? 82.716 77.267 249.739 1.00 159.12 1319 LYS A C 1
ATOM 1346 O O . LYS A 1 181 ? 82.044 77.822 250.612 1.00 154.66 1319 LYS A O 1
ATOM 1352 N N . LYS A 1 182 ? 83.415 76.158 249.974 1.00 144.81 1320 LYS A N 1
ATOM 1353 C CA . LYS A 1 182 ? 83.381 75.521 251.296 1.00 136.02 1320 LYS A CA 1
ATOM 1354 C C . LYS A 1 182 ? 84.652 75.738 252.136 1.00 135.68 1320 LYS A C 1
ATOM 1355 O O . LYS A 1 182 ? 84.597 76.197 253.284 1.00 138.28 1320 LYS A O 1
ATOM 1361 N N . ALA A 1 183 ? 85.796 75.398 251.552 1.00 132.40 1321 ALA A N 1
ATOM 1362 C CA . ALA A 1 183 ? 87.058 75.293 252.282 1.00 130.39 1321 ALA A CA 1
ATOM 1363 C C . ALA A 1 183 ? 87.597 76.609 252.834 1.00 139.22 1321 ALA A C 1
ATOM 1364 O O . ALA A 1 183 ? 88.401 76.601 253.764 1.00 139.09 1321 ALA A O 1
ATOM 1366 N N . ILE A 1 184 ? 87.185 77.738 252.271 1.00 143.74 1322 ILE A N 1
ATOM 1367 C CA . ILE A 1 184 ? 87.652 79.012 252.803 1.00 156.54 1322 ILE A CA 1
ATOM 1368 C C . ILE A 1 184 ? 87.117 79.187 254.219 1.00 160.98 1322 ILE A C 1
ATOM 1369 O O . ILE A 1 184 ? 87.885 79.361 255.167 1.00 162.68 1322 ILE A O 1
ATOM 1374 N N . ASN A 1 185 ? 85.798 79.099 254.359 1.00 164.64 1323 ASN A N 1
ATOM 1375 C CA . ASN A 1 185 ? 85.153 79.220 255.661 1.00 159.45 1323 ASN A CA 1
ATOM 1376 C C . ASN A 1 185 ? 85.483 78.051 256.588 1.00 146.91 1323 ASN A C 1
ATOM 1377 O O . ASN A 1 185 ? 85.678 78.239 257.789 1.00 154.64 1323 ASN A O 1
ATOM 1382 N N . ALA A 1 186 ? 85.549 76.845 256.032 1.00 141.44 1324 ALA A N 1
ATOM 1383 C CA . ALA A 1 186 ? 85.890 75.674 256.839 1.00 139.33 1324 ALA A CA 1
ATOM 1384 C C . ALA A 1 186 ? 87.297 75.769 257.436 1.00 145.75 1324 ALA A C 1
ATOM 1385 O O . ALA A 1 186 ? 87.483 75.588 258.635 1.00 155.69 1324 ALA A O 1
ATOM 1387 N N . VAL A 1 187 ? 88.285 76.051 256.597 1.00 138.63 1325 VAL A N 1
ATOM 1388 C CA . VAL A 1 187 ? 89.676 76.053 257.041 1.00 137.50 1325 VAL A CA 1
ATOM 1389 C C . VAL A 1 187 ? 90.045 77.304 257.830 1.00 146.74 1325 VAL A C 1
ATOM 1390 O O . VAL A 1 187 ? 90.630 77.215 258.910 1.00 156.14 1325 VAL A O 1
ATOM 1394 N N . VAL A 1 188 ? 89.708 78.469 257.290 1.00 150.12 1326 VAL A N 1
ATOM 1395 C CA . VAL A 1 188 ? 90.140 79.723 257.897 1.00 160.93 1326 VAL A CA 1
ATOM 1396 C C . VAL A 1 188 ? 89.258 80.147 259.069 1.00 172.27 1326 VAL A C 1
ATOM 1397 O O . VAL A 1 188 ? 89.755 80.421 260.165 1.00 173.06 1326 VAL A O 1
ATOM 1401 N N . ILE A 1 189 ? 87.950 80.182 258.839 1.00 155.56 1327 ILE A N 1
ATOM 1402 C CA . ILE A 1 189 ? 87.022 80.783 259.792 1.00 161.12 1327 ILE A CA 1
ATOM 1403 C C . ILE A 1 189 ? 86.499 79.805 260.849 1.00 164.04 1327 ILE A C 1
ATOM 1404 O O . ILE A 1 189 ? 86.424 80.145 262.028 1.00 165.42 1327 ILE A O 1
ATOM 1409 N N . SER A 1 190 ? 86.142 78.596 260.430 1.00 163.46 1328 SER A N 1
ATOM 1410 C CA . SER A 1 190 ? 85.599 77.600 261.351 1.00 161.15 1328 SER A CA 1
ATOM 1411 C C . SER A 1 190 ? 86.559 77.311 262.501 1.00 161.59 1328 SER A C 1
ATOM 1412 O O . SER A 1 190 ? 87.744 77.057 262.285 1.00 153.66 1328 SER A O 1
ATOM 1415 N N . GLU A 1 191 ? 86.037 77.361 263.722 1.00 177.89 1329 GLU A N 1
ATOM 1416 C CA . GLU A 1 191 ? 86.833 77.075 264.911 1.00 190.00 1329 GLU A CA 1
ATOM 1417 C C . GLU A 1 191 ? 86.216 75.944 265.736 1.00 182.59 1329 GLU A C 1
ATOM 1418 O O . GLU A 1 191 ? 85.052 76.005 266.129 1.00 183.65 1329 GLU A O 1
ATOM 1424 N N . SER A 1 192 ? 87.007 74.905 265.981 1.00 171.24 1330 SER A N 1
ATOM 1425 C CA . SER A 1 192 ? 86.563 73.763 266.772 1.00 177.40 1330 SER A CA 1
ATOM 1426 C C . SER A 1 192 ? 87.748 73.083 267.451 1.00 180.61 1330 SER A C 1
ATOM 1427 O O . SER A 1 192 ? 88.333 72.144 266.911 1.00 179.18 1330 SER A O 1
ATOM 1430 N N . LEU A 1 193 ? 88.099 73.569 268.637 1.00 182.15 1331 LEU A N 1
ATOM 1431 C CA . LEU A 1 193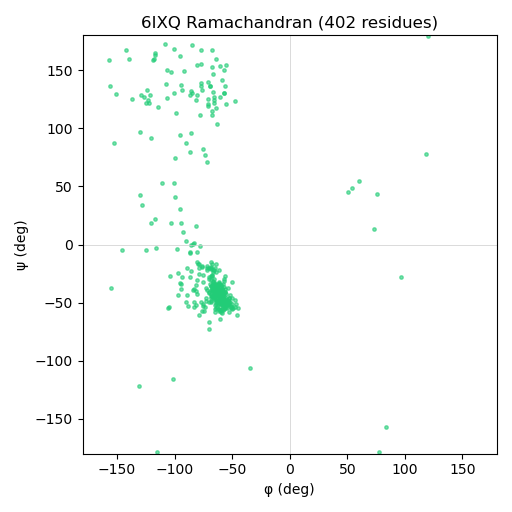 ? 89.220 73.024 269.394 1.00 177.64 1331 LEU A CA 1
ATOM 1432 C C . LEU A 1 193 ? 88.723 72.200 270.580 1.00 187.95 1331 LEU A C 1
ATOM 1433 O O . LEU A 1 193 ? 87.649 72.471 271.117 1.00 198.81 1331 LEU A O 1
ATOM 1438 N N . PRO A 1 194 ? 89.502 71.185 270.990 1.00 186.66 1332 PRO A N 1
ATOM 1439 C CA . PRO A 1 194 ? 89.106 70.332 272.117 1.00 186.44 1332 PRO A CA 1
ATOM 1440 C C . PRO A 1 194 ? 89.092 71.062 273.459 1.00 194.87 1332 PRO A C 1
ATOM 1441 O O . PRO A 1 194 ? 90.138 71.499 273.940 1.00 188.99 1332 PRO A O 1
ATOM 1445 N N . GLY A 1 195 ? 87.907 71.190 274.050 1.00 205.78 1333 GLY A N 1
ATOM 1446 C CA . GLY A 1 195 ? 87.765 71.743 275.386 1.00 208.85 1333 GLY A CA 1
ATOM 1447 C C . GLY A 1 195 ? 87.908 73.250 275.488 1.00 206.14 1333 GLY A C 1
ATOM 1448 O O . GLY A 1 195 ? 88.556 73.755 276.407 1.00 206.83 1333 GLY A O 1
ATOM 1449 N N . PHE A 1 196 ? 87.295 73.973 274.557 1.00 195.70 1334 PHE A N 1
ATOM 1450 C CA . PHE A 1 196 ? 87.329 75.430 274.596 1.00 191.31 1334 PHE A CA 1
ATOM 1451 C C . PHE A 1 196 ? 85.941 76.033 274.783 1.00 208.95 1334 PHE A C 1
ATOM 1452 O O . PHE A 1 196 ? 85.796 77.251 274.894 1.00 211.45 1334 PHE A O 1
ATOM 1460 N N . SER A 1 197 ? 84.924 75.176 274.818 1.00 217.83 1335 SER A N 1
ATOM 1461 C CA . SER A 1 197 ? 83.553 75.624 275.043 1.00 222.37 1335 SER A CA 1
ATOM 1462 C C . SER A 1 197 ? 82.863 74.794 276.125 1.00 225.67 1335 SER A C 1
ATOM 1463 O O . SER A 1 197 ? 83.002 75.067 277.319 1.00 226.85 1335 SER A O 1
ATOM 1466 N N . GLU A 1 208 ? 77.603 78.082 255.778 1.00 195.52 1352 GLU A N 1
ATOM 1467 C CA . GLU A 1 208 ? 78.165 77.835 257.101 1.00 201.36 1352 GLU A CA 1
ATOM 1468 C C . GLU A 1 208 ? 78.793 76.447 257.163 1.00 192.96 1352 GLU A C 1
ATOM 1469 O O . GLU A 1 208 ? 78.210 75.509 257.709 1.00 190.84 1352 GLU A O 1
ATOM 1475 N N . TYR A 1 209 ? 79.992 76.330 256.601 1.00 184.29 1353 TYR A N 1
ATOM 1476 C CA . TYR A 1 209 ? 80.638 75.034 256.417 1.00 173.88 1353 TYR A CA 1
ATOM 1477 C C . TYR A 1 209 ? 81.741 74.757 257.438 1.00 162.83 1353 TYR A C 1
ATOM 1478 O O . TYR A 1 209 ? 82.428 75.671 257.893 1.00 156.69 1353 TYR A O 1
ATOM 1487 N N . THR A 1 210 ? 81.907 73.482 257.777 1.00 159.55 1354 THR A N 1
ATOM 1488 C CA . THR A 1 210 ? 82.935 73.044 258.710 1.00 157.40 1354 THR A CA 1
ATOM 1489 C C . THR A 1 210 ? 83.948 72.148 258.001 1.00 154.26 1354 THR A C 1
ATOM 1490 O O . THR A 1 210 ? 83.842 71.911 256.799 1.00 160.87 1354 THR A O 1
ATOM 1494 N N . MET A 1 211 ? 84.930 71.651 258.746 1.00 145.67 1355 MET A N 1
ATOM 1495 C CA . MET A 1 211 ? 85.949 70.769 258.177 1.00 143.48 1355 MET A CA 1
ATOM 1496 C C . MET A 1 211 ? 85.367 69.412 257.815 1.00 155.67 1355 MET A C 1
ATOM 1497 O O . MET A 1 211 ? 85.860 68.740 256.914 1.00 169.63 1355 MET A O 1
ATOM 1502 N N . ASP A 1 212 ? 84.317 69.015 258.523 1.00 158.89 1356 ASP A N 1
ATOM 1503 C CA . ASP A 1 212 ? 83.654 67.740 258.266 1.00 167.41 1356 ASP A CA 1
ATOM 1504 C C . ASP A 1 212 ? 83.080 67.686 256.857 1.00 161.97 1356 ASP A C 1
ATOM 1505 O O . ASP A 1 212 ? 83.028 66.625 256.236 1.00 160.38 1356 ASP A O 1
ATOM 1510 N N . ASP A 1 213 ? 82.652 68.840 256.361 1.00 159.01 1357 ASP A N 1
ATOM 1511 C CA . ASP A 1 213 ? 82.112 68.942 255.016 1.00 160.90 1357 ASP A CA 1
ATOM 1512 C C . ASP A 1 213 ? 83.216 68.722 253.983 1.00 153.65 1357 ASP A C 1
ATOM 1513 O O . ASP A 1 213 ? 83.004 68.073 252.952 1.00 152.45 1357 ASP A O 1
ATOM 1518 N N . ILE A 1 214 ? 84.398 69.255 254.279 1.00 139.11 1358 ILE A N 1
ATOM 1519 C CA . ILE A 1 214 ? 85.564 69.084 253.420 1.00 137.69 1358 ILE A CA 1
ATOM 1520 C C . ILE A 1 214 ? 86.010 67.630 253.401 1.00 145.37 1358 ILE A C 1
ATOM 1521 O O . ILE A 1 214 ? 86.285 67.062 252.338 1.00 151.03 1358 ILE A O 1
ATOM 1526 N N . LEU A 1 215 ? 86.085 67.035 254.588 1.00 143.42 1359 LEU A N 1
ATOM 1527 C CA . LEU A 1 215 ? 86.463 65.635 254.721 1.00 146.90 1359 LEU A CA 1
ATOM 1528 C C . LEU A 1 215 ? 85.455 64.730 254.010 1.00 149.58 1359 LEU A C 1
ATOM 1529 O O . LEU A 1 215 ? 85.830 63.723 253.410 1.00 147.61 1359 LEU A O 1
ATOM 1534 N N . THR A 1 216 ? 84.178 65.100 254.074 1.00 153.58 1360 THR A N 1
ATOM 1535 C CA . THR A 1 216 ? 83.128 64.341 253.402 1.00 155.15 1360 THR A CA 1
ATOM 1536 C C . THR A 1 216 ? 83.282 64.465 251.888 1.00 156.28 1360 THR A C 1
ATOM 1537 O O . THR A 1 216 ? 83.063 63.502 251.153 1.00 156.98 1360 THR A O 1
ATOM 1541 N N . PHE A 1 217 ? 83.665 65.656 251.437 1.00 159.99 1361 PHE A N 1
ATOM 1542 C CA . PHE A 1 217 ? 83.948 65.925 250.025 1.00 151.55 1361 PHE A CA 1
ATOM 1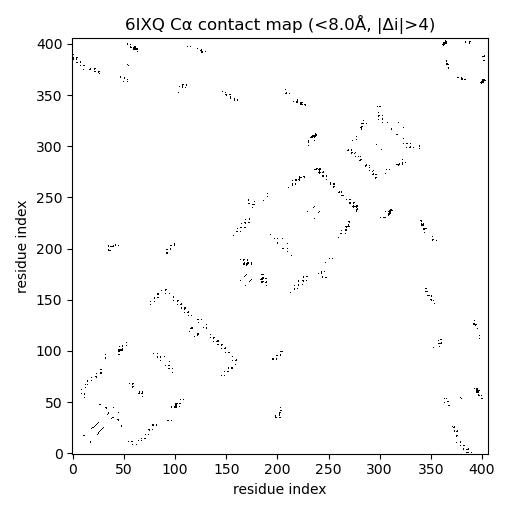543 C C . PHE A 1 217 ? 85.066 65.015 249.500 1.00 145.42 1361 PHE A C 1
ATOM 1544 O O . PHE A 1 217 ? 84.873 64.226 248.557 1.00 144.22 1361 PHE A O 1
ATOM 1552 N N . PHE A 1 218 ? 86.234 65.115 250.129 1.00 137.51 1362 PHE A N 1
ATOM 1553 C CA . PHE A 1 218 ? 87.379 64.305 249.726 1.00 133.85 1362 PHE A CA 1
ATOM 1554 C C . PHE A 1 218 ? 87.108 62.801 249.866 1.00 139.19 1362 PHE A C 1
ATOM 1555 O O . PHE A 1 218 ? 87.596 61.999 249.064 1.00 148.90 1362 PHE A O 1
ATOM 1563 N N . ASN A 1 219 ? 86.325 62.421 250.871 1.00 144.27 1363 ASN A N 1
ATOM 1564 C CA . ASN A 1 219 ? 85.959 61.019 251.048 1.00 150.35 1363 ASN A CA 1
ATOM 1565 C C . ASN A 1 219 ? 85.053 60.547 249.931 1.00 155.42 1363 ASN A C 1
ATOM 1566 O O . ASN A 1 219 ? 85.140 59.400 249.493 1.00 159.97 1363 ASN A O 1
ATOM 1571 N N . SER A 1 220 ? 84.178 61.438 249.476 1.00 157.54 1364 SER A N 1
ATOM 1572 C CA . SER A 1 220 ? 83.308 61.137 248.352 1.00 158.06 1364 SER A CA 1
ATOM 1573 C C . SER A 1 220 ? 84.161 60.867 247.119 1.00 157.33 1364 SER A C 1
ATOM 1574 O O . SER A 1 220 ? 83.967 59.857 246.431 1.00 160.10 1364 SER A O 1
ATOM 1577 N N . ILE A 1 221 ? 85.119 61.756 246.855 1.00 149.69 1365 ILE A N 1
ATOM 1578 C CA . ILE A 1 221 ? 86.020 61.541 245.720 1.00 144.03 1365 ILE A CA 1
ATOM 1579 C C . ILE A 1 221 ? 86.757 60.199 245.842 1.00 148.24 1365 ILE A C 1
ATOM 1580 O O . ILE A 1 221 ? 86.808 59.424 244.879 1.00 158.03 1365 ILE A O 1
ATOM 1585 N N . TYR A 1 222 ? 87.300 59.914 247.026 1.00 138.56 1366 TYR A N 1
ATOM 1586 C CA . TYR A 1 222 ? 88.026 58.660 247.249 1.00 139.49 1366 TYR A CA 1
ATOM 1587 C C . TYR A 1 222 ? 87.170 57.422 246.991 1.00 141.52 1366 TYR A C 1
ATOM 1588 O O . TYR A 1 222 ? 87.548 56.557 246.201 1.00 147.13 1366 TYR A O 1
ATOM 1597 N N . TRP A 1 223 ? 86.028 57.328 247.665 1.00 147.38 1367 TRP A N 1
ATOM 1598 C CA . TRP A 1 223 ? 85.199 56.132 247.559 1.00 162.89 1367 TRP A CA 1
ATOM 1599 C C . TRP A 1 223 ? 84.620 55.984 246.152 1.00 164.01 1367 TRP A C 1
ATOM 1600 O O . TRP A 1 223 ? 84.419 54.866 245.674 1.00 160.57 1367 TRP A O 1
ATOM 1611 N N . CYS A 1 224 ? 84.367 57.106 245.485 1.00 164.54 1368 CYS A N 1
ATOM 1612 C CA . CYS A 1 224 ? 83.880 57.055 244.110 1.00 154.52 1368 CYS A CA 1
ATOM 1613 C C . CYS A 1 224 ? 84.949 56.534 243.150 1.00 152.09 1368 CYS A C 1
ATOM 1614 O O . CYS A 1 224 ? 84.672 55.671 242.317 1.00 149.04 1368 CYS A O 1
ATOM 1617 N N . MET A 1 225 ? 86.170 57.051 243.268 1.00 157.27 1369 MET A N 1
ATOM 1618 C CA . MET A 1 225 ? 87.257 56.606 242.395 1.00 163.50 1369 MET A CA 1
ATOM 1619 C C . MET A 1 225 ? 87.728 55.191 242.731 1.00 169.57 1369 MET A C 1
ATOM 1620 O O . MET A 1 225 ? 88.348 54.522 241.906 1.00 167.53 1369 MET A O 1
ATOM 1625 N N . LYS A 1 226 ? 87.434 54.739 243.946 1.00 178.70 1370 LYS A N 1
ATOM 1626 C CA . LYS A 1 226 ? 87.816 53.398 244.371 1.00 178.62 1370 LYS A CA 1
ATOM 1627 C C . LYS A 1 226 ? 86.798 52.368 243.895 1.00 174.38 1370 LYS A C 1
ATOM 1628 O O . LYS A 1 226 ? 87.163 51.345 243.311 1.00 172.66 1370 LYS A O 1
ATOM 1634 N N . SER A 1 227 ? 85.522 52.652 244.142 1.00 177.93 1371 SER A N 1
ATOM 1635 C CA . SER A 1 227 ? 84.442 51.731 243.798 1.00 182.83 1371 SER A CA 1
ATOM 1636 C C . SER A 1 227 ? 84.223 51.619 242.293 1.00 178.28 1371 SER A C 1
ATOM 1637 O O . SER A 1 227 ? 83.630 50.648 241.821 1.00 177.55 1371 SER A O 1
ATOM 1640 N N . PHE A 1 228 ? 84.700 52.610 241.543 1.00 176.68 1372 PHE A N 1
ATOM 1641 C CA . PHE A 1 228 ? 84.526 52.621 240.089 1.00 173.00 1372 PHE A CA 1
ATOM 1642 C C . PHE A 1 228 ? 85.797 52.213 239.344 1.00 169.34 1372 PHE A C 1
ATOM 1643 O O . PHE A 1 228 ? 85.942 52.497 238.159 1.00 164.69 1372 PHE A O 1
ATOM 1651 N N . HIS A 1 229 ? 86.709 51.555 240.053 1.00 178.34 1373 HIS A N 1
ATOM 1652 C CA . HIS A 1 229 ? 87.920 50.980 239.466 1.00 180.98 1373 HIS A CA 1
ATOM 1653 C C . HIS A 1 229 ? 88.758 51.984 238.663 1.00 172.83 1373 HIS A C 1
ATOM 1654 O O . HIS A 1 229 ? 89.155 51.705 237.534 1.00 184.76 1373 HIS A O 1
ATOM 1661 N N . ILE A 1 230 ? 89.023 53.146 239.251 1.00 156.08 1374 ILE A N 1
ATOM 1662 C CA . ILE A 1 230 ? 89.858 54.165 238.615 1.00 150.01 1374 ILE A CA 1
ATOM 1663 C C . ILE A 1 230 ? 91.308 54.048 239.078 1.00 166.67 1374 ILE A C 1
ATOM 1664 O O . ILE A 1 230 ? 91.572 53.848 240.263 1.00 177.95 1374 ILE A O 1
ATOM 1669 N N . GLU A 1 231 ? 92.243 54.173 238.140 1.00 177.96 1375 GLU A N 1
ATOM 1670 C CA . GLU A 1 231 ? 93.669 54.117 238.450 1.00 187.21 1375 GLU A CA 1
ATOM 1671 C C . GLU A 1 231 ? 94.053 55.170 239.495 1.00 185.27 1375 GLU A C 1
ATOM 1672 O O . GLU A 1 231 ? 93.611 56.316 239.421 1.00 183.49 1375 GLU A O 1
ATOM 1678 N N . ASN A 1 232 ? 94.871 54.771 240.467 1.00 180.28 1376 ASN A N 1
ATOM 1679 C CA . ASN A 1 232 ? 95.184 55.624 241.613 1.00 178.30 1376 ASN A CA 1
ATOM 1680 C C . ASN A 1 232 ? 96.016 56.857 241.265 1.00 171.88 1376 ASN A C 1
ATOM 1681 O O . ASN A 1 232 ? 96.053 57.816 242.040 1.00 177.02 1376 ASN A O 1
ATOM 1686 N N . GLU A 1 233 ? 96.685 56.834 240.114 1.00 165.35 1377 GLU A N 1
ATOM 1687 C CA . GLU A 1 233 ? 97.469 57.985 239.672 1.00 156.54 1377 GLU A CA 1
ATOM 1688 C C . GLU A 1 233 ? 96.564 59.182 239.409 1.00 147.53 1377 GLU A C 1
ATOM 1689 O O . GLU A 1 233 ? 96.931 60.330 239.685 1.00 144.35 1377 GLU A O 1
ATOM 1695 N N . VAL A 1 234 ? 95.378 58.902 238.877 1.00 146.92 1378 VAL A N 1
ATOM 1696 C CA . VAL A 1 234 ? 94.386 59.940 238.628 1.00 145.19 1378 VAL A CA 1
ATOM 1697 C C . VAL A 1 234 ? 93.927 60.544 239.951 1.00 145.65 1378 VAL A C 1
ATOM 1698 O O . VAL A 1 234 ? 93.819 61.765 240.081 1.00 143.00 1378 VAL A O 1
ATOM 1702 N N . PHE A 1 235 ? 93.669 59.680 240.931 1.00 149.03 1379 PHE A N 1
ATOM 1703 C CA . PHE A 1 235 ? 93.291 60.122 242.268 1.00 148.92 1379 PHE A CA 1
ATOM 1704 C C . PHE A 1 235 ? 94.360 61.038 242.864 1.00 139.08 1379 PHE A C 1
ATOM 1705 O O . PHE A 1 235 ? 94.057 62.144 243.322 1.00 131.24 1379 PHE A O 1
ATOM 1713 N N . HIS A 1 236 ? 95.604 60.563 242.846 1.00 142.45 1380 HIS A N 1
ATOM 1714 C CA . HIS A 1 236 ? 96.767 61.347 243.255 1.00 153.72 1380 HIS A CA 1
ATOM 1715 C C . HIS A 1 236 ? 96.756 62.737 242.612 1.00 154.29 1380 HIS A C 1
ATOM 1716 O O . HIS A 1 236 ? 96.836 63.748 243.316 1.00 150.38 1380 HIS A O 1
ATOM 1723 N N . ALA A 1 237 ? 96.649 62.777 241.283 1.00 155.98 1381 ALA A N 1
ATOM 1724 C CA . ALA A 1 237 ? 96.652 64.037 240.542 1.00 148.27 1381 ALA A CA 1
ATOM 1725 C C . ALA A 1 237 ? 95.532 64.977 240.998 1.00 143.94 1381 ALA A C 1
ATOM 1726 O O . ALA A 1 237 ? 95.790 66.122 241.399 1.00 141.07 1381 ALA A O 1
ATOM 1728 N N . VAL A 1 238 ? 94.298 64.482 240.931 1.00 135.54 1382 VAL A N 1
ATOM 1729 C CA . VAL A 1 238 ? 93.118 65.240 241.344 1.00 136.27 1382 VAL A CA 1
ATOM 1730 C C . VAL A 1 238 ? 93.249 65.839 242.748 1.00 145.68 1382 VAL A C 1
ATOM 1731 O O . VAL A 1 238 ? 93.087 67.054 242.934 1.00 142.91 1382 VAL A O 1
ATOM 1735 N N . VAL A 1 239 ? 93.546 64.988 243.728 1.00 146.19 1383 VAL A N 1
ATOM 1736 C CA . VAL A 1 239 ? 93.608 65.436 245.113 1.00 140.74 1383 VAL A CA 1
ATOM 1737 C C . VAL A 1 239 ? 94.769 66.402 245.322 1.00 137.57 1383 VAL A C 1
ATOM 1738 O O . VAL A 1 239 ? 94.624 67.380 246.044 1.00 135.32 1383 VAL A O 1
ATOM 1742 N N . THR A 1 240 ? 95.908 66.141 244.685 1.00 137.84 1384 THR A N 1
ATOM 1743 C CA . THR A 1 240 ? 97.044 67.060 244.771 1.00 139.65 1384 THR A CA 1
ATOM 1744 C C . THR A 1 240 ? 96.655 68.447 244.261 1.00 142.13 1384 THR A C 1
ATOM 1745 O O . THR A 1 240 ? 96.921 69.461 244.918 1.00 143.06 1384 THR A O 1
ATOM 1749 N N . THR A 1 241 ? 96.012 68.474 243.095 1.00 146.12 1385 THR A N 1
ATOM 1750 C CA . THR A 1 241 ? 95.531 69.710 242.482 1.00 146.13 1385 THR A CA 1
ATOM 1751 C C . THR A 1 241 ? 94.584 70.471 243.406 1.00 141.14 1385 THR A C 1
ATOM 1752 O O . THR A 1 241 ? 94.746 71.679 243.629 1.00 137.96 1385 THR A O 1
ATOM 1756 N N . LEU A 1 242 ? 93.603 69.751 243.946 1.00 138.31 1386 LEU A N 1
ATOM 1757 C CA . LEU A 1 242 ? 92.611 70.345 244.835 1.00 138.56 1386 LEU A CA 1
ATOM 1758 C C . LEU A 1 242 ? 93.221 70.846 246.144 1.00 140.94 1386 LEU A C 1
ATOM 1759 O O . LEU A 1 242 ? 92.805 71.874 246.675 1.00 138.94 1386 LEU A O 1
ATOM 1764 N N . LEU A 1 243 ? 94.206 70.118 246.658 1.00 142.48 1387 LEU A N 1
ATOM 1765 C CA . LEU A 1 243 ? 94.879 70.494 247.895 1.00 144.01 1387 LEU A CA 1
ATOM 1766 C C . LEU A 1 243 ? 95.691 71.757 247.696 1.00 144.78 1387 LEU A C 1
ATOM 1767 O O . LEU A 1 243 ? 95.607 72.677 248.503 1.00 142.25 1387 LEU A O 1
ATOM 1772 N N . ASN A 1 244 ? 96.483 71.791 246.625 1.00 143.90 1388 ASN A N 1
ATOM 1773 C CA . ASN A 1 244 ? 97.232 72.991 246.272 1.00 140.01 1388 ASN A CA 1
ATOM 1774 C C . ASN A 1 244 ? 96.290 74.179 246.111 1.00 139.17 1388 ASN A C 1
ATOM 1775 O O . ASN A 1 244 ? 96.592 75.288 246.557 1.00 140.72 1388 ASN A O 1
ATOM 1780 N N . TYR A 1 245 ? 95.138 73.935 245.490 1.00 139.24 1389 TYR A N 1
ATOM 1781 C CA . TYR A 1 245 ? 94.140 74.984 245.306 1.00 138.84 1389 TYR A CA 1
ATOM 1782 C C . TYR A 1 245 ? 93.633 75.517 246.653 1.00 132.43 1389 TYR A C 1
ATOM 1783 O O . TYR A 1 245 ? 93.569 76.735 246.875 1.00 113.72 1389 TYR A O 1
ATOM 1792 N N . VAL A 1 246 ? 93.279 74.595 247.546 1.00 148.52 1390 VAL A N 1
ATOM 1793 C CA . VAL A 1 246 ? 92.817 74.947 248.884 1.00 142.86 1390 VAL A CA 1
ATOM 1794 C C . VAL A 1 246 ? 93.874 75.760 249.625 1.00 134.72 1390 VAL A C 1
ATOM 1795 O O . VAL A 1 246 ? 93.571 76.807 250.212 1.00 138.12 1390 VAL A O 1
ATOM 1799 N N . ASP A 1 247 ? 95.110 75.270 249.587 1.00 131.15 1391 ASP A N 1
ATOM 1800 C CA . ASP A 1 247 ? 96.244 75.947 250.202 1.00 135.53 1391 ASP A CA 1
ATOM 1801 C C . ASP A 1 247 ? 96.343 77.385 249.713 1.00 138.53 1391 ASP A C 1
ATOM 1802 O O . ASP A 1 247 ? 96.468 78.322 250.512 1.00 142.62 1391 ASP A O 1
ATOM 1807 N N . ALA A 1 248 ? 96.269 77.544 248.394 1.00 134.13 1392 ALA A N 1
ATOM 1808 C CA . ALA A 1 248 ? 96.390 78.852 247.767 1.00 128.48 1392 ALA A CA 1
ATOM 1809 C C . ALA A 1 248 ? 95.287 79.805 248.207 1.00 124.58 1392 ALA A C 1
ATOM 1810 O O . ALA A 1 248 ? 95.572 80.885 248.727 1.00 123.76 1392 ALA A O 1
ATOM 1812 N N . ILE A 1 249 ? 94.031 79.413 248.002 1.00 128.09 1393 ILE A N 1
ATOM 1813 C CA . ILE A 1 249 ? 92.919 80.317 248.290 1.00 133.30 1393 ILE A CA 1
ATOM 1814 C C . ILE A 1 249 ? 92.817 80.647 249.779 1.00 135.56 1393 ILE A C 1
ATOM 1815 O O . ILE A 1 249 ? 92.492 81.780 250.151 1.00 134.10 1393 ILE A O 1
ATOM 1820 N N . CYS A 1 250 ? 93.117 79.668 250.629 1.00 143.13 1394 CYS A N 1
ATOM 1821 C CA . CYS A 1 250 ? 93.024 79.879 252.068 1.00 139.36 1394 CYS A CA 1
ATOM 1822 C C . CYS A 1 250 ? 94.162 80.765 252.562 1.00 137.80 1394 CYS A C 1
ATOM 1823 O O . CYS A 1 250 ? 93.960 81.602 253.445 1.00 137.92 1394 CYS A O 1
ATOM 1826 N N . PHE A 1 251 ? 95.351 80.594 251.987 1.00 135.22 1395 PHE A N 1
ATOM 1827 C CA . PHE A 1 251 ? 96.460 81.490 252.304 1.00 135.83 1395 PHE A CA 1
ATOM 1828 C C . PHE A 1 251 ? 96.169 82.922 251.851 1.00 138.17 1395 PHE A C 1
ATOM 1829 O O . PHE A 1 251 ? 96.442 83.877 252.577 1.00 137.81 1395 PHE A O 1
ATOM 1837 N N . ASN A 1 252 ? 95.624 83.067 250.647 1.00 140.18 1396 ASN A N 1
ATOM 1838 C CA . ASN A 1 252 ? 95.299 84.386 250.112 1.00 141.93 1396 ASN A CA 1
ATOM 1839 C C . ASN A 1 252 ? 94.150 85.034 250.872 1.00 140.24 1396 ASN A C 1
ATOM 1840 O O . ASN A 1 252 ? 93.966 86.252 250.817 1.00 139.15 1396 ASN A O 1
ATOM 1845 N N . GLU A 1 253 ? 93.367 84.212 251.567 1.00 140.02 1397 GLU A N 1
ATOM 1846 C CA . GLU A 1 253 ? 92.310 84.729 252.430 1.00 145.37 1397 GLU A CA 1
ATOM 1847 C C . GLU A 1 253 ? 92.870 85.160 253.777 1.00 146.65 1397 GLU A C 1
ATOM 1848 O O . GLU A 1 253 ? 92.469 86.190 254.319 1.00 139.72 1397 GLU A O 1
ATOM 1854 N N . LEU A 1 254 ? 93.801 84.366 254.303 1.00 150.70 1398 LEU A N 1
ATOM 1855 C CA . LEU A 1 254 ? 94.399 84.605 255.616 1.00 148.40 1398 LEU A CA 1
ATOM 1856 C C . LEU A 1 254 ? 95.260 85.862 255.673 1.00 148.12 1398 LEU A C 1
ATOM 1857 O O . LEU A 1 254 ? 95.181 86.632 256.627 1.00 141.04 1398 LEU A O 1
ATOM 1862 N N . ILE A 1 255 ? 96.086 86.060 254.650 1.00 157.64 1399 ILE A N 1
ATOM 1863 C CA . ILE A 1 255 ? 97.091 87.118 254.674 1.00 159.23 1399 ILE A CA 1
ATOM 1864 C C . ILE A 1 255 ? 96.456 88.508 254.620 1.00 157.24 1399 ILE A C 1
ATOM 1865 O O . ILE A 1 255 ? 97.073 89.494 255.026 1.00 158.41 1399 ILE A O 1
ATOM 1870 N N . MET A 1 256 ? 95.220 88.581 254.134 1.00 153.34 1400 MET A N 1
ATOM 1871 C CA . MET A 1 256 ? 94.509 89.853 254.073 1.00 150.27 1400 MET A CA 1
ATOM 1872 C C . MET A 1 256 ? 93.560 90.016 255.257 1.00 157.43 1400 MET A C 1
ATOM 1873 O O . MET A 1 256 ? 92.925 91.061 255.412 1.00 163.26 1400 MET A O 1
ATOM 1878 N N . LYS A 1 257 ? 93.475 88.982 256.092 1.00 154.50 1401 LYS A N 1
ATOM 1879 C CA . LYS A 1 257 ? 92.702 89.055 257.329 1.00 153.61 1401 LYS A CA 1
ATOM 1880 C C . LYS A 1 257 ? 93.397 89.961 258.329 1.00 166.84 1401 LYS A C 1
ATOM 1881 O O . LYS A 1 257 ? 94.621 89.932 258.461 1.00 175.53 1401 LYS A O 1
ATOM 1887 N N . ARG A 1 258 ? 92.617 90.762 259.039 1.00 169.76 1402 ARG A N 1
ATOM 1888 C CA . ARG A 1 258 ? 93.174 91.593 260.094 1.00 170.27 1402 ARG A CA 1
ATOM 1889 C C . ARG A 1 258 ? 92.236 91.599 261.282 1.00 173.98 1402 ARG A C 1
ATOM 1890 O O . ARG A 1 258 ? 91.043 91.313 261.136 1.00 178.95 1402 ARG A O 1
ATOM 1898 N N . ASN A 1 259 ? 92.775 91.955 262.446 1.00 168.86 1403 ASN A N 1
ATOM 1899 C CA . ASN A 1 259 ? 92.061 91.804 263.708 1.00 159.54 1403 ASN A CA 1
ATOM 1900 C C . ASN A 1 259 ? 91.523 90.388 263.800 1.00 157.28 1403 ASN A C 1
ATOM 1901 O O . ASN A 1 259 ? 90.367 90.171 264.164 1.00 156.64 1403 ASN A O 1
ATOM 1906 N N . PHE A 1 260 ? 92.375 89.429 263.452 1.00 152.43 1404 PHE A N 1
ATOM 1907 C CA . PHE A 1 260 ? 91.944 88.053 263.288 1.00 146.71 1404 PHE A CA 1
ATOM 1908 C C . PHE A 1 260 ? 93.091 87.068 263.491 1.00 153.47 1404 PHE A C 1
ATOM 1909 O O . PHE A 1 260 ? 92.901 85.986 264.047 1.00 155.40 1404 PHE A O 1
ATOM 1917 N N . LEU A 1 261 ? 94.279 87.441 263.030 1.00 152.89 1405 LEU A N 1
ATOM 1918 C CA . LEU A 1 261 ? 95.437 86.558 263.113 1.00 156.82 1405 LEU A CA 1
ATOM 1919 C C . LEU A 1 261 ? 96.000 86.479 264.529 1.00 158.98 1405 LEU A C 1
ATOM 1920 O O . LEU A 1 261 ? 96.977 87.153 264.855 1.00 163.73 1405 LEU A O 1
ATOM 1925 N N . SER A 1 262 ? 95.385 85.644 265.361 1.00 156.76 1406 SER A N 1
ATOM 1926 C CA . SER A 1 262 ? 95.825 85.464 266.742 1.00 146.85 1406 SER A CA 1
ATOM 1927 C C . SER A 1 262 ? 96.493 84.104 266.938 1.00 142.68 1406 SER A C 1
ATOM 1928 O O . SER A 1 262 ? 96.498 83.272 266.031 1.00 138.33 1406 SER A O 1
ATOM 1931 N N . TRP A 1 263 ? 97.062 83.890 268.122 1.00 149.76 1407 TRP A N 1
ATOM 1932 C CA . TRP A 1 263 ? 97.680 82.611 268.453 1.00 150.64 1407 TRP A CA 1
ATOM 1933 C C . TRP A 1 263 ? 96.633 81.503 268.458 1.00 152.08 1407 TRP A C 1
ATOM 1934 O O . TRP A 1 263 ? 96.894 80.388 268.000 1.00 149.22 1407 TRP A O 1
ATOM 1945 N N . LYS A 1 264 ? 95.455 81.818 268.993 1.00 165.12 1408 LYS A N 1
ATOM 1946 C CA . LYS A 1 264 ? 94.334 80.884 269.035 1.00 164.47 1408 LYS A CA 1
ATOM 1947 C C . LYS A 1 264 ? 93.956 80.460 267.610 1.00 173.21 1408 LYS A C 1
ATOM 1948 O O . LYS A 1 264 ? 93.759 79.272 267.324 1.00 177.19 1408 LYS A O 1
ATOM 1954 N N . ARG A 1 265 ? 93.885 81.439 266.713 1.00 160.69 1409 ARG A N 1
ATOM 1955 C CA . ARG A 1 265 ? 93.558 81.174 265.319 1.00 158.69 1409 ARG A CA 1
ATOM 1956 C C . ARG A 1 265 ? 94.645 80.340 264.640 1.00 152.63 1409 ARG A C 1
ATOM 1957 O O . ARG A 1 265 ? 94.348 79.511 263.775 1.00 163.06 1409 ARG A O 1
ATOM 1965 N N . GLY A 1 266 ? 95.897 80.562 265.029 1.00 136.02 1410 GLY A N 1
ATOM 1966 C CA . GLY A 1 266 ? 97.000 79.777 264.502 1.00 138.24 1410 GLY A CA 1
ATOM 1967 C C . GLY A 1 266 ? 96.887 78.325 264.929 1.00 146.82 1410 GLY A C 1
ATOM 1968 O O . GLY A 1 266 ? 97.127 77.403 264.137 1.00 154.08 1410 GLY A O 1
ATOM 1969 N N . LEU A 1 267 ? 96.512 78.129 266.191 1.00 145.09 1411 LEU A N 1
ATOM 1970 C CA . LEU A 1 267 ? 96.295 76.797 266.744 1.00 146.16 1411 LEU A CA 1
ATOM 1971 C C . LEU A 1 267 ? 95.164 76.078 266.014 1.00 143.13 1411 LEU A C 1
ATOM 1972 O O . LEU A 1 267 ? 95.280 74.894 265.676 1.00 144.30 1411 LEU A O 1
ATOM 1977 N N . GLN A 1 268 ? 94.073 76.804 265.773 1.00 144.11 1412 GLN A N 1
ATOM 1978 C CA . GLN A 1 268 ? 92.916 76.248 265.076 1.00 148.54 1412 GLN A CA 1
ATOM 1979 C C . GLN A 1 268 ? 93.266 75.850 263.641 1.00 145.89 1412 GLN A C 1
ATOM 1980 O O . GLN A 1 268 ? 92.923 74.752 263.180 1.00 147.03 1412 GLN A O 1
ATOM 1986 N N . LEU A 1 269 ? 93.954 76.751 262.944 1.00 142.55 1413 LEU A N 1
ATOM 1987 C CA . LEU A 1 269 ? 94.405 76.491 261.583 1.00 147.82 1413 LEU A CA 1
ATOM 1988 C C . LEU A 1 269 ? 95.273 75.242 261.534 1.00 149.00 1413 LEU A C 1
ATOM 1989 O O . LEU A 1 269 ? 95.067 74.357 260.692 1.00 149.73 1413 LEU A O 1
ATOM 1994 N N . ASN A 1 270 ? 96.240 75.182 262.446 1.00 145.80 1414 ASN A N 1
ATOM 1995 C CA . ASN A 1 270 ? 97.124 74.030 262.561 1.00 148.73 1414 ASN A CA 1
ATOM 1996 C C . ASN A 1 270 ? 96.330 72.747 262.773 1.00 147.79 1414 ASN A C 1
ATOM 1997 O O . ASN A 1 270 ? 96.659 71.695 262.220 1.00 149.06 1414 ASN A O 1
ATOM 2002 N N . TYR A 1 271 ? 95.268 72.850 263.565 1.00 146.52 1415 TYR A N 1
ATOM 2003 C CA . TYR A 1 271 ? 94.392 71.713 263.825 1.00 158.21 1415 TYR A CA 1
ATOM 2004 C C . TYR A 1 271 ? 93.706 71.217 262.544 1.00 156.97 1415 TYR A C 1
ATOM 2005 O O . TYR A 1 271 ? 93.789 70.028 262.204 1.00 161.37 1415 TYR A O 1
ATOM 2014 N N . ASN A 1 272 ? 93.041 72.127 261.833 1.00 151.38 1416 ASN A N 1
ATOM 2015 C CA . ASN A 1 272 ? 92.352 71.781 260.586 1.00 139.10 1416 ASN A CA 1
ATOM 2016 C C . ASN A 1 272 ? 93.292 71.168 259.538 1.00 138.99 1416 ASN A C 1
ATOM 2017 O O . ASN A 1 272 ? 93.037 70.078 258.984 1.00 149.10 1416 ASN A O 1
ATOM 2022 N N . VAL A 1 273 ? 94.383 71.883 259.278 1.00 136.53 1417 VAL A N 1
ATOM 2023 C CA . VAL A 1 273 ? 95.426 71.412 258.376 1.00 142.76 1417 VAL A CA 1
ATOM 2024 C C . VAL A 1 273 ? 95.896 70.011 258.761 1.00 153.53 1417 VAL A C 1
ATOM 2025 O O . VAL A 1 273 ? 96.067 69.139 257.901 1.00 151.70 1417 VAL A O 1
ATOM 2029 N N . THR A 1 274 ? 96.088 69.797 260.060 1.00 168.96 1418 THR A N 1
ATOM 2030 C CA . THR A 1 274 ? 96.496 68.491 260.563 1.00 172.20 1418 THR A CA 1
ATOM 2031 C C . THR A 1 274 ? 95.458 67.425 260.224 1.00 170.86 1418 THR A C 1
ATOM 2032 O O . THR A 1 274 ? 95.818 66.310 259.848 1.00 173.30 1418 THR A O 1
ATOM 2036 N N . ARG A 1 275 ? 94.177 67.768 260.346 1.00 159.98 1419 ARG A N 1
ATOM 2037 C CA . ARG A 1 275 ? 93.117 66.840 259.951 1.00 159.17 1419 ARG A CA 1
ATOM 2038 C C . ARG A 1 275 ? 93.266 66.423 258.490 1.00 168.47 1419 ARG A C 1
ATOM 2039 O O . ARG A 1 275 ? 93.250 65.221 258.169 1.00 173.20 1419 ARG A O 1
ATOM 2047 N N . LEU A 1 276 ? 93.415 67.414 257.608 1.00 166.73 1420 LEU A N 1
ATOM 2048 C CA . LEU A 1 276 ? 93.602 67.118 256.184 1.00 160.25 1420 LEU A CA 1
ATOM 2049 C C . LEU A 1 276 ? 94.800 66.199 255.941 1.00 157.60 1420 LEU A C 1
ATOM 2050 O O . LEU A 1 276 ? 94.696 65.206 255.211 1.00 149.18 1420 LEU A O 1
ATOM 2055 N N . GLU A 1 277 ? 95.931 66.531 256.560 1.00 164.77 1421 GLU A N 1
ATOM 2056 C CA . GLU A 1 277 ? 97.132 65.708 256.453 1.00 164.82 1421 GLU A CA 1
ATOM 2057 C C . GLU A 1 277 ? 96.861 64.273 256.892 1.00 168.79 1421 GLU A C 1
ATOM 2058 O O . GLU A 1 277 ? 97.333 63.325 256.260 1.00 160.52 1421 GLU A O 1
ATOM 2064 N N . GLU A 1 278 ? 96.094 64.119 257.968 1.00 180.23 1422 GLU A N 1
ATOM 2065 C CA . GLU A 1 278 ? 95.735 62.795 258.463 1.00 187.62 1422 GLU A CA 1
ATOM 2066 C C . GLU A 1 278 ? 94.936 62.025 257.421 1.00 181.14 1422 GLU A C 1
ATOM 2067 O O . GLU A 1 278 ? 95.179 60.838 257.198 1.00 177.54 1422 GLU A O 1
ATOM 2073 N N . TRP A 1 279 ? 93.988 62.703 256.778 1.00 171.55 1423 TRP A N 1
ATOM 2074 C CA . TRP A 1 279 ? 93.202 62.060 255.727 1.00 167.77 1423 TRP A CA 1
ATOM 2075 C C . TRP A 1 279 ? 94.091 61.604 254.565 1.00 167.29 1423 TRP A C 1
ATOM 2076 O O . TRP A 1 279 ? 93.940 60.487 254.050 1.00 166.57 1423 TRP A O 1
ATOM 2087 N N . CYS A 1 280 ? 95.018 62.471 254.161 1.00 160.74 1424 CYS A N 1
ATOM 2088 C CA . CYS A 1 280 ? 95.966 62.138 253.100 1.00 151.02 1424 CYS A CA 1
ATOM 2089 C C . CYS A 1 280 ? 96.790 60.906 253.448 1.00 154.81 1424 CYS A C 1
ATOM 2090 O O . CYS A 1 280 ? 96.910 59.984 252.639 1.00 155.97 1424 CYS A O 1
ATOM 2093 N N . LYS A 1 281 ? 97.355 60.901 254.654 1.00 157.90 1425 LYS A N 1
ATOM 2094 C CA . LYS A 1 281 ? 98.222 59.815 255.095 1.00 161.24 1425 LYS A CA 1
ATOM 2095 C C . LYS A 1 281 ? 97.455 58.497 255.192 1.00 155.91 1425 LYS A C 1
ATOM 2096 O O . LYS A 1 281 ? 97.957 57.446 254.787 1.00 147.27 1425 LYS A O 1
ATOM 2102 N N . THR A 1 282 ? 96.230 58.559 255.708 1.00 155.92 1426 THR A N 1
ATOM 2103 C CA . THR A 1 282 ? 95.424 57.353 255.873 1.00 161.43 1426 THR A CA 1
ATOM 2104 C C . THR A 1 282 ? 94.677 56.963 254.599 1.00 164.35 1426 THR A C 1
ATOM 2105 O O . THR A 1 282 ? 93.946 55.972 254.589 1.00 163.09 1426 THR A O 1
ATOM 2109 N N . HIS A 1 283 ? 94.854 57.733 253.528 1.00 167.33 1427 HIS A N 1
ATOM 2110 C CA . HIS A 1 283 ? 94.246 57.363 252.251 1.00 169.68 1427 HIS A CA 1
ATOM 2111 C C . HIS A 1 283 ? 95.232 57.335 251.079 1.00 175.71 1427 HIS A C 1
ATOM 2112 O O . HIS A 1 283 ? 94.869 57.647 249.944 1.00 176.64 1427 HIS A O 1
ATOM 2119 N N . GLY A 1 284 ? 96.473 56.945 251.357 1.00 174.71 1428 GLY A N 1
ATOM 2120 C CA . GLY A 1 284 ? 97.441 56.671 250.308 1.00 172.99 1428 GLY A CA 1
ATOM 2121 C C . GLY A 1 284 ? 98.396 57.798 249.962 1.00 169.49 1428 GLY A C 1
ATOM 2122 O O . GLY A 1 284 ? 99.519 57.549 249.520 1.00 170.09 1428 GLY A O 1
ATOM 2123 N N . LEU A 1 285 ? 97.955 59.036 250.165 1.00 171.93 1429 LEU A N 1
ATOM 2124 C CA . LEU A 1 285 ? 98.717 60.204 249.734 1.00 176.73 1429 LEU A CA 1
ATOM 2125 C C . LEU A 1 285 ? 99.972 60.431 250.564 1.00 183.21 1429 LEU A C 1
ATOM 2126 O O . LEU A 1 285 ? 99.911 60.617 251.778 1.00 178.84 1429 LEU A O 1
ATOM 2131 N N . THR A 1 286 ? 101.113 60.419 249.888 1.00 192.67 1430 THR A N 1
ATOM 2132 C CA . THR A 1 286 ? 102.387 60.677 250.535 1.00 203.08 1430 THR A CA 1
ATOM 2133 C C . THR A 1 286 ? 102.772 62.148 250.389 1.00 221.03 1430 THR A C 1
ATOM 2134 O O . THR A 1 286 ? 103.391 62.728 251.288 1.00 210.67 1430 THR A O 1
ATOM 2138 N N . ASP A 1 287 ? 102.390 62.747 249.261 1.00 257.11 1431 ASP A N 1
ATOM 2139 C CA . ASP A 1 287 ? 102.763 64.128 248.960 1.00 281.63 1431 ASP A CA 1
ATOM 2140 C C . ASP A 1 287 ? 101.674 65.120 249.372 1.00 243.88 1431 ASP A C 1
ATOM 2141 O O . ASP A 1 287 ? 101.519 66.169 248.754 1.00 238.73 1431 ASP A O 1
ATOM 2146 N N . GLY A 1 288 ? 100.926 64.792 250.420 1.00 219.88 1432 GLY A N 1
ATOM 2147 C CA . GLY A 1 288 ? 99.844 65.647 250.875 1.00 197.96 1432 GLY A CA 1
ATOM 2148 C C . GLY A 1 288 ? 100.317 66.836 251.687 1.00 189.07 1432 GLY A C 1
ATOM 2149 O O . GLY A 1 288 ? 99.640 67.863 251.764 1.00 186.27 1432 GLY A O 1
ATOM 2150 N N . THR A 1 289 ? 101.484 66.688 252.305 1.00 184.41 1433 THR A N 1
ATOM 2151 C CA . THR A 1 289 ? 102.041 67.721 253.173 1.00 181.86 1433 THR A CA 1
ATOM 2152 C C . THR A 1 289 ? 102.559 68.923 252.389 1.00 188.64 1433 THR A C 1
ATOM 2153 O O . THR A 1 289 ? 102.290 70.070 252.749 1.00 191.02 1433 THR A O 1
ATOM 2157 N N . GLU A 1 290 ? 103.303 68.653 251.319 1.00 188.77 1434 GLU A N 1
ATOM 2158 C CA . GLU A 1 290 ? 103.920 69.708 250.519 1.00 187.00 1434 GLU A CA 1
ATOM 2159 C C . GLU A 1 290 ? 102.877 70.598 249.857 1.00 175.22 1434 GLU A C 1
ATOM 2160 O O . GLU A 1 290 ? 103.154 71.748 249.516 1.00 176.34 1434 GLU A O 1
ATOM 2166 N N . CYS A 1 291 ? 101.678 70.059 249.676 1.00 167.49 1435 CYS A N 1
ATOM 2167 C CA . CYS A 1 291 ? 100.596 70.813 249.064 1.00 169.24 1435 CYS A CA 1
ATOM 2168 C C . CYS A 1 291 ? 100.065 71.884 250.009 1.00 165.72 1435 CYS A C 1
ATOM 2169 O O . CYS A 1 291 ? 99.759 72.997 249.587 1.00 167.56 1435 CYS A O 1
ATOM 2172 N N . LEU A 1 292 ? 99.972 71.541 251.289 1.00 158.63 1436 LEU A N 1
ATOM 2173 C CA . LEU A 1 292 ? 99.396 72.431 252.293 1.00 155.07 1436 LEU A CA 1
ATOM 2174 C C . LEU A 1 292 ? 100.439 73.306 252.985 1.00 158.47 1436 LEU A C 1
ATOM 2175 O O . LEU A 1 292 ? 100.135 73.971 253.975 1.00 154.89 1436 LEU A O 1
ATOM 2180 N N . GLN A 1 293 ? 101.658 73.311 252.450 1.00 160.20 1437 GLN A N 1
ATOM 2181 C CA . GLN A 1 293 ? 102.814 73.912 253.119 1.00 162.87 1437 GLN A CA 1
ATOM 2182 C C . GLN A 1 293 ? 102.611 75.338 253.623 1.00 159.81 1437 GLN A C 1
ATOM 2183 O O . GLN A 1 293 ? 102.973 75.650 254.753 1.00 168.47 1437 GLN A O 1
ATOM 2189 N N . HIS A 1 294 ? 102.038 76.200 252.795 1.00 153.83 1438 HIS A N 1
ATOM 2190 C CA . HIS A 1 294 ? 101.891 77.603 253.165 1.00 156.10 1438 HIS A CA 1
ATOM 2191 C C . HIS A 1 294 ? 100.981 77.776 254.377 1.00 156.67 1438 HIS A C 1
ATOM 2192 O O . HIS A 1 294 ? 101.252 78.604 255.248 1.00 169.98 1438 HIS A O 1
ATOM 2199 N N . LEU A 1 295 ? 99.917 76.981 254.442 1.00 146.96 1439 LEU A N 1
ATOM 2200 C CA . LEU A 1 295 ? 99.004 77.025 255.581 1.00 145.30 1439 LEU A CA 1
ATOM 2201 C C . LEU A 1 295 ? 99.667 76.505 256.857 1.00 149.26 1439 LEU A C 1
ATOM 2202 O O . LEU A 1 295 ? 99.524 77.105 257.925 1.00 154.02 1439 LEU A O 1
ATOM 2207 N N . ILE A 1 296 ? 100.389 75.392 256.738 1.00 148.08 1440 ILE A N 1
ATOM 2208 C CA . ILE A 1 296 ? 101.138 74.825 257.857 1.00 148.69 1440 ILE A CA 1
ATOM 2209 C C . ILE A 1 296 ? 102.111 75.845 258.436 1.00 154.13 1440 ILE A C 1
ATOM 2210 O O . ILE A 1 296 ? 102.091 76.134 259.635 1.00 162.96 1440 ILE A O 1
ATOM 2215 N N . GLN A 1 297 ? 102.960 76.386 257.566 1.00 149.27 1441 GLN A N 1
ATOM 2216 C CA . GLN A 1 297 ? 103.957 77.374 257.959 1.00 155.01 1441 GLN A CA 1
ATOM 2217 C C . GLN A 1 297 ? 103.306 78.630 258.521 1.00 160.97 1441 GLN A C 1
ATOM 2218 O O . GLN A 1 297 ? 103.862 79.279 259.406 1.00 171.06 1441 GLN A O 1
ATOM 2224 N N . THR A 1 298 ? 102.131 78.970 258.001 1.00 155.38 1442 THR A N 1
ATOM 2225 C CA . THR A 1 298 ? 101.381 80.117 258.502 1.00 152.57 1442 THR A CA 1
ATOM 2226 C C . THR A 1 298 ? 100.949 79.885 259.951 1.00 156.92 1442 THR A C 1
ATOM 2227 O O . THR A 1 298 ? 101.130 80.751 260.813 1.00 159.73 1442 THR A O 1
ATOM 2231 N N . ALA A 1 299 ? 100.382 78.711 260.212 1.00 156.11 1443 ALA A N 1
ATOM 2232 C CA . ALA A 1 299 ? 99.948 78.354 261.557 1.00 161.40 1443 ALA A CA 1
ATOM 2233 C C . ALA A 1 299 ? 101.134 78.339 262.518 1.00 166.12 1443 ALA A C 1
ATOM 2234 O O . ALA A 1 299 ? 101.050 78.863 263.635 1.00 169.58 1443 ALA A O 1
ATOM 2236 N N . LYS A 1 300 ? 102.237 77.744 262.071 1.00 163.66 1444 LYS A N 1
ATOM 2237 C CA . LYS A 1 300 ? 103.469 77.715 262.854 1.00 165.70 1444 LYS A CA 1
ATOM 2238 C C . LYS A 1 300 ? 103.942 79.128 263.190 1.00 160.54 1444 LYS A C 1
ATOM 2239 O O . LYS A 1 300 ? 104.354 79.402 264.315 1.00 156.88 1444 LYS A O 1
ATOM 2245 N N . LEU A 1 301 ? 103.870 80.022 262.208 1.00 151.38 1445 LEU A N 1
ATOM 2246 C CA . LEU A 1 301 ? 104.237 81.420 262.408 1.00 149.43 1445 LEU A CA 1
ATOM 2247 C C . LEU A 1 301 ? 103.346 82.070 263.459 1.00 154.02 1445 LEU A C 1
ATOM 2248 O O . LEU A 1 301 ? 103.820 82.824 264.307 1.00 156.19 1445 LEU A O 1
ATOM 2253 N N . LEU A 1 302 ? 102.052 81.777 263.392 1.00 152.57 1446 LEU A N 1
ATOM 2254 C CA . LEU A 1 302 ? 101.096 82.357 264.327 1.00 151.54 1446 LEU A CA 1
ATOM 2255 C C . LEU A 1 302 ? 101.219 81.777 265.734 1.00 153.42 1446 LEU A C 1
ATOM 2256 O O . LEU A 1 302 ? 100.740 82.374 266.700 1.00 159.50 1446 LEU A O 1
ATOM 2261 N N . GLN A 1 303 ? 101.854 80.615 265.854 1.00 149.42 1447 GLN A N 1
ATOM 2262 C CA . GLN A 1 303 ? 101.935 79.951 267.150 1.00 153.59 1447 GLN A CA 1
ATOM 2263 C C . GLN A 1 303 ? 103.239 80.221 267.901 1.00 160.57 1447 GLN A C 1
ATOM 2264 O O . GLN A 1 303 ? 103.215 80.476 269.105 1.00 159.06 1447 GLN A O 1
ATOM 2270 N N . VAL A 1 304 ? 104.370 80.170 267.200 1.00 167.29 1448 VAL A N 1
ATOM 2271 C CA . VAL A 1 304 ? 105.673 80.304 267.851 1.00 171.08 1448 VAL A CA 1
ATOM 2272 C C . VAL A 1 304 ? 105.879 81.672 268.489 1.00 184.89 1448 VAL A C 1
ATOM 2273 O O . VAL A 1 304 ? 105.208 82.645 268.139 1.00 183.40 1448 VAL A O 1
ATOM 2277 N N . ARG A 1 305 ? 106.813 81.730 269.435 1.00 198.34 1449 ARG A N 1
ATOM 2278 C CA . ARG A 1 305 ? 107.203 82.985 270.060 1.00 197.33 1449 ARG A CA 1
ATOM 2279 C C . ARG A 1 305 ? 107.945 83.856 269.052 1.00 191.60 1449 ARG A C 1
ATOM 2280 O O . ARG A 1 305 ? 108.789 83.369 268.298 1.00 193.24 1449 ARG A O 1
ATOM 2282 N N . LYS A 1 306 ? 107.615 85.142 269.032 1.00 183.38 1450 LYS A N 1
ATOM 2283 C CA . LYS A 1 306 ? 108.244 86.077 268.109 1.00 180.84 1450 LYS A CA 1
ATOM 2284 C C . LYS A 1 306 ? 108.739 87.317 268.847 1.00 186.48 1450 LYS A C 1
ATOM 2285 O O . LYS A 1 306 ? 108.574 88.442 268.368 1.00 186.73 1450 LYS A O 1
ATOM 2291 N N . TYR A 1 307 ? 109.354 87.104 270.009 1.00 190.59 1451 TYR A N 1
ATOM 2292 C CA . TYR A 1 307 ? 109.744 88.203 270.887 1.00 182.67 1451 TYR A CA 1
ATOM 2293 C C . TYR A 1 307 ? 111.210 88.612 270.729 1.00 199.69 1451 TYR A C 1
ATOM 2294 O O . TYR A 1 307 ? 111.576 89.746 271.034 1.00 201.99 1451 TYR A O 1
ATOM 2296 N N . THR A 1 308 ? 112.046 87.690 270.258 1.00 207.29 1452 THR A N 1
ATOM 2297 C CA . THR A 1 308 ? 113.469 87.974 270.069 1.00 214.78 1452 THR A CA 1
ATOM 2298 C C . THR A 1 308 ? 113.866 87.866 268.599 1.00 218.89 1452 THR A C 1
ATOM 2299 O O . THR A 1 308 ? 113.138 87.286 267.796 1.00 220.68 1452 THR A O 1
ATOM 2303 N N . ILE A 1 309 ? 115.022 88.428 268.255 1.00 219.11 1453 ILE A N 1
ATOM 2304 C CA . ILE A 1 309 ? 115.544 88.357 266.891 1.00 218.56 1453 ILE A CA 1
ATOM 2305 C C . ILE A 1 309 ? 115.852 86.910 266.514 1.00 221.06 1453 ILE A C 1
ATOM 2306 O O . ILE A 1 309 ? 115.621 86.478 265.377 1.00 224.08 1453 ILE A O 1
ATOM 2311 N N . GLU A 1 310 ? 116.366 86.161 267.485 1.00 228.59 1454 GLU A N 1
ATOM 2312 C CA . GLU A 1 310 ? 116.647 84.746 267.296 1.00 231.11 1454 GLU A CA 1
ATOM 2313 C C . GLU A 1 310 ? 115.375 83.986 266.939 1.00 230.48 1454 GLU A C 1
ATOM 2314 O O . GLU A 1 310 ? 115.383 83.132 266.054 1.00 229.56 1454 GLU A O 1
ATOM 2320 N N . ASP A 1 311 ? 114.284 84.307 267.632 1.00 227.22 1455 ASP A N 1
ATOM 2321 C CA . ASP A 1 311 ? 112.987 83.698 267.353 1.00 225.49 1455 ASP A CA 1
ATOM 2322 C C . ASP A 1 311 ? 112.554 83.982 265.915 1.00 218.24 1455 ASP A C 1
ATOM 2323 O O . ASP A 1 311 ? 111.927 83.143 265.266 1.00 219.20 1455 ASP A O 1
ATOM 2328 N N . ILE A 1 312 ? 112.901 85.169 265.425 1.00 208.60 1456 ILE A N 1
ATOM 2329 C CA . ILE A 1 312 ? 112.576 85.571 264.060 1.00 201.32 1456 ILE A CA 1
ATOM 2330 C C . ILE A 1 312 ? 113.392 84.784 263.042 1.00 204.16 1456 ILE A C 1
ATOM 2331 O O . ILE A 1 312 ? 112.870 84.363 262.008 1.00 204.93 1456 ILE A O 1
ATOM 2336 N N . ASP A 1 313 ? 114.673 84.582 263.333 1.00 208.13 1457 ASP A N 1
ATOM 2337 C CA . ASP A 1 313 ? 115.512 83.781 262.448 1.00 210.87 1457 ASP A CA 1
ATOM 2338 C C . ASP A 1 313 ? 115.042 82.323 262.433 1.00 207.97 1457 ASP A C 1
ATOM 2339 O O . ASP A 1 313 ? 115.086 81.656 261.394 1.00 202.32 1457 ASP A O 1
ATOM 2344 N N . ILE A 1 314 ? 114.586 81.840 263.587 1.00 210.82 1458 ILE A N 1
ATOM 2345 C CA . ILE A 1 314 ? 113.970 80.519 263.684 1.00 211.96 1458 ILE A CA 1
ATOM 2346 C C . ILE A 1 314 ? 112.738 80.458 262.788 1.00 204.20 1458 ILE A C 1
ATOM 2347 O O . ILE A 1 314 ? 112.527 79.485 262.059 1.00 207.32 1458 ILE A O 1
ATOM 2352 N N . LEU A 1 315 ? 111.932 81.515 262.849 1.00 195.12 1459 LEU A N 1
ATOM 2353 C CA . LEU A 1 315 ? 110.738 81.633 262.024 1.00 185.68 1459 LEU A CA 1
ATOM 2354 C C . LEU A 1 315 ? 111.090 81.570 260.538 1.00 190.66 1459 LEU A C 1
ATOM 2355 O O . LEU A 1 315 ? 110.384 80.936 259.751 1.00 188.61 1459 LEU A O 1
ATOM 2360 N N . ARG A 1 316 ? 112.188 82.222 260.162 1.00 195.11 1460 ARG A N 1
ATOM 2361 C CA . ARG A 1 316 ? 112.681 82.156 258.789 1.00 199.75 1460 ARG A CA 1
ATOM 2362 C C . ARG A 1 316 ? 113.107 80.737 258.436 1.00 203.78 1460 ARG A C 1
ATOM 2363 O O . ARG A 1 316 ? 112.940 80.291 257.301 1.00 201.46 1460 ARG A O 1
ATOM 2371 N N . GLY A 1 317 ? 113.669 80.036 259.416 1.00 216.04 1461 GLY A N 1
ATOM 2372 C CA . GLY A 1 317 ? 114.101 78.666 259.216 1.00 221.99 1461 GLY A CA 1
ATOM 2373 C C . GLY A 1 317 ? 112.939 77.730 258.946 1.00 213.61 1461 GLY A C 1
ATOM 2374 O O . GLY A 1 317 ? 113.000 76.895 258.043 1.00 213.80 1461 GLY A O 1
ATOM 2375 N N . ILE A 1 318 ? 111.876 77.872 259.732 1.00 205.58 1462 ILE A N 1
ATOM 2376 C CA . ILE A 1 318 ? 110.699 77.021 259.592 1.00 194.90 1462 ILE A CA 1
ATOM 2377 C C . ILE A 1 318 ? 109.900 77.378 258.340 1.00 184.97 1462 ILE A C 1
ATOM 2378 O O . ILE A 1 318 ? 109.539 76.502 257.552 1.00 182.77 1462 ILE A O 1
ATOM 2383 N N . CYS A 1 319 ? 109.633 78.667 258.159 1.00 207.66 1463 CYS A N 1
ATOM 2384 C CA . CYS A 1 319 ? 108.863 79.133 257.012 1.00 190.01 1463 CYS A CA 1
ATOM 2385 C C . CYS A 1 319 ? 109.752 79.374 255.796 1.00 181.81 1463 CYS A C 1
ATOM 2386 O O . CYS A 1 319 ? 110.110 80.513 255.492 1.00 178.42 1463 CYS A O 1
ATOM 2389 N N . TYR A 1 320 ? 110.101 78.297 255.099 1.00 183.35 1464 TYR A N 1
ATOM 2390 C CA . TYR A 1 320 ? 110.960 78.390 253.924 1.00 185.92 1464 TYR A CA 1
ATOM 2391 C C . TYR A 1 320 ? 110.150 78.675 252.662 1.00 180.27 1464 TYR A C 1
ATOM 2392 O O . TYR A 1 320 ? 110.654 79.281 251.717 1.00 180.76 1464 TYR A O 1
ATOM 2401 N N . SER A 1 321 ? 108.894 78.236 252.654 1.00 175.23 1465 SER A N 1
ATOM 2402 C CA . SER A 1 321 ? 108.009 78.445 251.512 1.00 170.24 1465 SER A CA 1
ATOM 2403 C C . SER A 1 321 ? 107.451 79.864 251.496 1.00 170.87 1465 SER A C 1
ATOM 2404 O O . SER A 1 321 ? 106.935 80.324 250.476 1.00 168.07 1465 SER A O 1
ATOM 2407 N N . LEU A 1 322 ? 107.553 80.550 252.630 1.00 172.96 1466 LEU A N 1
ATOM 2408 C CA . LEU A 1 322 ? 107.048 81.914 252.746 1.00 171.51 1466 LEU A CA 1
ATOM 2409 C C . LEU A 1 322 ? 108.141 82.939 252.461 1.00 177.17 1466 LEU A C 1
ATOM 2410 O O . LEU A 1 322 ? 109.256 82.835 252.974 1.00 174.86 1466 LEU A O 1
ATOM 2415 N N . THR A 1 323 ? 107.808 83.925 251.634 1.00 182.92 1467 THR A N 1
ATOM 2416 C CA . THR A 1 323 ? 108.735 84.993 251.279 1.00 185.09 1467 THR A CA 1
ATOM 2417 C C . THR A 1 323 ? 108.844 86.001 252.423 1.00 188.97 1467 THR A C 1
ATOM 2418 O O . THR A 1 323 ? 107.924 86.113 253.233 1.00 193.09 1467 THR A O 1
ATOM 2422 N N . PRO A 1 324 ? 109.972 86.731 252.499 1.00 188.99 1468 PRO A N 1
ATOM 2423 C CA . PRO A 1 324 ? 110.168 87.749 253.540 1.00 184.02 1468 PRO A CA 1
ATOM 2424 C C . PRO A 1 324 ? 109.039 88.781 253.612 1.00 176.46 1468 PRO A C 1
ATOM 2425 O O . PRO A 1 324 ? 108.672 89.206 254.710 1.00 175.92 1468 PRO A O 1
ATOM 2429 N N . ALA A 1 325 ? 108.497 89.167 252.459 1.00 170.53 1469 ALA A N 1
ATOM 2430 C CA . ALA A 1 325 ? 107.392 90.122 252.409 1.00 165.30 1469 ALA A CA 1
ATOM 2431 C C . ALA A 1 325 ? 106.130 89.534 253.036 1.00 167.03 1469 ALA A C 1
ATOM 2432 O O . ALA A 1 325 ? 105.402 90.220 253.762 1.00 164.30 1469 ALA A O 1
ATOM 2434 N N . GLN A 1 326 ? 105.880 88.260 252.750 1.00 168.89 1470 GLN A N 1
ATOM 2435 C CA . GLN A 1 326 ? 104.743 87.547 253.320 1.00 169.25 1470 GLN A CA 1
ATOM 2436 C C . GLN A 1 326 ? 104.902 87.399 254.826 1.00 167.16 1470 GLN A C 1
ATOM 2437 O O . GLN A 1 326 ? 103.926 87.492 255.572 1.00 166.08 1470 GLN A O 1
ATOM 2443 N N . LEU A 1 327 ? 106.136 87.166 255.264 1.00 169.97 1471 LEU A N 1
ATOM 2444 C CA . LEU A 1 327 ? 106.448 87.097 256.687 1.00 176.29 1471 LEU A CA 1
ATOM 2445 C C . LEU A 1 327 ? 106.152 88.436 257.350 1.00 170.01 1471 LEU A C 1
ATOM 2446 O O . LEU A 1 327 ? 105.571 88.488 258.437 1.00 169.30 1471 LEU A O 1
ATOM 2451 N N . GLN A 1 328 ? 106.551 89.514 256.679 1.00 163.05 1472 GLN A N 1
ATOM 2452 C CA . GLN A 1 328 ? 106.329 90.861 257.192 1.00 163.39 1472 GLN A CA 1
ATOM 2453 C C . GLN A 1 328 ? 104.843 91.152 257.339 1.00 163.82 1472 GLN A C 1
ATOM 2454 O O . GLN A 1 328 ? 104.402 91.648 258.374 1.00 165.40 1472 GLN A O 1
ATOM 2460 N N . LYS A 1 329 ? 104.078 90.840 256.298 1.00 163.20 1473 LYS A N 1
ATOM 2461 C CA . LYS A 1 329 ? 102.634 91.043 256.324 1.00 161.39 1473 LYS A CA 1
ATOM 2462 C C . LYS A 1 329 ? 101.982 90.235 257.441 1.00 164.59 1473 LYS A C 1
ATOM 2463 O O . LYS A 1 329 ? 101.185 90.767 258.218 1.00 166.14 1473 LYS A O 1
ATOM 2469 N N . LEU A 1 330 ? 102.333 88.953 257.519 1.00 164.34 1474 LEU A N 1
ATOM 2470 C CA . LEU A 1 330 ? 101.771 88.061 258.530 1.00 162.94 14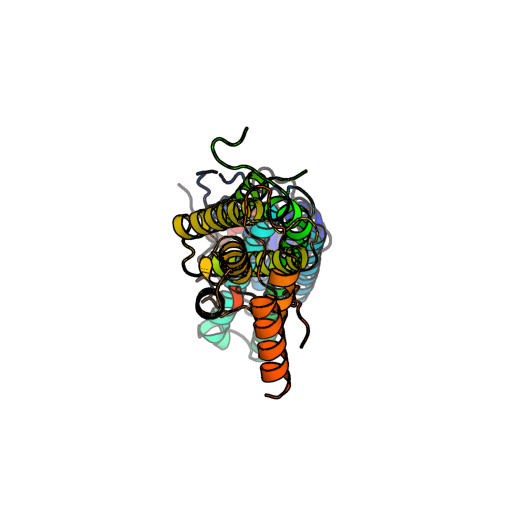74 LEU A CA 1
ATOM 2471 C C . LEU A 1 330 ? 102.042 88.561 259.940 1.00 160.65 1474 LEU A C 1
ATOM 2472 O O . LEU A 1 330 ? 101.124 88.654 260.751 1.00 162.69 1474 LEU A O 1
ATOM 2477 N N . ILE A 1 331 ? 103.299 88.888 260.223 1.00 166.66 1475 ILE A N 1
ATOM 2478 C CA . ILE A 1 331 ? 103.682 89.369 261.547 1.00 171.73 1475 ILE A CA 1
ATOM 2479 C C . ILE A 1 331 ? 103.019 90.711 261.876 1.00 175.22 1475 ILE A C 1
ATOM 2480 O O . ILE A 1 331 ? 102.548 90.919 262.996 1.00 177.74 1475 ILE A O 1
ATOM 2485 N N . SER A 1 332 ? 102.960 91.605 260.891 1.00 172.42 1476 SER A N 1
ATOM 2486 C CA . SER A 1 332 ? 102.460 92.962 261.114 1.00 171.68 1476 SER A CA 1
ATOM 2487 C C . SER A 1 332 ? 100.960 93.012 261.406 1.00 170.10 1476 SER A C 1
ATOM 2488 O O . SER A 1 332 ? 100.451 94.030 261.873 1.00 174.16 1476 SER A O 1
ATOM 2491 N N . GLN A 1 333 ? 100.252 91.920 261.134 1.00 167.43 1477 GLN A N 1
ATOM 2492 C CA . GLN A 1 333 ? 98.817 91.879 261.389 1.00 174.71 1477 GLN A CA 1
ATOM 2493 C C . GLN A 1 333 ? 98.465 90.828 262.438 1.00 171.35 1477 GLN A C 1
ATOM 2494 O O . GLN A 1 333 ? 97.326 90.358 262.510 1.00 170.63 1477 GLN A O 1
ATOM 2500 N N . TYR A 1 334 ? 99.453 90.468 263.251 1.00 168.91 1478 TYR A N 1
ATOM 2501 C CA . TYR A 1 334 ? 99.252 89.520 264.341 1.00 173.06 1478 TYR A CA 1
ATOM 2502 C C . TYR A 1 334 ? 98.548 90.193 265.519 1.00 172.43 1478 TYR A C 1
ATOM 2503 O O . TYR A 1 334 ? 98.889 91.314 265.896 1.00 172.58 1478 TYR A O 1
ATOM 2512 N N . GLN A 1 335 ? 97.565 89.501 266.093 1.00 172.69 1479 GLN A N 1
ATOM 2513 C CA . GLN A 1 335 ? 96.794 90.037 267.211 1.00 172.09 1479 GLN A CA 1
ATOM 2514 C C . GLN A 1 335 ? 97.283 89.506 268.551 1.00 178.75 1479 GLN A C 1
ATOM 2515 O O . GLN A 1 335 ? 97.146 88.318 268.850 1.00 184.75 1479 GLN A O 1
ATOM 2521 N N . VAL A 1 336 ? 97.844 90.400 269.358 1.00 175.54 1480 VAL A N 1
ATOM 2522 C CA . VAL A 1 336 ? 98.314 90.050 270.690 1.00 168.97 1480 VAL A CA 1
ATOM 2523 C C . VAL A 1 336 ? 97.144 90.020 271.669 1.00 167.36 1480 VAL A C 1
ATOM 2524 O O . VAL A 1 336 ? 96.372 90.975 271.753 1.00 167.62 1480 VAL A O 1
ATOM 2528 N N . ALA A 1 337 ? 97.014 88.920 272.406 1.00 173.30 1481 ALA A N 1
ATOM 2529 C CA . ALA A 1 337 ? 95.911 88.755 273.350 1.00 172.59 1481 ALA A CA 1
ATOM 2530 C C . ALA A 1 337 ? 96.222 89.389 274.700 1.00 182.01 1481 ALA A C 1
ATOM 2531 O O . ALA A 1 337 ? 97.348 89.825 274.955 1.00 179.70 1481 ALA A O 1
ATOM 2533 N N . ASP A 1 338 ? 95.212 89.437 275.563 1.00 190.62 1482 ASP A N 1
ATOM 2534 C CA . ASP A 1 338 ? 95.384 89.938 276.923 1.00 186.80 1482 ASP A CA 1
ATOM 2535 C C . ASP A 1 338 ? 96.235 88.963 277.731 1.00 175.39 1482 ASP A C 1
ATOM 2536 O O . ASP A 1 338 ? 96.037 87.745 277.666 1.00 165.82 1482 ASP A O 1
ATOM 2541 N N . TYR A 1 339 ? 97.174 89.514 278.493 1.00 177.55 1483 TYR A N 1
ATOM 2542 C CA . TYR A 1 339 ? 98.222 88.731 279.144 1.00 186.91 1483 TYR A CA 1
ATOM 2543 C C . TYR A 1 339 ? 99.054 88.005 278.091 1.00 175.77 1483 TYR A C 1
ATOM 2544 O O . TYR A 1 339 ? 99.199 86.782 278.114 1.00 163.07 1483 TYR A O 1
ATOM 2546 N N . GLU A 1 340 ? 99.577 88.793 277.157 1.00 185.63 1484 GLU A N 1
ATOM 2547 C CA . GLU A 1 340 ? 100.554 88.340 276.176 1.00 192.83 1484 GLU A CA 1
ATOM 2548 C C . GLU A 1 340 ? 101.428 89.527 275.793 1.00 192.93 1484 GLU A C 1
ATOM 2549 O O . GLU A 1 340 ? 100.919 90.597 275.462 1.00 185.42 1484 GLU A O 1
ATOM 2555 N N . SER A 1 341 ? 102.742 89.335 275.850 1.00 208.87 1485 SER A N 1
ATOM 2556 C CA . SER A 1 341 ? 103.693 90.409 275.583 1.00 213.75 1485 SER A CA 1
ATOM 2557 C C . SER A 1 341 ? 103.723 90.778 274.097 1.00 206.80 1485 SER A C 1
ATOM 2558 O O . SER A 1 341 ? 104.038 89.939 273.249 1.00 208.39 1485 SER A O 1
ATOM 2561 N N . PRO A 1 342 ? 103.380 92.039 273.781 1.00 192.19 1486 PRO A N 1
ATOM 2562 C CA . PRO A 1 342 ? 103.393 92.578 272.416 1.00 182.13 1486 PRO A CA 1
ATOM 2563 C C . PRO A 1 342 ? 104.757 92.466 271.736 1.00 181.33 1486 PRO A C 1
ATOM 2564 O O . PRO A 1 342 ? 105.789 92.496 272.405 1.00 179.17 1486 PRO A O 1
ATOM 2568 N N . ILE A 1 343 ? 104.755 92.342 270.413 1.00 179.94 1487 ILE A N 1
ATOM 2569 C CA . ILE A 1 343 ? 105.992 92.177 269.659 1.00 177.83 1487 ILE A CA 1
ATOM 2570 C C . ILE A 1 343 ? 106.799 93.473 269.640 1.00 176.03 1487 ILE A C 1
ATOM 2571 O O . ILE A 1 343 ? 106.285 94.521 269.248 1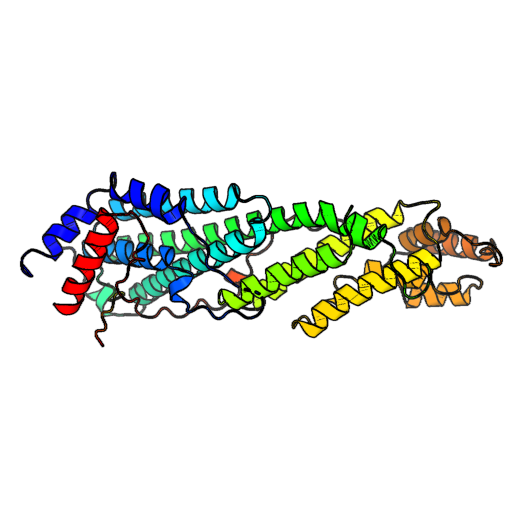.00 172.27 1487 ILE A O 1
ATOM 2576 N N . PRO A 1 344 ? 108.067 93.400 270.077 1.00 178.00 1488 PRO A N 1
ATOM 2577 C CA . PRO A 1 344 ? 108.971 94.554 270.171 1.00 182.34 1488 PRO A CA 1
ATOM 2578 C C . PRO A 1 344 ? 109.133 95.302 268.850 1.00 187.51 1488 PRO A C 1
ATOM 2579 O O . PRO A 1 344 ? 108.957 94.715 267.783 1.00 187.37 1488 PRO A O 1
ATOM 2583 N N . GLN A 1 345 ? 109.470 96.585 268.931 1.00 199.27 1489 GLN A N 1
ATOM 2584 C CA . GLN A 1 345 ? 109.653 97.414 267.744 1.00 204.12 1489 GLN A CA 1
ATOM 2585 C C . GLN A 1 345 ? 110.975 97.101 267.049 1.00 209.99 1489 GLN A C 1
ATOM 2586 O O . GLN A 1 345 ? 111.116 97.300 265.842 1.00 199.20 1489 GLN A O 1
ATOM 2592 N N . GLU A 1 346 ? 111.940 96.615 267.824 1.00 228.99 1490 GLU A N 1
ATOM 2593 C CA . GLU A 1 346 ? 113.232 96.208 267.285 1.00 239.03 1490 GLU A CA 1
ATOM 2594 C C . GLU A 1 346 ? 113.038 95.047 266.320 1.00 232.80 1490 GLU A C 1
ATOM 2595 O O . GLU A 1 346 ? 113.711 94.948 265.292 1.00 237.03 1490 GLU A O 1
ATOM 2601 N N . ILE A 1 347 ? 112.099 94.176 266.670 1.00 221.16 1491 ILE A N 1
ATOM 2602 C CA . ILE A 1 347 ? 111.753 93.021 265.855 1.00 206.80 1491 ILE A CA 1
ATOM 2603 C C . ILE A 1 347 ? 111.172 93.444 264.511 1.00 195.25 1491 ILE A C 1
ATOM 2604 O O . ILE A 1 347 ? 111.626 92.990 263.460 1.00 193.57 1491 ILE A O 1
ATOM 2609 N N . LEU A 1 348 ? 110.170 94.318 264.553 1.00 190.93 1492 LEU A N 1
ATOM 2610 C CA . LEU A 1 348 ? 109.539 94.835 263.342 1.00 186.96 1492 LEU A CA 1
ATOM 2611 C C . LEU A 1 348 ? 110.548 95.562 262.463 1.00 196.68 1492 LEU A C 1
ATOM 2612 O O . LEU A 1 348 ? 110.550 95.406 261.240 1.00 197.80 1492 LEU A O 1
ATOM 2617 N N . ARG A 1 349 ? 111.400 96.361 263.097 1.00 211.28 1493 ARG A N 1
ATOM 2618 C CA . ARG A 1 349 ? 112.469 97.057 262.395 1.00 222.55 1493 ARG A CA 1
ATOM 2619 C C . ARG A 1 349 ? 113.375 96.054 261.687 1.00 225.48 1493 ARG A C 1
ATOM 2620 O O . ARG A 1 349 ? 113.765 96.258 260.534 1.00 227.78 1493 ARG A O 1
ATOM 2628 N N . TYR A 1 350 ? 113.692 94.963 262.380 1.00 226.07 1494 TYR A N 1
ATOM 2629 C CA . TYR A 1 350 ? 114.514 93.902 261.809 1.00 219.66 1494 TYR A CA 1
ATOM 2630 C C . TYR A 1 350 ? 113.830 93.286 260.594 1.00 220.55 1494 TYR A C 1
ATOM 2631 O O . TYR A 1 350 ? 114.474 93.032 259.575 1.00 224.81 1494 TYR A O 1
ATOM 2640 N N . VAL A 1 351 ? 112.523 93.063 260.702 1.00 213.43 1495 VAL A N 1
ATOM 2641 C CA . VAL A 1 351 ? 111.751 92.498 259.600 1.00 203.15 1495 VAL A CA 1
ATOM 2642 C C . VAL A 1 351 ? 111.795 93.412 258.374 1.00 204.22 1495 VAL A C 1
ATOM 2643 O O . VAL A 1 351 ? 112.094 92.962 257.265 1.00 204.94 1495 VAL A O 1
ATOM 2647 N N . ALA A 1 352 ? 111.514 94.696 258.584 1.00 215.86 1496 ALA A N 1
ATOM 2648 C CA . ALA A 1 352 ? 111.568 95.679 257.505 1.00 224.87 1496 ALA A CA 1
ATOM 2649 C C . ALA A 1 352 ? 112.957 95.736 256.871 1.00 237.28 1496 ALA A C 1
ATOM 2650 O O . ALA A 1 352 ? 113.085 95.886 255.653 1.00 235.05 1496 ALA A O 1
ATOM 2652 N N . ASP A 1 353 ? 113.993 95.612 257.699 1.00 257.55 1497 ASP A N 1
ATOM 2653 C CA . ASP A 1 353 ? 115.365 95.587 257.197 1.00 267.71 1497 ASP A CA 1
ATOM 2654 C C . ASP A 1 353 ? 115.616 94.354 256.328 1.00 267.92 1497 ASP A C 1
ATOM 2655 O O . ASP A 1 353 ? 116.310 94.434 255.311 1.00 278.09 1497 ASP A O 1
ATOM 2660 N N . ILE A 1 354 ? 115.054 93.217 256.731 1.00 244.47 1498 ILE A N 1
ATOM 2661 C CA . ILE A 1 354 ? 115.182 91.986 255.952 1.00 225.24 1498 ILE A CA 1
ATOM 2662 C C . ILE A 1 354 ? 114.481 92.123 254.602 1.00 216.77 1498 ILE A C 1
ATOM 2663 O O . ILE A 1 354 ? 115.017 91.719 253.567 1.00 216.97 1498 ILE A O 1
ATOM 2668 N N . VAL A 1 355 ? 113.282 92.700 254.620 1.00 210.11 1499 VAL A N 1
ATOM 2669 C CA . VAL A 1 355 ? 112.518 92.916 253.395 1.00 202.91 1499 VAL A CA 1
ATOM 2670 C C . VAL A 1 355 ? 113.266 93.857 252.450 1.00 210.15 1499 VAL A C 1
ATOM 2671 O O . VAL A 1 355 ? 113.325 93.617 251.241 1.00 210.92 1499 VAL A O 1
ATOM 2675 N N . LYS A 1 356 ? 113.846 94.919 253.006 1.00 218.36 1500 LYS A N 1
ATOM 2676 C CA . LYS A 1 356 ? 114.677 95.837 252.229 1.00 224.35 1500 LYS A CA 1
ATOM 2677 C C . LYS A 1 356 ? 115.862 95.097 251.606 1.00 232.90 1500 LYS A C 1
ATOM 2678 O O . LYS A 1 356 ? 116.182 95.284 250.423 1.00 236.25 1500 LYS A O 1
ATOM 2684 N N . LYS A 1 357 ? 116.498 94.249 252.410 1.00 236.02 1501 LYS A N 1
ATOM 2685 C CA . LYS A 1 357 ? 117.634 93.452 251.960 1.00 240.01 1501 LYS A CA 1
ATOM 2686 C C . LYS A 1 357 ? 117.242 92.529 250.807 1.00 247.69 1501 LYS A C 1
ATOM 2687 O O . LYS A 1 357 ? 118.032 92.300 249.889 1.00 250.52 1501 LYS A O 1
ATOM 2693 N N . GLU A 1 358 ? 116.018 92.012 250.856 1.00 251.88 1502 GLU A N 1
ATOM 2694 C CA . GLU A 1 358 ? 115.526 91.111 249.822 1.00 255.29 1502 GLU A CA 1
ATOM 2695 C C . GLU A 1 358 ? 115.167 91.892 248.555 1.00 256.01 1502 GLU A C 1
ATOM 2696 O O . GLU A 1 358 ? 115.310 91.383 247.441 1.00 257.57 1502 GLU A O 1
ATOM 2702 N N . ALA A 1 359 ? 114.708 93.129 248.732 1.00 253.91 1503 ALA A N 1
ATOM 2703 C CA . ALA A 1 359 ? 114.416 94.006 247.602 1.00 251.18 1503 ALA A CA 1
ATOM 2704 C C . ALA A 1 359 ? 115.696 94.387 246.868 1.00 255.17 1503 ALA A C 1
ATOM 2705 O O . ALA A 1 359 ? 115.704 94.524 245.642 1.00 250.75 1503 ALA A O 1
ATOM 2707 N N . ALA A 1 360 ? 116.774 94.564 247.627 1.00 262.66 1504 ALA A N 1
ATOM 2708 C CA . ALA A 1 360 ? 118.070 94.895 247.043 1.00 272.21 1504 ALA A CA 1
ATOM 2709 C C . ALA A 1 360 ? 118.624 93.744 246.203 1.00 272.70 1504 ALA A C 1
ATOM 2710 O O . ALA A 1 360 ? 119.282 93.968 245.185 1.00 275.94 1504 ALA A O 1
ATOM 2712 N N . LEU A 1 361 ? 118.353 92.515 246.637 1.00 266.42 1505 LEU A N 1
ATOM 2713 C CA . LEU A 1 361 ? 118.835 91.324 245.942 1.00 257.18 1505 LEU A CA 1
ATOM 2714 C C . LEU A 1 361 ? 118.124 91.124 244.605 1.00 250.21 1505 LEU A C 1
ATOM 2715 O O . LEU A 1 361 ? 117.170 91.831 244.283 1.00 246.15 1505 LEU A O 1
ATOM 2720 N N . SER A 1 375 ? 105.663 88.225 241.885 1.00 212.77 1519 SER A N 1
ATOM 2721 C CA . SER A 1 375 ? 106.314 89.376 242.501 1.00 210.44 1519 SER A CA 1
ATOM 2722 C C . SER A 1 375 ? 105.442 89.996 243.593 1.00 207.95 1519 SER A C 1
ATOM 2723 O O . SER A 1 375 ? 105.863 90.923 244.284 1.00 209.14 1519 SER A O 1
ATOM 2726 N N . SER A 1 376 ? 104.228 89.476 243.745 1.00 204.43 1520 SER A N 1
ATOM 2727 C CA . SER A 1 376 ? 103.292 89.971 244.751 1.00 195.47 1520 SER A CA 1
ATOM 2728 C C . SER A 1 376 ? 103.271 89.067 245.983 1.00 190.36 1520 SER A C 1
ATOM 2729 O O . SER A 1 376 ? 103.801 87.957 245.951 1.00 191.55 1520 SER A O 1
ATOM 2732 N N . ILE A 1 377 ? 102.652 89.540 247.063 1.00 179.50 1521 ILE A N 1
ATOM 2733 C CA . ILE A 1 377 ? 102.594 88.776 248.311 1.00 169.00 1521 ILE A CA 1
ATOM 2734 C C . ILE A 1 377 ? 101.540 87.675 248.260 1.00 158.34 1521 ILE A C 1
ATOM 2735 O O . ILE A 1 377 ? 101.376 86.919 249.222 1.00 149.09 1521 ILE A O 1
ATOM 2740 N N . PHE A 1 378 ? 100.823 87.590 247.142 1.00 153.88 1522 PHE A N 1
ATOM 2741 C CA . PHE A 1 378 ? 99.787 86.575 246.976 1.00 143.88 1522 PHE A CA 1
ATOM 2742 C C . PHE A 1 378 ? 100.306 85.345 246.242 1.00 146.73 1522 PHE A C 1
ATOM 2743 O O . PHE A 1 378 ? 101.342 85.390 245.575 1.00 141.74 1522 PHE A O 1
ATOM 2751 N N . ILE A 1 379 ? 99.566 84.248 246.373 1.00 154.20 1523 ILE A N 1
ATOM 2752 C CA . ILE A 1 379 ? 99.862 83.012 245.659 1.00 163.59 1523 ILE A CA 1
ATOM 2753 C C . ILE A 1 379 ? 98.854 82.815 244.537 1.00 170.91 1523 ILE A C 1
ATOM 2754 O O . ILE A 1 379 ? 97.649 82.840 244.777 1.00 172.68 1523 ILE A O 1
ATOM 2759 N N . THR A 1 380 ? 99.341 82.623 243.315 1.00 179.22 1524 THR A N 1
ATOM 2760 C CA . THR A 1 380 ? 98.457 82.419 242.170 1.00 177.65 1524 THR A CA 1
ATOM 2761 C C . THR A 1 380 ? 97.914 80.990 242.153 1.00 168.16 1524 THR A C 1
ATOM 2762 O O . THR A 1 380 ? 98.667 80.040 241.929 1.00 174.94 1524 THR A O 1
ATOM 2766 N N . PRO A 1 381 ? 96.600 80.837 242.397 1.00 152.68 1525 PRO A N 1
ATOM 2767 C CA . PRO A 1 381 ? 95.949 79.522 242.432 1.00 150.83 1525 PRO A CA 1
ATOM 2768 C C . PRO A 1 381 ? 95.939 78.856 241.062 1.00 160.75 1525 PRO A C 1
ATOM 2769 O O . PRO A 1 381 ? 95.845 79.543 240.043 1.00 165.41 1525 PRO A O 1
ATOM 2773 N N . GLU A 1 382 ? 96.031 77.531 241.045 1.00 160.70 1526 GLU A N 1
ATOM 2774 C CA . GLU A 1 382 ? 96.009 76.782 239.799 1.00 155.05 1526 GLU A CA 1
ATOM 2775 C C . GLU A 1 382 ? 94.567 76.498 239.375 1.00 154.59 1526 GLU A C 1
ATOM 2776 O O . GLU A 1 382 ? 93.955 75.538 239.842 1.00 146.50 1526 GLU A O 1
ATOM 2782 N N . THR A 1 383 ? 94.027 77.341 238.497 1.00 163.39 1527 THR A N 1
ATOM 2783 C CA . THR A 1 383 ? 92.643 77.198 238.049 1.00 173.46 1527 THR A CA 1
ATOM 2784 C C . THR A 1 383 ? 92.520 76.291 236.828 1.00 171.31 1527 THR A C 1
ATOM 2785 O O . THR A 1 383 ? 91.441 75.769 236.544 1.00 173.29 1527 THR A O 1
ATOM 2789 N N . GLY A 1 384 ? 93.621 76.109 236.106 1.00 167.36 1528 GLY A N 1
ATOM 2790 C CA . GLY A 1 384 ? 93.627 75.238 234.945 1.00 168.17 1528 GLY A CA 1
ATOM 2791 C C . GLY A 1 384 ? 94.001 75.951 233.658 1.00 167.62 1528 GLY A C 1
ATOM 2792 O O . GLY A 1 384 ? 94.245 77.155 233.666 1.00 171.53 1528 GLY A O 1
ATOM 2793 N N . PRO A 1 385 ? 94.038 75.214 232.537 1.00 159.75 1529 PRO A N 1
ATOM 2794 C CA . PRO A 1 385 ? 93.762 73.774 232.472 1.00 151.63 1529 PRO A CA 1
ATOM 2795 C C . PRO A 1 385 ? 94.927 72.915 232.965 1.00 137.74 1529 PRO A C 1
ATOM 2796 O O . PRO A 1 385 ? 96.042 73.413 233.149 1.00 120.37 1529 PRO A O 1
ATOM 2800 N N . PHE A 1 386 ? 94.658 71.631 233.180 1.00 137.77 1530 PHE A N 1
ATOM 2801 C CA . PHE A 1 386 ? 95.676 70.704 233.656 1.00 138.35 1530 PHE A CA 1
ATOM 2802 C C . PHE A 1 386 ? 95.917 69.579 232.658 1.00 142.58 1530 PHE A C 1
ATOM 2803 O O . PHE A 1 386 ? 95.066 69.282 231.819 1.00 134.92 1530 PHE A O 1
ATOM 2811 N N . THR A 1 387 ? 97.085 68.956 232.761 1.00 140.25 1531 THR A N 1
ATOM 2812 C CA . THR A 1 387 ? 97.390 67.761 231.991 1.00 131.74 1531 THR A CA 1
ATOM 2813 C C . THR A 1 387 ? 96.495 66.612 232.441 1.00 144.48 1531 THR A C 1
ATOM 2814 O O . THR A 1 387 ? 96.358 66.354 233.637 1.00 153.27 1531 THR A O 1
ATOM 2818 N N . ASP A 1 388 ? 95.875 65.936 231.480 1.00 148.83 1532 ASP A N 1
ATOM 2819 C CA . ASP A 1 388 ? 95.091 64.744 231.767 1.00 157.98 1532 ASP A CA 1
ATOM 2820 C C . ASP A 1 388 ? 96.013 63.655 232.311 1.00 159.68 1532 ASP A C 1
ATOM 2821 O O . ASP A 1 388 ? 96.935 63.223 231.621 1.00 164.34 1532 ASP A O 1
ATOM 2826 N N . PRO A 1 389 ? 95.777 63.220 233.560 1.00 159.00 1533 PRO A N 1
ATOM 2827 C CA . PRO A 1 389 ? 96.592 62.160 234.168 1.00 157.31 1533 PRO A CA 1
ATOM 2828 C C . PRO A 1 389 ? 96.500 60.847 233.394 1.00 161.74 1533 PRO A C 1
ATOM 2829 O O . PRO A 1 389 ? 97.489 60.113 233.315 1.00 168.40 1533 PRO A O 1
ATOM 2833 N N . PHE A 1 390 ? 95.329 60.572 232.823 1.00 156.19 1534 PHE A N 1
ATOM 2834 C CA . PHE A 1 390 ? 95.102 59.370 232.023 1.00 150.65 1534 PHE A CA 1
ATOM 2835 C C . PHE A 1 390 ? 96.077 59.254 230.854 1.00 150.62 1534 PHE A C 1
ATOM 2836 O O . PHE A 1 390 ? 96.414 58.151 230.422 1.00 153.10 1534 PHE A O 1
ATOM 2844 N N . SER A 1 391 ? 96.524 60.397 230.342 1.00 148.42 1535 SER A N 1
ATOM 2845 C CA . SER A 1 391 ? 97.441 60.418 229.210 1.00 146.62 1535 SER A CA 1
ATOM 2846 C C . SER A 1 391 ? 98.883 60.184 229.647 1.00 153.61 1535 SER A C 1
ATOM 2847 O O . SER A 1 391 ? 99.819 60.451 228.896 1.00 160.61 1535 SER A O 1
ATOM 2850 N N . LEU A 1 392 ? 99.054 59.685 230.866 1.00 152.96 1536 LEU A N 1
ATOM 2851 C CA . LEU A 1 392 ? 100.380 59.375 231.384 1.00 157.97 1536 LEU A CA 1
ATOM 2852 C C . LEU A 1 392 ? 100.451 57.922 231.840 1.00 161.08 1536 LEU A C 1
ATOM 2853 O O . LEU A 1 392 ? 101.509 57.433 232.232 1.00 167.08 1536 LEU A O 1
ATOM 2858 N N . ILE A 1 393 ? 99.313 57.239 231.781 1.00 165.07 1537 ILE A N 1
ATOM 2859 C CA . ILE A 1 393 ? 99.213 55.858 232.233 1.00 169.35 1537 ILE A CA 1
ATOM 2860 C C . ILE A 1 393 ? 99.078 54.907 231.050 1.00 175.25 1537 ILE A C 1
ATOM 2861 O O . ILE A 1 393 ? 98.353 55.195 230.098 1.00 168.75 1537 ILE A O 1
ATOM 2866 N N . LYS A 1 394 ? 99.783 53.781 231.112 1.00 193.46 1538 LYS A N 1
ATOM 2867 C CA . LYS A 1 394 ? 99.637 52.740 230.106 1.00 195.64 1538 LYS A CA 1
ATOM 2868 C C . LYS A 1 394 ? 98.173 52.336 230.006 1.00 194.23 1538 LYS A C 1
ATOM 2869 O O . LYS A 1 394 ? 97.565 51.918 230.993 1.00 197.91 1538 LYS A O 1
ATOM 2871 N N . THR A 1 395 ? 97.613 52.491 228.812 1.00 190.40 1539 THR A N 1
ATOM 2872 C CA . THR A 1 395 ? 96.201 52.227 228.567 1.00 182.13 1539 THR A CA 1
ATOM 2873 C C . THR A 1 395 ? 95.836 50.786 228.893 1.00 180.29 1539 THR A C 1
ATOM 2874 O O . THR A 1 395 ? 96.615 49.865 228.640 1.00 175.54 1539 THR A O 1
ATOM 2878 N N . ARG A 1 396 ? 94.649 50.604 229.462 1.00 183.08 1540 ARG A N 1
ATOM 2879 C CA . ARG A 1 396 ? 94.168 49.284 229.851 1.00 188.92 1540 ARG A CA 1
ATOM 2880 C C . ARG A 1 396 ? 94.131 48.327 228.665 1.00 196.29 1540 ARG A C 1
ATOM 2881 O O . ARG A 1 396 ? 93.600 48.661 227.605 1.00 201.40 1540 ARG A O 1
ATOM 2889 N N . LYS A 1 397 ? 94.701 47.140 228.846 1.00 195.61 1541 LYS A N 1
ATOM 2890 C CA . LYS A 1 397 ? 94.638 46.111 227.817 1.00 196.60 1541 LYS A CA 1
ATOM 2891 C C . LYS A 1 397 ? 93.194 45.660 227.643 1.00 192.83 1541 LYS A C 1
ATOM 2892 O O . LYS A 1 397 ? 92.556 45.211 228.594 1.00 187.42 1541 LYS A O 1
ATOM 2898 N N . PHE A 1 398 ? 92.680 45.789 226.424 1.00 195.25 1542 PHE A N 1
ATOM 2899 C CA . PHE A 1 398 ? 91.281 45.481 226.149 1.00 193.33 1542 PHE A CA 1
ATOM 2900 C C . PHE A 1 398 ? 91.025 43.982 226.085 1.00 191.87 1542 PHE A C 1
ATOM 2901 O O . PHE A 1 398 ? 91.759 43.239 225.435 1.00 188.88 1542 PHE A O 1
ATOM 2909 N N . ASP A 1 399 ? 89.970 43.550 226.764 1.00 195.73 1543 ASP A N 1
ATOM 2910 C CA . ASP A 1 399 ? 89.540 42.161 226.720 1.00 204.98 1543 ASP A CA 1
ATOM 2911 C C . ASP A 1 399 ? 88.143 42.083 226.122 1.00 199.22 1543 ASP A C 1
ATOM 2912 O O . ASP A 1 399 ? 87.413 43.074 226.109 1.00 195.07 1543 ASP A O 1
ATOM 2917 N N . GLN A 1 400 ? 87.775 40.905 225.631 1.00 200.96 1544 GLN A N 1
ATOM 2918 C CA . GLN A 1 400 ? 86.507 40.729 224.930 1.00 203.22 1544 GLN A CA 1
ATOM 2919 C C . GLN A 1 400 ? 85.296 41.057 225.802 1.00 201.55 1544 GLN A C 1
ATOM 2920 O O . GLN A 1 400 ? 85.143 40.535 226.907 1.00 210.02 1544 GLN A O 1
ATOM 2926 N N . VAL A 1 401 ? 84.447 41.937 225.281 1.00 186.94 1545 VAL A N 1
ATOM 2927 C CA . VAL A 1 401 ? 83.234 42.376 225.960 1.00 182.98 1545 VAL A CA 1
ATOM 2928 C C . VAL A 1 401 ? 82.073 41.434 225.682 1.00 181.97 1545 VAL A C 1
ATOM 2929 O O . VAL A 1 401 ? 81.783 41.131 224.531 1.00 181.69 1545 VAL A O 1
ATOM 2933 N N . GLU A 1 402 ? 81.399 40.971 226.728 1.00 185.34 1546 GLU A N 1
ATOM 2934 C CA . GLU A 1 402 ? 80.255 40.095 226.523 1.00 192.35 1546 GLU A CA 1
ATOM 2935 C C . GLU A 1 402 ? 79.027 40.884 226.080 1.00 189.09 1546 GLU A C 1
ATOM 2936 O O . GLU A 1 402 ? 78.756 41.974 226.586 1.00 193.14 1546 GLU A O 1
ATOM 2942 N N . ALA A 1 403 ? 78.295 40.321 225.123 1.00 181.65 1547 ALA A N 1
ATOM 2943 C CA . ALA A 1 403 ? 77.072 40.928 224.616 1.00 177.36 1547 ALA A CA 1
ATOM 2944 C C . ALA A 1 403 ? 76.010 41.037 225.704 1.00 181.88 1547 ALA A C 1
ATOM 2945 O O . ALA A 1 403 ? 75.373 40.045 226.064 1.00 182.99 1547 ALA A O 1
ATOM 2947 N N . TYR A 1 404 ? 75.825 42.245 226.226 1.00 183.29 1548 TYR A N 1
ATOM 2948 C CA . TYR A 1 404 ? 74.829 42.478 227.263 1.00 188.39 1548 TYR A CA 1
ATOM 2949 C C . TYR A 1 404 ? 74.363 43.929 227.308 1.00 174.51 1548 TYR A C 1
ATOM 2950 O O . TYR A 1 404 ? 75.167 44.859 227.216 1.00 170.61 1548 TYR A O 1
ATOM 2959 N N . ILE A 1 405 ? 73.054 44.108 227.452 1.00 174.76 1549 ILE A N 1
ATOM 2960 C CA . ILE A 1 405 ? 72.470 45.426 227.664 1.00 176.42 1549 ILE A CA 1
ATOM 2961 C C . ILE A 1 405 ? 71.584 45.399 228.908 1.00 184.13 1549 ILE A C 1
ATOM 2962 O O . ILE A 1 405 ? 70.708 44.540 229.029 1.00 191.71 1549 ILE A O 1
ATOM 2967 N N . PRO A 1 406 ? 71.829 46.330 229.848 1.00 177.66 1550 PRO A N 1
ATOM 2968 C CA . PRO A 1 406 ? 71.084 46.456 231.108 1.00 174.65 1550 PRO A CA 1
ATOM 2969 C C . PRO A 1 406 ? 69.568 46.413 230.913 1.00 179.72 1550 PRO A C 1
ATOM 2970 O O . PRO A 1 406 ? 69.016 47.217 230.161 1.00 190.51 1550 PRO A O 1
ATOM 2974 N N . ALA A 1 407 ? 68.912 45.482 231.600 1.00 174.88 1551 ALA A N 1
ATOM 2975 C CA . ALA A 1 407 ? 67.496 45.194 231.379 1.00 169.68 1551 ALA A CA 1
ATOM 2976 C C . ALA A 1 407 ? 66.570 46.349 231.760 1.00 173.64 1551 ALA A C 1
ATOM 2977 O O . ALA A 1 407 ? 65.440 46.432 231.274 1.00 172.96 1551 ALA A O 1
ATOM 2979 N N . TRP A 1 408 ? 67.052 47.234 232.625 1.00 181.72 1552 TRP A N 1
ATOM 2980 C CA . TRP A 1 408 ? 66.238 48.329 233.138 1.00 182.83 1552 TRP A CA 1
ATOM 2981 C C . TRP A 1 408 ? 66.140 49.498 232.160 1.00 186.92 1552 TRP A C 1
ATOM 2982 O O . TRP A 1 408 ? 65.393 50.449 232.396 1.00 183.20 1552 TRP A O 1
ATOM 2993 N N . LEU A 1 409 ? 66.895 49.424 231.067 1.00 188.18 1553 LEU A N 1
ATOM 2994 C CA . LEU A 1 409 ? 66.895 50.489 230.069 1.00 182.70 1553 LEU A CA 1
ATOM 2995 C C . LEU A 1 409 ? 65.695 50.385 229.136 1.00 187.38 1553 LEU A C 1
ATOM 2996 O O . LEU A 1 409 ? 65.138 49.304 228.934 1.00 184.88 1553 LEU A O 1
ATOM 3001 N N . SER A 1 410 ? 65.306 51.522 228.569 1.00 194.90 1554 SER A N 1
ATOM 3002 C CA . SER A 1 410 ? 64.173 51.579 227.656 1.00 212.97 1554 SER A CA 1
ATOM 3003 C C . SER A 1 410 ? 64.633 51.878 226.229 1.00 213.84 1554 SER A C 1
ATOM 3004 O O . SER A 1 410 ? 64.136 52.803 225.585 1.00 222.47 1554 SER A O 1
ATOM 3007 N N . LEU A 1 411 ? 65.582 51.086 225.738 1.00 196.21 1555 LEU A N 1
ATOM 3008 C CA . LEU A 1 411 ? 66.150 51.290 224.408 1.00 175.51 1555 LEU A CA 1
ATOM 3009 C C . LEU A 1 411 ? 65.925 50.061 223.526 1.00 171.32 1555 LEU A C 1
ATOM 3010 O O . LEU A 1 411 ? 66.741 49.139 223.521 1.00 171.27 1555 LEU A O 1
ATOM 3015 N N . PRO A 1 412 ? 64.811 50.054 222.771 1.00 168.86 1556 PRO A N 1
ATOM 3016 C CA . PRO A 1 412 ? 64.344 48.907 221.978 1.00 170.11 1556 PRO A CA 1
ATOM 3017 C C . PRO A 1 412 ? 65.328 48.460 220.896 1.00 179.44 1556 PRO A C 1
ATOM 3018 O O . PRO A 1 412 ? 65.731 47.290 220.861 1.00 172.36 1556 PRO A O 1
ATOM 3022 N N . SER A 1 413 ? 65.694 49.389 220.018 1.00 189.70 1557 SER A N 1
ATOM 3023 C CA . SER A 1 413 ? 66.585 49.096 218.902 1.00 188.35 1557 SER A CA 1
ATOM 3024 C C . SER A 1 413 ? 67.930 48.564 219.377 1.00 176.58 1557 SER A C 1
ATOM 3025 O O . SER A 1 413 ? 68.441 47.587 218.832 1.00 174.70 1557 SER A O 1
ATOM 3028 N N . THR A 1 414 ? 68.491 49.206 220.397 1.00 167.18 1558 THR A N 1
ATOM 3029 C CA . THR A 1 414 ? 69.790 48.811 220.931 1.00 153.16 1558 THR A CA 1
ATOM 3030 C C . THR A 1 414 ? 69.741 47.404 221.524 1.00 155.79 1558 THR A C 1
ATOM 3031 O O . THR A 1 414 ? 70.661 46.597 221.331 1.00 152.50 1558 THR A O 1
ATOM 3035 N N . LYS A 1 415 ? 68.660 47.111 222.241 1.00 160.11 1559 LYS A N 1
ATOM 3036 C CA . LYS A 1 415 ? 68.476 45.791 222.828 1.00 166.18 1559 LYS A CA 1
ATOM 3037 C C . LYS A 1 415 ? 68.366 44.736 221.734 1.00 171.27 1559 LYS A C 1
ATOM 3038 O O . LYS A 1 415 ? 68.965 43.668 221.837 1.00 170.94 1559 LYS A O 1
ATOM 3044 N N . ARG A 1 416 ? 67.608 45.044 220.685 1.00 176.28 1560 ARG A N 1
ATOM 3045 C CA . ARG A 1 416 ? 67.459 44.127 219.554 1.00 171.74 1560 ARG A CA 1
ATOM 3046 C C . ARG A 1 416 ? 68.809 43.875 218.879 1.00 162.26 1560 ARG A C 1
ATOM 3047 O O . ARG A 1 416 ? 69.127 42.738 218.498 1.00 146.27 1560 ARG A O 1
ATOM 3055 N N . ILE A 1 417 ? 69.597 44.941 218.749 1.00 151.11 1561 ILE A N 1
ATOM 3056 C CA . ILE A 1 417 ? 70.952 44.854 218.214 1.00 148.59 1561 ILE A CA 1
ATOM 3057 C C . ILE A 1 417 ? 71.811 43.885 219.027 1.00 160.55 1561 ILE A C 1
ATOM 3058 O O . ILE A 1 417 ? 72.370 42.936 218.471 1.00 160.50 1561 ILE A O 1
ATOM 3063 N N . VAL A 1 418 ? 71.906 44.124 220.336 1.00 165.08 1562 VAL A N 1
ATOM 3064 C CA . VAL A 1 418 ? 72.702 43.270 221.218 1.00 160.58 1562 VAL A CA 1
ATOM 3065 C C . VAL A 1 418 ? 72.245 41.812 221.181 1.00 165.74 1562 VAL A C 1
ATOM 3066 O O . VAL A 1 418 ? 73.073 40.890 221.056 1.00 165.55 1562 VAL A O 1
ATOM 3070 N N . ASP A 1 419 ? 70.929 41.618 221.275 1.00 180.42 1563 ASP A N 1
ATOM 3071 C CA . ASP A 1 419 ? 70.337 40.284 221.246 1.00 191.31 1563 ASP A CA 1
ATOM 3072 C C . ASP A 1 419 ? 70.724 39.557 219.970 1.00 182.89 1563 ASP A C 1
ATOM 3073 O O . ASP A 1 419 ? 71.031 38.368 220.008 1.00 181.98 1563 ASP A O 1
ATOM 3078 N N . LEU A 1 420 ? 70.707 40.267 218.841 1.00 175.53 1564 LEU A N 1
ATOM 3079 C CA . LEU A 1 420 ? 71.120 39.677 217.565 1.00 166.35 1564 LEU A CA 1
ATOM 3080 C C . LEU A 1 420 ? 72.615 39.348 217.568 1.00 160.80 1564 LEU A C 1
ATOM 3081 O O . LEU A 1 420 ? 73.031 38.291 217.077 1.00 161.50 1564 LEU A O 1
ATOM 3086 N N . VAL A 1 421 ? 73.409 40.255 218.134 1.00 152.68 1565 VAL A N 1
ATOM 3087 C CA . VAL A 1 421 ? 74.860 40.099 218.210 1.00 164.14 1565 VAL A CA 1
ATOM 3088 C C . VAL A 1 421 ? 75.249 38.828 218.964 1.00 179.87 1565 VAL A C 1
ATOM 3089 O O . VAL A 1 421 ? 76.175 38.121 218.556 1.00 187.97 1565 VAL A O 1
ATOM 3093 N N . ALA A 1 422 ? 74.529 38.532 220.045 1.00 186.97 1566 ALA A N 1
ATOM 3094 C CA . ALA A 1 422 ? 74.772 37.304 220.805 1.00 192.21 1566 ALA A CA 1
ATOM 3095 C C . ALA A 1 422 ? 74.697 36.061 219.911 1.00 202.53 1566 ALA A C 1
ATOM 3096 O O . ALA A 1 422 ? 75.645 35.261 219.848 1.00 208.31 1566 ALA A O 1
ATOM 3098 N N . GLN A 1 423 ? 73.573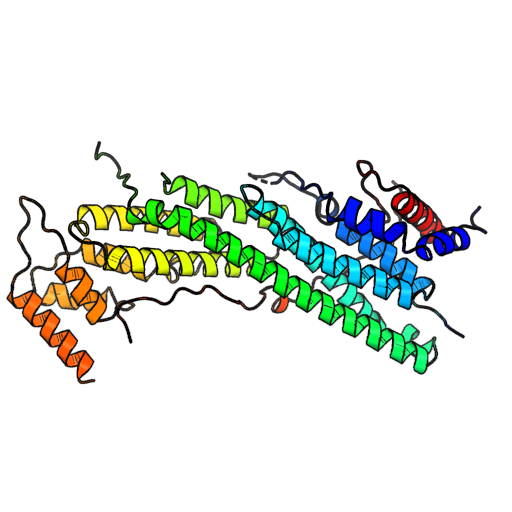 35.917 219.211 1.00 205.77 1567 GLN A N 1
ATOM 3099 C CA . GLN A 1 423 ? 73.365 34.808 218.285 1.00 201.85 1567 GLN A CA 1
ATOM 3100 C C . GLN A 1 423 ? 74.416 34.803 217.175 1.00 195.08 1567 GLN A C 1
ATOM 3101 O O . GLN A 1 423 ? 74.835 33.740 216.707 1.00 194.15 1567 GLN A O 1
ATOM 3107 N N . GLN A 1 424 ? 74.835 35.996 216.760 1.00 197.99 1568 GLN A N 1
ATOM 3108 C CA . GLN A 1 424 ? 75.884 36.127 215.753 1.00 186.94 1568 GLN A CA 1
ATOM 3109 C C . GLN A 1 424 ? 77.193 35.501 216.221 1.00 186.31 1568 GLN A C 1
ATOM 3110 O O . GLN A 1 424 ? 77.808 34.712 215.502 1.00 190.46 1568 GLN A O 1
ATOM 3116 N N . VAL A 1 425 ? 77.619 35.863 217.427 1.00 186.25 1569 VAL A N 1
ATOM 3117 C CA . VAL A 1 425 ? 78.849 35.324 217.994 1.00 187.32 1569 VAL A CA 1
ATOM 3118 C C . VAL A 1 425 ? 78.736 33.813 218.188 1.00 190.56 1569 VAL A C 1
ATOM 3119 O O . VAL A 1 425 ? 79.699 33.078 217.953 1.00 189.49 1569 VAL A O 1
ATOM 3123 N N . VAL A 1 426 ? 77.558 33.352 218.607 1.00 197.94 1570 VAL A N 1
ATOM 3124 C CA . VAL A 1 426 ? 77.314 31.914 218.719 1.00 199.56 1570 VAL A CA 1
ATOM 3125 C C . VAL A 1 426 ? 77.504 31.224 217.365 1.00 202.92 1570 VAL A C 1
ATOM 3126 O O . VAL A 1 426 ? 78.085 30.141 217.283 1.00 203.15 1570 VAL A O 1
ATOM 3130 N N . GLN A 1 427 ? 77.028 31.872 216.305 1.00 203.30 1571 GLN A N 1
ATOM 3131 C CA . GLN A 1 427 ? 77.142 31.336 214.951 1.00 206.04 1571 GLN A CA 1
ATOM 3132 C C . GLN A 1 427 ? 78.597 31.180 214.503 1.00 200.38 1571 GLN A C 1
ATOM 3133 O O . GLN A 1 427 ? 78.962 30.172 213.897 1.00 200.83 1571 GLN A O 1
ATOM 3139 N N . ASP A 1 428 ? 79.424 32.176 214.804 1.00 196.38 1572 ASP A N 1
ATOM 3140 C CA . ASP A 1 428 ? 80.832 32.147 214.415 1.00 192.52 1572 ASP A CA 1
ATOM 3141 C C . ASP A 1 428 ? 81.646 31.189 215.282 1.00 195.06 1572 ASP A C 1
ATOM 3142 O O . ASP A 1 428 ? 81.097 30.438 216.089 1.00 198.47 1572 ASP A O 1
ATOM 3147 N N . PHE B 2 23 ? 85.745 45.195 196.537 1.00 258.95 633 PHE B N 1
ATOM 3148 C CA . PHE B 2 23 ? 86.346 44.256 197.476 1.00 259.82 633 PHE B CA 1
ATOM 3149 C C . PHE B 2 23 ? 86.675 44.954 198.803 1.00 291.07 633 PHE B C 1
ATOM 3150 O O . PHE B 2 23 ? 87.757 45.527 198.963 1.00 291.64 633 PHE B O 1
ATOM 3158 N N . LYS B 2 24 ? 85.740 44.885 199.749 1.00 269.92 634 LYS B N 1
ATOM 3159 C CA . LYS B 2 24 ? 85.992 45.302 201.124 1.00 245.00 634 LYS B CA 1
ATOM 3160 C C . LYS B 2 24 ? 85.903 44.077 202.019 1.00 238.44 634 LYS B C 1
ATOM 3161 O O . LYS B 2 24 ? 84.848 43.443 202.107 1.00 240.75 634 LYS B O 1
ATOM 3167 N N . LYS B 2 25 ? 87.009 43.745 202.678 1.00 229.97 635 LYS B N 1
ATOM 3168 C CA . LYS B 2 25 ? 87.040 42.612 203.591 1.00 216.78 635 LYS B CA 1
ATOM 3169 C C . LYS B 2 25 ? 86.351 42.961 204.904 1.00 200.69 635 LYS B C 1
ATOM 3170 O O . LYS B 2 25 ? 85.964 42.075 205.663 1.00 198.49 635 LYS B O 1
ATOM 3172 N N . GLY B 2 26 ? 86.197 44.256 205.163 1.00 193.38 636 GLY B N 1
ATOM 3173 C CA . GLY B 2 26 ? 85.606 44.723 206.402 1.00 182.90 636 GLY B CA 1
ATOM 3174 C C . GLY B 2 26 ? 86.597 44.634 207.542 1.00 179.58 636 GLY B C 1
ATOM 3175 O O . GLY B 2 26 ? 87.746 44.244 207.346 1.00 179.43 636 GLY B O 1
ATOM 3176 N N . LEU B 2 27 ? 86.155 45.000 208.739 1.00 184.91 637 LEU B N 1
ATOM 3177 C CA . LEU B 2 27 ? 86.999 44.891 209.922 1.00 172.25 637 LEU B CA 1
ATOM 3178 C C . LEU B 2 27 ? 86.267 44.169 211.045 1.00 173.09 637 LEU B C 1
ATOM 3179 O O . LEU B 2 27 ? 85.482 44.772 211.777 1.00 170.22 637 LEU B O 1
ATOM 3184 N N . ASN B 2 28 ? 86.526 42.872 211.168 1.00 179.53 638 ASN B N 1
ATOM 3185 C CA . ASN B 2 28 ? 85.887 42.062 212.191 1.00 183.30 638 ASN B CA 1
ATOM 3186 C C . ASN B 2 28 ? 86.806 41.858 213.382 1.00 181.33 638 ASN B C 1
ATOM 3187 O O . ASN B 2 28 ? 87.381 40.784 213.561 1.00 181.10 638 ASN B O 1
ATOM 3192 N N . LEU B 2 29 ? 86.954 42.907 214.183 1.00 184.45 639 LEU B N 1
ATOM 3193 C CA . LEU B 2 29 ? 87.585 42.786 215.485 1.00 174.22 639 LEU B CA 1
ATOM 3194 C C . LEU B 2 29 ? 86.661 41.958 216.365 1.00 180.72 639 LEU B C 1
ATOM 3195 O O . LEU B 2 29 ? 85.567 42.404 216.711 1.00 190.34 639 LEU B O 1
ATOM 3200 N N . HIS B 2 30 ? 87.082 40.747 216.709 1.00 183.12 640 HIS B N 1
ATOM 3201 C CA . HIS B 2 30 ? 86.243 39.863 217.510 1.00 182.33 640 HIS B CA 1
ATOM 3202 C C . HIS B 2 30 ? 86.167 40.367 218.945 1.00 177.66 640 HIS B C 1
ATOM 3203 O O . HIS B 2 30 ? 86.724 39.766 219.864 1.00 186.96 640 HIS B O 1
ATOM 3210 N N . SER B 2 31 ? 85.466 41.481 219.120 1.00 172.73 641 SER B N 1
ATOM 3211 C CA . SER B 2 31 ? 85.384 42.161 220.403 1.00 169.70 641 SER B CA 1
ATOM 3212 C C . SER B 2 31 ? 84.362 41.509 221.321 1.00 171.01 641 SER B C 1
ATOM 3213 O O . SER B 2 31 ? 84.508 41.522 222.542 1.00 173.85 641 SER B O 1
ATOM 3216 N N . ILE B 2 32 ? 83.331 40.929 220.721 1.00 167.37 642 ILE B N 1
ATOM 3217 C CA . ILE B 2 32 ? 82.175 40.476 221.479 1.00 166.76 642 ILE B CA 1
ATOM 3218 C C . ILE B 2 32 ? 82.192 38.966 221.737 1.00 177.81 642 ILE B C 1
ATOM 3219 O O . ILE B 2 32 ? 82.413 38.169 220.824 1.00 187.42 642 ILE B O 1
ATOM 3224 N N . LYS B 2 33 ? 81.974 38.591 222.998 1.00 176.15 643 LYS B N 1
ATOM 3225 C CA . LYS B 2 33 ? 81.932 37.189 223.407 1.00 181.49 643 LYS B CA 1
ATOM 3226 C C . LYS B 2 33 ? 80.549 36.816 223.941 1.00 177.80 643 LYS B C 1
ATOM 3227 O O . LYS B 2 33 ? 79.734 37.690 224.245 1.00 165.88 643 LYS B O 1
ATOM 3233 N N . VAL B 2 34 ? 80.292 35.515 224.046 1.00 183.01 644 VAL B N 1
ATOM 3234 C CA . VAL B 2 34 ? 79.040 35.009 224.604 1.00 194.46 644 VAL B CA 1
ATOM 3235 C C . VAL B 2 34 ? 79.303 33.832 225.533 1.00 212.87 644 VAL B C 1
ATOM 3236 O O . VAL B 2 34 ? 79.930 32.847 225.139 1.00 216.02 644 VAL B O 1
ATOM 3240 N N . THR B 2 35 ? 78.819 33.937 226.766 1.00 227.02 645 THR B N 1
ATOM 3241 C CA . THR B 2 35 ? 78.998 32.874 227.746 1.00 240.81 645 THR B CA 1
ATOM 3242 C C . THR B 2 35 ? 77.650 32.409 228.304 1.00 245.89 645 THR B C 1
ATOM 3243 O O . THR B 2 35 ? 76.805 33.228 228.665 1.00 243.65 645 THR B O 1
ATOM 3247 N N . SER B 2 36 ? 77.452 31.095 228.359 1.00 256.08 646 SER B N 1
ATOM 3248 C CA . SER B 2 36 ? 76.232 30.517 228.914 1.00 265.46 646 SER B CA 1
ATOM 3249 C C . SER B 2 36 ? 76.573 29.598 230.082 1.00 282.61 646 SER B C 1
ATOM 3250 O O . SER B 2 36 ? 77.413 28.715 229.956 1.00 283.77 646 SER B O 1
ATOM 3253 N N . SER B 2 37 ? 75.914 29.800 231.218 1.00 303.12 647 SER B N 1
ATOM 3254 C CA . SER B 2 37 ? 76.202 29.016 232.419 1.00 273.45 647 SER B CA 1
ATOM 3255 C C . SER B 2 37 ? 75.566 27.627 232.356 1.00 263.20 647 SER B C 1
ATOM 3256 O O . SER B 2 37 ? 75.232 27.130 231.275 1.00 255.56 647 SER B O 1
#

B-factor: mean 172.86, std 32.92, range [75.68, 345.96]

Radius of gyration: 28.38 Å; Cα contacts (8 Å, |Δi|>4): 469; chains: 2; bounding box: 55×68×82 Å

Organism: Saccharomyces cerevisiae (strain ATCC 204508 / S288c) (NCBI:txid559292)

Sequence (406 aa):
NATQINEELYRLLEDTEILNQEITEGLLKGFEVPDAVAIQLSKRDVVYPARILIIVLSEMWRFGLTKQSESFLAQVLTTIQKVVTQLKGNDLIPSGVFWLANVRELYSFVVFALNSILTEETFKNGMTDEEYKEYVSLVTELKDDFEALSYNIYNIWLKKLQKQLQKKAINAVVISESLPGFSEYTMDDILTFFNSIYWCMKSFHIENEVFHAVVTTLLNYVDAICFNELIMKRNFLSWKRGLQLNYNVTRLEEWCKTHGLTDGTECLQHLIQTAKLLQVRKYTIEDIDILRGICYSLTPAQLQKLISQYQVADYESPIPQEILRYVADIVKKEAALSSIFITPETGPFTDPFSLIKTRKFDQVEAYIPAWLSLPSTKRIVDLVAQQVVQDFKKGLNLHSIKVTSS

Secondary structure (DSSP, 8-state):
--TTHHHHHHHHHT-TTTHHHIIIIIIITT--PPP-------GGGTSHHHHHHHHHHHHHHHTT-HHHHHHHHHHHHHHHHHHHHT--GGGHHHHHHHHHHHHHHHHHHHHHHHHHHHH-HHHHHHS-HHHHHHHHHHHHHHHHHHHHHHHHHHHHHHHHHHHHHHHHHIIIIII----TT-----HHHHHHHHHHHHHHHHHTT--HHHHHHHHHHHHHHHHHHHHHHHTT--S-EEHHHHHHHHHHHHHHHHHHHHTT-STHHHHSHHHHHHHHHHHS--SSHHHHHHHHHH-SSS-HHHHHHHHHTEEPPTTSPPPPHHHHHHHHHHHHHHHH---SS-----S----GGGGSPPPPP-PEE----TT---HHHHHHHHHHHHHHHH-/---------EE----

Nearest PDB structures (foldseek):
  6ixq-assembly1_A  TM=1.003E+00  e=1.170E-52  Saccharomyces cerevisiae S288C
  6ixp-assembly2_D  TM=9.812E-01  e=1.386E-46  Saccharomyces cerevisiae S288C
  6ixp-assembly1_A  TM=9.803E-01  e=1.124E-46  Saccharomyces cerevisiae S288C
  6ixo-assembly1_A  TM=9.814E-01  e=2.734E-45  Saccharomyces cerevisiae S288C
  6eyw-assembly1_X  TM=9.807E-01  e=4.370E-44  Saccharomyces cerevisiae S288C

Solvent-accessible surface area: 20145 Å² total; per-residue (Å²): 151,61,126,99,9,44,84,58,0,80,169,37,0,85,61,33,152,89,1,13,103,18,0,1,75,24,0,0,81,37,35,110,47,34,104,23,127,82,79,128,32,54,127,119,61,3,8,11,0,0,51,0,4,0,0,0,2,8,7,0,2,43,45,26,12,27,72,44,0,96,61,1,10,54,69,0,32,92,7,1,61,92,12,1,64,102,17,158,37,154,86,3,11,34,7,1,0,0,1,5,2,1,0,7,25,2,23,3,0,0,18,59,0,25,85,10,0,101,101,85,132,102,38,43,115,37,15,57,117,144,20,45,54,90,7,37,73,22,0,50,101,6,51,70,48,0,70,51,4,12,89,43,1,2,18,40,1,0,104,51,0,3,158,29,0,86,112,31,0,36,41,0,2,2,74,18,117,62,32,107,83,113,166,204,71,61,4,79,54,0,22,92,12,1,38,39,0,42,70,10,6,115,12,5,82,13,33,112,103,0,13,79,28,0,0,29,21,0,2,62,11,0,6,6,13,0,0,30,65,1,0,103,61,178,119,34,0,28,109,106,36,0,44,3,3,47,80,0,3,54,76,3,43,88,14,3,158,96,40,67,11,122,39,3,56,113,8,0,22,42,0,13,1,0,0,80,0,0,46,47,72,12,52,64,84,122,27,4,62,87,1,102,57,56,3,155,35,8,63,23,36,7,12,60,60,0,7,73,30,22,69,55,58,144,117,66,95,94,28,48,132,93,4,63,151,61,10,43,70,16,34,159,140,80,83,90,157,179,76,42,94,36,123,42,107,68,35,108,28,95,7,7,3,61,141,33,95,49,67,187,20,104,93,5,65,17,96,15,9,95,140,26,101,13,95,21,0,104,102,0,4,52,5,0,27,92,6,37,104,98,111,193,168,60,12,1,55,13,127,2,13,79,50,87,106,169